Protein 1QD1 (pdb70)

B-factor: mean 22.11, std 7.98, range [7.25, 57.33]

Nearest PDB structures (foldseek):
  1qd1-assembly1_B  TM=1.003E+00  e=2.511E-80  Sus scrofa
  1qd1-assembly1_A  TM=9.994E-01  e=3.169E-74  Sus scrofa
  2pfd-assembly1_A  TM=8.062E-01  e=1.879E-64  Rattus norvegicus
  3c1n-assembly2_B  TM=6.488E-01  e=1.158E-01  Methanocaldococcus jannaschii
  2wny-assembly2_B  TM=3.280E-01  e=1.085E-01  Methanothermobacter thermautotrophicus

InterPro domains:
  IPR004227 Formiminotransferase catalytic domain [TIGR02024] (1-309)
  IPR007044 Cyclodeaminase/cyclohydrolase [PF04961] (340-519)
  IPR012886 Formiminotransferase, N-terminal subdomain [PF07837] (4-179)
  IPR012886 Formiminotransferase, N-terminal subdomain [SM01222] (3-180)
  IPR013802 Formiminotransferase, C-terminal subdomain [PF02971] (181-324)
  IPR013802 Formiminotransferase, C-terminal subdomain [SM01221] (181-325)
  IPR022384 Formiminotransferase catalytic domain superfamily [SSF55116] (3-179)
  IPR022384 Formiminotransferase catalytic domain superfamily [SSF55116] (181-326)
  IPR036178 Formimidoyltransferase-cyclodeaminase-like superfamily [G3DSA:1.20.120.680] (340-541)
  IPR036178 Formimidoyltransferase-cyclodeaminase-like superfamily [SSF101262] (335-538)
  IPR037064 Formiminotransferase, N-terminal subdomain superfamily [G3DSA:3.30.990.10] (2-181)
  IPR037070 Formiminotransferase, C-terminal subdomain superfamily [G3DSA:3.30.70.670] (182-326)
  IPR051623 Formiminotransferase-cyclodeaminase [PTHR12234] (1-328)

Structure (mmCIF, N/CA/C/O backbone):
data_1QD1
#
_entry.id   1QD1
#
_cell.length_a   64.31
_cell.length_b   103.84
_cell.length_c   122.77
_cell.angle_alpha   90.00
_cell.angle_beta   90.00
_cell.angle_gamma   90.00
#
_symmetry.space_group_name_H-M   'P 21 21 21'
#
loop_
_entity.id
_entity.type
_entity.pdbx_description
1 polymer FORMIMINOTRANSFERASE-CYCLODEAMINASE
2 non-polymer 'N-{[4-({[(6R)-2-amino-5-formyl-4-oxo-1,4,5,6,7,8-hexahydropteridin-6-yl]methyl}amino)phenyl]carbonyl}-L-glutamic acid'
3 non-polymer GLYCEROL
4 water water
#
loop_
_atom_site.group_PDB
_atom_site.id
_atom_site.type_symbol
_atom_site.label_atom_id
_atom_site.label_alt_id
_atom_site.label_comp_id
_atom_site.label_asym_id
_atom_site.label_entity_id
_atom_site.label_seq_id
_atom_site.pdbx_PDB_ins_code
_atom_site.Cartn_x
_atom_site.Cartn_y
_atom_site.Cartn_z
_atom_site.occupancy
_atom_site.B_iso_or_equiv
_atom_site.auth_seq_id
_atom_site.auth_comp_id
_atom_site.auth_asym_id
_atom_site.auth_atom_id
_atom_site.pdbx_PDB_model_num
ATOM 1 N N . SER A 1 1 ? -5.043 46.105 15.129 1.00 27.43 2 SER A N 1
ATOM 2 C CA . SER A 1 1 ? -5.315 44.647 14.977 1.00 26.90 2 SER A CA 1
ATOM 3 C C . SER A 1 1 ? -5.988 44.081 16.225 1.00 25.87 2 SER A C 1
ATOM 4 O O . SER A 1 1 ? -5.827 44.613 17.321 1.00 26.47 2 SER A O 1
ATOM 7 N N . GLN A 1 2 ? -6.744 43.001 16.051 1.00 23.95 3 GLN A N 1
ATOM 8 C CA . GLN A 1 2 ? -7.441 42.372 17.169 1.00 21.92 3 GLN A CA 1
ATOM 9 C C . GLN A 1 2 ? -6.472 41.755 18.161 1.00 20.08 3 GLN A C 1
ATOM 10 O O . GLN A 1 2 ? -5.435 41.218 17.777 1.00 19.64 3 GLN A O 1
ATOM 16 N N A LEU A 1 3 ? -6.819 41.820 19.442 0.50 19.33 4 LEU A N 1
ATOM 17 N N B LEU A 1 3 ? -6.818 41.828 19.442 0.50 19.33 4 LEU A N 1
ATOM 18 C CA A LEU A 1 3 ? -5.966 41.256 20.477 0.50 18.49 4 LEU A CA 1
ATOM 19 C CA B LEU A 1 3 ? -5.982 41.257 20.489 0.50 18.52 4 LEU A CA 1
ATOM 20 C C A LEU A 1 3 ? -6.772 40.459 21.499 0.50 17.84 4 LEU A C 1
ATOM 21 C C B LEU A 1 3 ? -6.792 40.448 21.491 0.50 17.85 4 LEU A C 1
ATOM 22 O O A LEU A 1 3 ? -7.770 40.943 22.037 0.50 17.83 4 LEU A O 1
ATOM 23 O O B LEU A 1 3 ? -7.811 40.912 22.007 0.50 17.82 4 LEU A O 1
ATOM 32 N N . VAL A 1 4 ? -6.325 39.233 21.754 1.00 17.28 5 VAL A N 1
ATOM 33 C CA . VAL A 1 4 ? -6.969 38.340 22.710 1.00 16.17 5 VAL A CA 1
ATOM 34 C C . VAL A 1 4 ? -5.876 37.887 23.664 1.00 15.90 5 VAL A C 1
ATOM 35 O O . VAL A 1 4 ? -4.734 37.678 23.248 1.00 15.95 5 VAL A O 1
ATOM 39 N N . GLU A 1 5 ? -6.217 37.745 24.941 1.00 15.44 6 GLU A N 1
ATOM 40 C CA . GLU A 1 5 ? -5.247 37.289 25.928 1.00 15.03 6 GLU A CA 1
ATOM 41 C C . GLU A 1 5 ? -5.533 35.820 26.215 1.00 15.03 6 GLU A C 1
ATOM 42 O O . GLU A 1 5 ? -6.690 35.414 26.321 1.00 15.06 6 GLU A O 1
ATOM 48 N N . CYS A 1 6 ? -4.477 35.020 26.312 1.00 14.46 7 CYS A N 1
ATOM 49 C CA . CYS A 1 6 ? -4.619 33.603 26.613 1.00 14.49 7 CYS A CA 1
ATOM 50 C C . CYS A 1 6 ? -3.732 33.348 27.824 1.00 13.86 7 CYS A C 1
ATOM 51 O O . CYS A 1 6 ? -2.544 33.682 27.813 1.00 13.83 7 CYS A O 1
ATOM 54 N N . VAL A 1 7 ? -4.306 32.771 28.873 1.00 13.41 8 VAL A N 1
ATOM 55 C CA . VAL A 1 7 ? -3.548 32.541 30.099 1.00 14.11 8 VAL A CA 1
ATOM 56 C C . VAL A 1 7 ? -3.606 31.086 30.553 1.00 13.86 8 VAL A C 1
ATOM 57 O O . VAL A 1 7 ? -4.131 30.776 31.624 1.00 14.53 8 VAL A O 1
ATOM 61 N N . PRO A 1 8 ? -3.037 30.172 29.753 1.00 14.39 9 PRO A N 1
ATOM 62 C CA . PRO A 1 8 ? -3.045 28.747 30.098 1.00 14.36 9 PRO A CA 1
ATOM 63 C C . PRO A 1 8 ? -2.182 28.367 31.302 1.00 14.90 9 PRO A C 1
ATOM 64 O O . PRO A 1 8 ? -1.080 28.895 31.487 1.00 15.17 9 PRO A O 1
ATOM 68 N N . ASN A 1 9 ? -2.702 27.448 32.114 1.00 15.02 10 ASN A N 1
ATOM 69 C CA . ASN A 1 9 ? -2.002 26.953 33.300 1.00 15.33 10 ASN A CA 1
ATOM 70 C C . ASN A 1 9 ? -1.567 25.526 33.008 1.00 15.29 10 ASN A C 1
ATOM 71 O O . ASN A 1 9 ? -2.390 24.706 32.595 1.00 14.77 10 ASN A O 1
ATOM 76 N N . PHE A 1 10 ? -0.289 25.228 33.227 1.00 14.59 11 PHE A N 1
ATOM 77 C CA . PHE A 1 10 ? 0.232 23.883 32.997 1.00 15.50 11 PHE A CA 1
ATOM 78 C C . PHE A 1 10 ? 0.717 23.273 34.307 1.00 16.39 11 PHE A C 1
ATOM 79 O O . PHE A 1 10 ? 1.289 23.966 35.154 1.00 16.00 11 PHE A O 1
ATOM 87 N N . SER A 1 11 ? 0.497 21.971 34.457 1.00 16.15 12 SER A N 1
ATOM 88 C CA . SER A 1 11 ? 0.897 21.257 35.664 1.00 17.25 12 SER A CA 1
ATOM 89 C C . SER A 1 11 ? 2.374 20.869 35.718 1.00 18.13 12 SER A C 1
ATOM 90 O O . SER A 1 11 ? 2.727 19.687 35.708 1.00 18.60 12 SER A O 1
ATOM 93 N N . GLU A 1 12 ? 3.228 21.885 35.762 1.00 18.79 13 GLU A N 1
ATOM 94 C CA . GLU A 1 12 ? 4.672 21.710 35.878 1.00 19.62 13 GLU A CA 1
ATOM 95 C C . GLU A 1 12 ? 5.244 23.032 36.360 1.00 20.01 13 GLU A C 1
ATOM 96 O O . GLU A 1 12 ? 5.126 24.048 35.680 1.00 19.83 13 GLU A O 1
ATOM 102 N N . GLY A 1 13 ? 5.859 23.014 37.536 1.00 20.29 14 GLY A N 1
ATOM 103 C CA . GLY A 1 13 ? 6.437 24.230 38.071 1.00 20.93 14 GLY A CA 1
ATOM 104 C C . GLY A 1 13 ? 7.818 24.026 38.660 1.00 22.39 14 GLY A C 1
ATOM 105 O O . GLY A 1 13 ? 8.351 24.928 39.310 1.00 22.40 14 GLY A O 1
ATOM 106 N N . LYS A 1 14 ? 8.403 22.853 38.423 1.00 23.32 15 LYS A N 1
ATOM 107 C CA . LYS A 1 14 ? 9.730 22.532 38.951 1.00 24.55 15 LYS A CA 1
ATOM 108 C C . LYS A 1 14 ? 10.799 22.352 37.876 1.00 24.81 15 LYS A C 1
ATOM 109 O O . LYS A 1 14 ? 11.905 22.883 37.997 1.00 24.85 15 LYS A O 1
ATOM 115 N N . ASN A 1 15 ? 10.471 21.599 36.830 1.00 24.65 16 ASN A N 1
ATOM 116 C CA . ASN A 1 15 ? 11.415 21.331 35.748 1.00 24.85 16 ASN A CA 1
ATOM 117 C C . ASN A 1 15 ? 11.534 22.510 34.787 1.00 24.60 16 ASN A C 1
ATOM 118 O O . ASN A 1 15 ? 10.690 22.696 33.908 1.00 24.47 16 ASN A O 1
ATOM 123 N N . GLN A 1 16 ? 12.597 23.293 34.941 1.00 24.17 17 GLN A N 1
ATOM 124 C CA . GLN A 1 16 ? 12.807 24.466 34.101 1.00 24.21 17 GLN A CA 1
ATOM 125 C C . GLN A 1 16 ? 12.925 24.143 32.612 1.00 23.54 17 GLN A C 1
ATOM 126 O O . GLN A 1 16 ? 12.535 24.950 31.768 1.00 23.58 17 GLN A O 1
ATOM 132 N N . GLU A 1 17 ? 13.463 22.973 32.278 1.00 22.91 18 GLU A N 1
ATOM 133 C CA . GLU A 1 17 ? 13.596 22.606 30.872 1.00 22.29 18 GLU A CA 1
ATOM 134 C C . GLU A 1 17 ? 12.217 22.424 30.246 1.00 21.52 18 GLU A C 1
ATOM 135 O O . GLU A 1 17 ? 11.995 22.796 29.094 1.00 21.75 18 GLU A O 1
ATOM 141 N N . VAL A 1 18 ? 11.296 21.851 31.011 1.00 20.72 19 VAL A N 1
ATOM 142 C CA . VAL A 1 18 ? 9.939 21.634 30.523 1.00 20.24 19 VAL A CA 1
ATOM 143 C C . VAL A 1 18 ? 9.214 22.971 30.439 1.00 19.98 19 VAL A C 1
ATOM 144 O O . VAL A 1 18 ? 8.535 23.261 29.455 1.00 19.11 19 VAL A O 1
ATOM 148 N N . ILE A 1 19 ? 9.368 23.786 31.476 1.00 19.54 20 ILE A N 1
ATOM 149 C CA . ILE A 1 19 ? 8.734 25.097 31.511 1.00 19.95 20 ILE A CA 1
ATOM 150 C C . ILE A 1 19 ? 9.186 25.929 30.314 1.00 19.79 20 ILE A C 1
ATOM 151 O O . ILE A 1 19 ? 8.368 26.547 29.627 1.00 19.93 20 ILE A O 1
ATOM 156 N N . ASP A 1 20 ? 10.492 25.931 30.059 1.00 19.87 21 ASP A N 1
ATOM 157 C CA . ASP A 1 20 ? 11.062 26.690 28.953 1.00 20.06 21 ASP A CA 1
ATOM 158 C C . ASP A 1 20 ? 10.634 26.166 27.590 1.00 19.31 21 ASP A C 1
ATOM 159 O O . ASP A 1 20 ? 10.477 26.940 26.646 1.00 19.39 21 ASP A O 1
ATOM 164 N N . ALA A 1 21 ? 10.456 24.853 27.485 1.00 18.79 22 ALA A N 1
ATOM 165 C CA . ALA A 1 21 ? 10.041 24.251 26.224 1.00 18.57 22 ALA A CA 1
ATOM 166 C C . ALA A 1 21 ? 8.645 24.741 25.860 1.00 18.38 22 ALA A C 1
ATOM 167 O O . ALA A 1 21 ? 8.361 25.028 24.696 1.00 18.88 22 ALA A O 1
ATOM 169 N N . ILE A 1 22 ? 7.776 24.838 26.860 1.00 18.35 23 ILE A N 1
ATOM 170 C CA . ILE A 1 22 ? 6.414 25.301 26.625 1.00 17.77 23 ILE A CA 1
ATOM 171 C C . ILE A 1 22 ? 6.431 26.789 26.290 1.00 17.59 23 ILE A C 1
ATOM 172 O O . ILE A 1 22 ? 5.673 27.247 25.438 1.00 17.59 23 ILE A O 1
ATOM 177 N N . SER A 1 23 ? 7.308 27.544 26.948 1.00 17.65 24 SER A N 1
ATOM 178 C CA . SER A 1 23 ? 7.423 28.968 26.668 1.00 18.31 24 SER A CA 1
ATOM 179 C C . SER A 1 23 ? 7.826 29.147 25.209 1.00 18.90 24 SER A C 1
ATOM 180 O O . SER A 1 23 ? 7.284 29.995 24.507 1.00 18.48 24 SER A O 1
ATOM 183 N N A ARG A 1 24 ? 8.785 28.347 24.752 0.50 18.55 25 ARG A N 1
ATOM 184 N N B ARG A 1 24 ? 8.778 28.334 24.761 0.50 19.09 25 ARG A N 1
ATOM 185 C CA A ARG A 1 24 ? 9.233 28.447 23.369 0.50 18.76 25 ARG A CA 1
ATOM 186 C CA B ARG A 1 24 ? 9.260 28.408 23.388 0.50 19.74 25 ARG A CA 1
ATOM 187 C C A ARG A 1 24 ? 8.102 28.113 22.404 0.50 18.96 25 ARG A C 1
ATOM 188 C C B ARG A 1 24 ? 8.150 28.071 22.392 0.50 19.58 25 ARG A C 1
ATOM 189 O O A ARG A 1 24 ? 7.928 28.783 21.386 0.50 19.11 25 ARG A O 1
ATOM 190 O O B ARG A 1 24 ? 8.036 28.703 21.343 0.50 19.76 25 ARG A O 1
ATOM 205 N N . ALA A 1 25 ? 7.328 27.083 22.731 1.00 18.95 26 ALA A N 1
ATOM 206 C CA . ALA A 1 25 ? 6.218 26.674 21.875 1.00 18.86 26 ALA A CA 1
ATOM 207 C C . ALA A 1 25 ? 5.281 27.856 21.629 1.00 18.89 26 ALA A C 1
ATOM 208 O O . ALA A 1 25 ? 4.799 28.058 20.515 1.00 19.49 26 ALA A O 1
ATOM 210 N N . VAL A 1 26 ? 5.029 28.638 22.674 1.00 18.69 27 VAL A N 1
ATOM 211 C CA . VAL A 1 26 ? 4.155 29.800 22.556 1.00 18.47 27 VAL A CA 1
ATOM 212 C C . VAL A 1 26 ? 4.840 30.948 21.816 1.00 18.75 27 VAL A C 1
ATOM 213 O O . VAL A 1 26 ? 4.316 31.465 20.831 1.00 18.48 27 VAL A O 1
ATOM 217 N N . ALA A 1 27 ? 6.019 31.330 22.296 1.00 18.97 28 ALA A N 1
ATOM 218 C CA . ALA A 1 27 ? 6.771 32.437 21.712 1.00 20.18 28 ALA A CA 1
ATOM 219 C C . ALA A 1 27 ? 7.113 32.261 20.240 1.00 20.60 28 ALA A C 1
ATOM 220 O O . ALA A 1 27 ? 7.211 33.246 19.505 1.00 20.85 28 ALA A O 1
ATOM 222 N N . GLN A 1 28 ? 7.294 31.018 19.806 1.00 21.75 29 GLN A N 1
ATOM 223 C CA . GLN A 1 28 ? 7.636 30.754 18.413 1.00 22.35 29 GLN A CA 1
ATOM 224 C C . GLN A 1 28 ? 6.423 30.640 17.496 1.00 21.83 29 GLN A C 1
ATOM 225 O O . GLN A 1 28 ? 6.571 30.447 16.290 1.00 21.54 29 GLN A O 1
ATOM 231 N N . THR A 1 29 ? 5.227 30.755 18.064 1.00 20.56 30 THR A N 1
ATOM 232 C CA . THR A 1 29 ? 4.011 30.683 17.263 1.00 19.91 30 THR A CA 1
ATOM 233 C C . THR A 1 29 ? 3.765 32.049 16.634 1.00 20.09 30 THR A C 1
ATOM 234 O O . THR A 1 29 ? 3.691 33.062 17.334 1.00 19.90 30 THR A O 1
ATOM 238 N N . PRO A 1 30 ? 3.654 32.099 15.298 1.00 20.21 31 PRO A N 1
ATOM 239 C CA . PRO A 1 30 ? 3.415 33.369 14.610 1.00 20.34 31 PRO A CA 1
ATOM 240 C C . PRO A 1 30 ? 2.243 34.137 15.215 1.00 20.28 31 PRO A C 1
ATOM 241 O O . PRO A 1 30 ? 1.168 33.574 15.433 1.00 20.18 31 PRO A O 1
ATOM 245 N N . GLY A 1 31 ? 2.465 35.416 15.502 1.00 19.33 32 GLY A N 1
ATOM 246 C CA . GLY A 1 31 ? 1.409 36.247 16.052 1.00 19.29 32 GLY A CA 1
ATOM 247 C C . GLY A 1 31 ? 1.256 36.239 17.561 1.00 19.33 32 GLY A C 1
ATOM 248 O O . GLY A 1 31 ? 0.499 37.042 18.108 1.00 20.24 32 GLY A O 1
ATOM 249 N N . CYS A 1 32 ? 1.958 35.339 18.240 1.00 18.30 33 CYS A N 1
ATOM 250 C CA . CYS A 1 32 ? 1.868 35.269 19.693 1.00 18.10 33 CYS A CA 1
ATOM 251 C C . CYS A 1 32 ? 3.032 35.960 20.379 1.00 18.32 33 CYS A C 1
ATOM 252 O O . CYS A 1 32 ? 4.184 35.804 19.981 1.00 19.02 33 CYS A O 1
ATOM 255 N N A VAL A 1 33 ? 2.730 36.738 21.411 0.50 18.34 34 VAL A N 1
ATOM 256 N N B VAL A 1 33 ? 2.707 36.728 21.413 0.50 18.19 34 VAL A N 1
ATOM 257 C CA A VAL A 1 33 ? 3.770 37.417 22.167 0.50 18.49 34 VAL A CA 1
ATOM 258 C CA B VAL A 1 33 ? 3.699 37.449 22.194 0.50 18.21 34 VAL A CA 1
ATOM 259 C C A VAL A 1 33 ? 3.594 37.040 23.630 0.50 18.24 34 VAL A C 1
ATOM 260 C C B VAL A 1 33 ? 3.563 37.008 23.646 0.50 18.04 34 VAL A C 1
ATOM 261 O O A VAL A 1 33 ? 2.570 37.341 24.245 0.50 18.15 34 VAL A O 1
ATOM 262 O O B VAL A 1 33 ? 2.528 37.239 24.274 0.50 17.85 34 VAL A O 1
ATOM 269 N N . LEU A 1 34 ? 4.597 36.355 24.167 1.00 18.08 35 LEU A N 1
ATOM 270 C CA . LEU A 1 34 ? 4.586 35.892 25.548 1.00 18.50 35 LEU A CA 1
ATOM 271 C C . LEU A 1 34 ? 4.963 37.058 26.452 1.00 19.12 35 LEU A C 1
ATOM 272 O O . LEU A 1 34 ? 6.057 37.610 26.342 1.00 19.59 35 LEU A O 1
ATOM 277 N N . LEU A 1 35 ? 4.051 37.425 27.345 1.00 18.85 36 LEU A N 1
ATOM 278 C CA . LEU A 1 35 ? 4.270 38.552 28.245 1.00 19.16 36 LEU A CA 1
ATOM 279 C C . LEU A 1 35 ? 4.726 38.177 29.647 1.00 19.59 36 LEU A C 1
ATOM 280 O O . LEU A 1 35 ? 5.366 38.981 30.329 1.00 20.51 36 LEU A O 1
ATOM 285 N N . ASP A 1 36 ? 4.398 36.966 30.084 1.00 19.03 37 ASP A N 1
ATOM 286 C CA . ASP A 1 36 ? 4.767 36.546 31.429 1.00 18.99 37 ASP A CA 1
ATOM 287 C C . ASP A 1 36 ? 4.715 35.035 31.619 1.00 18.86 37 ASP A C 1
ATOM 288 O O . ASP A 1 36 ? 3.901 34.344 31.006 1.00 18.43 37 ASP A O 1
ATOM 293 N N . VAL A 1 37 ? 5.609 34.537 32.467 1.00 18.42 38 VAL A N 1
ATOM 294 C CA . VAL A 1 37 ? 5.680 33.120 32.811 1.00 19.14 38 VAL A CA 1
ATOM 295 C C . VAL A 1 37 ? 5.909 33.111 34.317 1.00 20.02 38 VAL A C 1
ATOM 296 O O . VAL A 1 37 ? 6.911 33.643 34.801 1.00 19.94 38 VAL A O 1
ATOM 300 N N A ASP A 1 38 ? 4.974 32.519 35.052 0.50 19.92 39 ASP A N 1
ATOM 301 N N B ASP A 1 38 ? 4.978 32.520 35.060 0.50 20.18 39 ASP A N 1
ATOM 302 C CA A ASP A 1 38 ? 5.077 32.448 36.502 0.50 20.22 39 ASP A CA 1
ATOM 303 C CA B ASP A 1 38 ? 5.081 32.465 36.515 0.50 20.66 39 ASP A CA 1
ATOM 304 C C A ASP A 1 38 ? 5.006 30.990 36.943 0.50 20.21 39 ASP A C 1
ATOM 305 C C B ASP A 1 38 ? 4.998 31.007 36.972 0.50 20.50 39 ASP A C 1
ATOM 306 O O A ASP A 1 38 ? 3.963 30.344 36.817 0.50 19.41 39 ASP A O 1
ATOM 307 O O B ASP A 1 38 ? 3.942 30.378 36.879 0.50 19.69 39 ASP A O 1
ATOM 316 N N . SER A 1 39 ? 6.117 30.479 37.464 1.00 20.29 40 SER A N 1
ATOM 317 C CA . SER A 1 39 ? 6.188 29.090 37.916 1.00 20.52 40 SER A CA 1
ATOM 318 C C . SER A 1 39 ? 6.396 28.941 39.420 1.00 21.11 40 SER A C 1
ATOM 319 O O . SER A 1 39 ? 7.157 29.695 40.030 1.00 22.15 40 SER A O 1
ATOM 322 N N . GLY A 1 40 ? 5.727 27.955 40.008 1.00 21.04 41 GLY A N 1
ATOM 323 C CA . GLY A 1 40 ? 5.861 27.711 41.436 1.00 22.13 41 GLY A CA 1
ATOM 324 C C . GLY A 1 40 ? 6.154 26.248 41.724 1.00 22.46 41 GLY A C 1
ATOM 325 O O . GLY A 1 40 ? 5.436 25.378 41.245 1.00 21.93 41 GLY A O 1
ATOM 326 N N . PRO A 1 41 ? 7.207 25.938 42.500 1.00 22.55 42 PRO A N 1
ATOM 327 C CA . PRO A 1 41 ? 7.539 24.543 42.811 1.00 23.17 42 PRO A CA 1
ATOM 328 C C . PRO A 1 41 ? 6.581 23.825 43.767 1.00 22.97 42 PRO A C 1
ATOM 329 O O . PRO A 1 41 ? 6.369 22.617 43.636 1.00 23.82 42 PRO A O 1
ATOM 333 N N . SER A 1 42 ? 6.006 24.549 44.726 1.00 22.43 43 SER A N 1
ATOM 334 C CA . SER A 1 42 ? 5.071 23.935 45.669 1.00 22.30 43 SER A CA 1
ATOM 335 C C . SER A 1 42 ? 3.721 23.725 45.003 1.00 21.47 43 SER A C 1
ATOM 336 O O . SER A 1 42 ? 3.100 22.672 45.138 1.00 21.70 43 SER A O 1
ATOM 339 N N . THR A 1 43 ? 3.256 24.745 44.295 1.00 20.88 44 THR A N 1
ATOM 340 C CA . THR A 1 43 ? 1.989 24.628 43.593 1.00 20.51 44 THR A CA 1
ATOM 341 C C . THR A 1 43 ? 2.237 23.677 42.427 1.00 19.65 44 THR A C 1
ATOM 342 O O . THR A 1 43 ? 1.315 23.022 41.940 1.00 20.60 44 THR A O 1
ATOM 346 N N . ASN A 1 44 ? 3.499 23.615 42.001 1.00 19.78 45 ASN A N 1
ATOM 347 C CA . ASN A 1 44 ? 3.942 22.778 40.882 1.00 19.12 45 ASN A CA 1
ATOM 348 C C . ASN A 1 44 ? 3.052 23.063 39.678 1.00 19.02 45 ASN A C 1
ATOM 349 O O . ASN A 1 44 ? 2.473 22.158 39.071 1.00 18.78 45 ASN A O 1
ATOM 354 N N . ARG A 1 45 ? 2.974 24.344 39.341 1.00 17.44 46 ARG A N 1
ATOM 355 C CA . ARG A 1 45 ? 2.141 24.830 38.248 1.00 16.69 46 ARG A CA 1
ATOM 356 C C . ARG A 1 45 ? 2.774 26.082 37.648 1.00 16.86 46 ARG A C 1
ATOM 357 O O . ARG A 1 45 ? 3.459 26.838 38.341 1.00 16.75 46 ARG A O 1
ATOM 365 N N . THR A 1 46 ? 2.556 26.300 36.356 1.00 16.54 47 THR A N 1
ATOM 366 C CA . THR A 1 46 ? 3.090 27.478 35.690 1.00 16.80 47 THR A CA 1
ATOM 367 C C . THR A 1 46 ? 1.978 28.155 34.904 1.00 17.16 47 THR A C 1
ATOM 368 O O . THR A 1 46 ? 1.183 27.490 34.238 1.00 17.09 47 THR A O 1
ATOM 372 N N . VAL A 1 47 ? 1.920 29.479 35.006 1.00 16.69 48 VAL A N 1
ATOM 373 C CA . VAL A 1 47 ? 0.923 30.265 34.289 1.00 17.56 48 VAL A CA 1
ATOM 374 C C . VAL A 1 47 ? 1.631 31.048 33.198 1.00 17.47 48 VAL A C 1
ATOM 375 O O . VAL A 1 47 ? 2.609 31.753 33.466 1.00 17.86 48 VAL A O 1
ATOM 379 N N . TYR A 1 48 ? 1.150 30.909 31.967 1.00 16.68 49 TYR A N 1
ATOM 380 C CA . TYR A 1 48 ? 1.724 31.628 30.843 1.00 16.45 49 TYR A CA 1
ATOM 381 C C . TYR A 1 48 ? 0.711 32.669 30.414 1.00 16.41 49 TYR A C 1
ATOM 382 O O . TYR A 1 48 ? -0.481 32.372 30.323 1.00 17.35 49 TYR A O 1
ATOM 391 N N . THR A 1 49 ? 1.173 33.888 30.167 1.00 15.65 50 THR A N 1
ATOM 392 C CA . THR A 1 49 ? 0.269 34.939 29.722 1.00 15.57 50 THR A CA 1
ATOM 393 C C . THR A 1 49 ? 0.764 35.458 28.383 1.00 15.65 50 THR A C 1
ATOM 394 O O . THR A 1 49 ? 1.888 35.950 28.278 1.00 15.77 50 THR A O 1
ATOM 398 N N . PHE A 1 50 ? -0.058 35.320 27.348 1.00 15.31 51 PHE A N 1
ATOM 399 C CA . PHE A 1 50 ? 0.330 35.815 26.037 1.00 15.55 51 PHE A CA 1
ATOM 400 C C . PHE A 1 50 ? -0.842 36.438 25.295 1.00 15.68 51 PHE A C 1
ATOM 401 O O . PHE A 1 50 ? -2.001 36.227 25.660 1.00 15.28 51 PHE A O 1
ATOM 409 N N . VAL A 1 51 ? -0.536 37.246 24.284 1.00 16.04 52 VAL A N 1
ATOM 410 C CA . VAL A 1 51 ? -1.572 37.905 23.497 1.00 16.50 52 VAL A CA 1
ATOM 411 C C . VAL A 1 51 ? -1.301 37.752 22.005 1.00 16.86 52 VAL A C 1
ATOM 412 O O . VAL A 1 51 ? -0.198 37.393 21.594 1.00 17.26 52 VAL A O 1
ATOM 416 N N . GLY A 1 52 ? -2.320 38.026 21.201 1.00 17.04 53 GLY A N 1
ATOM 417 C CA . GLY A 1 52 ? -2.186 37.918 19.760 1.00 16.37 53 GLY A CA 1
ATOM 418 C C . GLY A 1 52 ? -3.569 37.937 19.143 1.00 16.76 53 GLY A C 1
ATOM 419 O O . GLY A 1 52 ? -4.558 38.072 19.862 1.00 15.50 53 GLY A O 1
ATOM 420 N N . ARG A 1 53 ? -3.650 37.819 17.820 1.00 16.46 54 ARG A N 1
ATOM 421 C CA . ARG A 1 53 ? -4.948 37.808 17.154 1.00 17.22 54 ARG A CA 1
ATOM 422 C C . ARG A 1 53 ? -5.697 36.548 17.588 1.00 16.50 54 ARG A C 1
ATOM 423 O O . ARG A 1 53 ? -5.083 35.554 17.981 1.00 15.94 54 ARG A O 1
ATOM 431 N N . PRO A 1 54 ? -7.036 36.572 17.518 1.00 16.59 55 PRO A N 1
ATOM 432 C CA . PRO A 1 54 ? -7.869 35.429 17.904 1.00 16.96 55 PRO A CA 1
ATOM 433 C C . PRO A 1 54 ? -7.346 34.058 17.455 1.00 17.37 55 PRO A C 1
ATOM 434 O O . PRO A 1 54 ? -7.051 33.197 18.283 1.00 17.10 55 PRO A O 1
ATOM 438 N N . GLU A 1 55 ? -7.221 33.852 16.148 1.00 17.44 56 GLU A N 1
ATOM 439 C CA . GLU A 1 55 ? -6.746 32.566 15.653 1.00 18.53 56 GLU A CA 1
ATOM 440 C C . GLU A 1 55 ? -5.302 32.286 16.044 1.00 17.48 56 GLU A C 1
ATOM 441 O O . GLU A 1 55 ? -4.927 31.137 16.251 1.00 17.82 56 GLU A O 1
ATOM 447 N N . ASP A 1 56 ? -4.488 33.333 16.144 1.00 17.21 57 ASP A N 1
ATOM 448 C CA . ASP A 1 56 ? -3.089 33.140 16.509 1.00 17.35 57 ASP A CA 1
ATOM 449 C C . ASP A 1 56 ? -2.928 32.561 17.915 1.00 16.61 57 ASP A C 1
ATOM 450 O O . ASP A 1 56 ? -2.119 31.653 18.123 1.00 16.02 57 ASP A O 1
ATOM 455 N N . VAL A 1 57 ? -3.688 33.073 18.882 1.00 16.25 58 VAL A N 1
ATOM 456 C CA . VAL A 1 57 ? -3.567 32.562 20.245 1.00 15.96 58 VAL A CA 1
ATOM 457 C C . VAL A 1 57 ? -4.089 31.135 20.357 1.00 15.48 58 VAL A C 1
ATOM 458 O O . VAL A 1 57 ? -3.638 30.374 21.209 1.00 15.16 58 VAL A O 1
ATOM 462 N N . VAL A 1 58 ? -5.041 30.763 19.504 1.00 15.47 59 VAL A N 1
ATOM 463 C CA . VAL A 1 58 ? -5.541 29.393 19.523 1.00 15.42 59 VAL A CA 1
ATOM 464 C C . VAL A 1 58 ? -4.400 28.478 19.060 1.00 15.28 59 VAL A C 1
ATOM 465 O O . VAL A 1 58 ? -4.154 27.426 19.647 1.00 14.54 59 VAL A O 1
ATOM 469 N N . GLU A 1 59 ? -3.701 28.885 18.004 1.00 15.75 60 GLU A N 1
ATOM 470 C CA . GLU A 1 59 ? -2.587 28.088 17.495 1.00 16.62 60 GLU A CA 1
ATOM 471 C C . GLU A 1 59 ? -1.467 28.022 18.530 1.00 16.05 60 GLU A C 1
ATOM 472 O O . GLU A 1 59 ? -0.841 26.978 18.707 1.00 15.94 60 GLU A O 1
ATOM 478 N N . GLY A 1 60 ? -1.226 29.135 19.220 1.00 15.77 61 GLY A N 1
ATOM 479 C CA . GLY A 1 60 ? -0.185 29.168 20.233 1.00 14.88 61 GLY A CA 1
ATOM 480 C C . GLY A 1 60 ? -0.499 28.240 21.389 1.00 14.56 61 GLY A C 1
ATOM 481 O O . GLY A 1 60 ? 0.372 27.517 21.879 1.00 14.30 61 GLY A O 1
ATOM 482 N N . ALA A 1 61 ? -1.752 28.258 21.832 1.00 13.87 62 ALA A N 1
ATOM 483 C CA . ALA A 1 61 ? -2.171 27.396 22.928 1.00 14.11 62 ALA A CA 1
ATOM 484 C C . ALA A 1 61 ? -2.057 25.927 22.514 1.00 13.72 62 ALA A C 1
ATOM 485 O O . ALA A 1 61 ? -1.684 25.082 23.320 1.00 13.92 62 ALA A O 1
ATOM 487 N N . LEU A 1 62 ? -2.382 25.623 21.260 1.00 14.52 63 LEU A N 1
ATOM 488 C CA . LEU A 1 62 ? -2.291 24.245 20.781 1.00 14.66 63 LEU A CA 1
ATOM 489 C C . LEU A 1 62 ? -0.831 23.797 20.689 1.00 15.02 63 LEU A C 1
ATOM 490 O O . LEU A 1 62 ? -0.511 22.656 21.015 1.00 15.52 63 LEU A O 1
ATOM 495 N N . ASN A 1 63 ? 0.054 24.689 20.253 1.00 15.66 64 ASN A N 1
ATOM 496 C CA . ASN A 1 63 ? 1.467 24.328 20.163 1.00 15.96 64 ASN A CA 1
ATOM 497 C C . ASN A 1 63 ? 2.006 24.080 21.563 1.00 15.68 64 ASN A C 1
ATOM 498 O O . ASN A 1 63 ? 2.805 23.167 21.779 1.00 15.73 64 ASN A O 1
ATOM 503 N N . ALA A 1 64 ? 1.559 24.893 22.515 1.00 15.72 65 ALA A N 1
ATOM 504 C CA . ALA A 1 64 ? 1.991 24.738 23.899 1.00 14.89 65 ALA A CA 1
ATOM 505 C C . ALA A 1 64 ? 1.493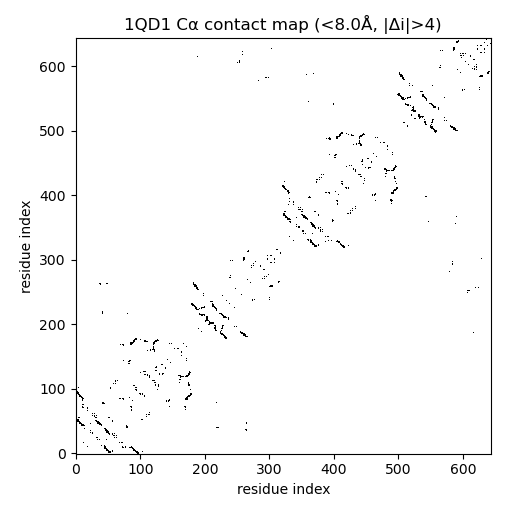 23.400 24.437 1.00 14.80 65 ALA A C 1
ATOM 506 O O . ALA A 1 64 ? 2.211 22.696 25.144 1.00 14.95 65 ALA A O 1
ATOM 508 N N . ALA A 1 65 ? 0.257 23.051 24.093 1.00 14.67 66 ALA A N 1
ATOM 509 C CA . ALA A 1 65 ? -0.331 21.797 24.547 1.00 14.64 66 ALA A CA 1
ATOM 510 C C . ALA A 1 65 ? 0.390 20.579 23.970 1.00 15.23 66 ALA A C 1
ATOM 511 O O . ALA A 1 65 ? 0.584 19.582 24.666 1.00 14.84 66 ALA A O 1
ATOM 513 N N . ARG A 1 66 ? 0.780 20.651 22.701 1.00 16.00 67 ARG A N 1
ATOM 514 C CA . ARG A 1 66 ? 1.468 19.524 22.076 1.00 17.53 67 ARG A CA 1
ATOM 515 C C . ARG A 1 66 ? 2.825 19.291 22.727 1.00 17.67 67 ARG A C 1
ATOM 516 O O . ARG A 1 66 ? 3.260 18.148 22.890 1.00 17.50 67 ARG A O 1
ATOM 524 N N . ALA A 1 67 ? 3.500 20.374 23.095 1.00 17.45 68 ALA A N 1
ATOM 525 C CA . ALA A 1 67 ? 4.799 20.250 23.746 1.00 17.66 68 ALA A CA 1
ATOM 526 C C . ALA A 1 67 ? 4.593 19.628 25.122 1.00 17.89 68 ALA A C 1
ATOM 527 O O . ALA A 1 67 ? 5.319 18.719 25.520 1.00 17.91 68 ALA A O 1
ATOM 529 N N . ALA A 1 68 ? 3.591 20.119 25.846 1.00 16.99 69 ALA A N 1
ATOM 530 C CA . ALA A 1 68 ? 3.294 19.611 27.176 1.00 16.88 69 ALA A CA 1
ATOM 531 C C . ALA A 1 68 ? 2.897 18.137 27.163 1.00 16.75 69 ALA A C 1
ATOM 532 O O . ALA A 1 68 ? 3.244 17.387 28.072 1.00 16.64 69 ALA A O 1
ATOM 534 N N . TYR A 1 69 ? 2.167 17.719 26.133 1.00 16.50 70 TYR A N 1
ATOM 535 C CA . TYR A 1 69 ? 1.725 16.331 26.046 1.00 16.16 70 TYR A CA 1
ATOM 536 C C . TYR A 1 69 ? 2.908 15.364 26.075 1.00 17.04 70 TYR A C 1
ATOM 537 O O . TYR A 1 69 ? 2.827 14.276 26.649 1.00 17.19 70 TYR A O 1
ATOM 546 N N . GLN A 1 70 ? 4.009 15.771 25.457 1.00 17.83 71 GLN A N 1
ATOM 547 C CA . GLN A 1 70 ? 5.203 14.934 25.384 1.00 19.62 71 GLN A CA 1
ATOM 548 C C . GLN A 1 70 ? 6.128 15.073 26.588 1.00 19.99 71 GLN A C 1
ATOM 549 O O . GLN A 1 70 ? 6.939 14.184 26.858 1.00 21.04 71 GLN A O 1
ATOM 555 N N . LEU A 1 71 ? 5.995 16.174 27.319 1.00 20.32 72 LEU A N 1
ATOM 556 C CA . LEU A 1 71 ? 6.873 16.446 28.455 1.00 20.19 72 LEU A CA 1
ATOM 557 C C . LEU A 1 71 ? 6.305 16.281 29.861 1.00 20.62 72 LEU A C 1
ATOM 558 O O . LEU A 1 71 ? 7.063 16.160 30.829 1.00 22.26 72 LEU A O 1
ATOM 563 N N . ILE A 1 72 ? 4.984 16.286 29.989 1.00 19.92 73 ILE A N 1
ATOM 564 C CA . ILE A 1 72 ? 4.359 16.153 31.298 1.00 19.87 73 ILE A CA 1
ATOM 565 C C . ILE A 1 72 ? 3.632 14.826 31.459 1.00 20.46 73 ILE A C 1
ATOM 566 O O . ILE A 1 72 ? 2.886 14.400 30.575 1.00 20.60 73 ILE A O 1
ATOM 571 N N . ASP A 1 73 ? 3.872 14.171 32.591 1.00 20.51 74 ASP A N 1
ATOM 572 C CA . ASP A 1 73 ? 3.234 12.898 32.900 1.00 20.68 74 ASP A CA 1
ATOM 573 C C . ASP A 1 73 ? 2.427 13.097 34.178 1.00 20.65 74 ASP A C 1
ATOM 574 O O . ASP A 1 73 ? 2.972 13.048 35.280 1.00 20.21 74 ASP A O 1
ATOM 579 N N . MET A 1 74 ? 1.128 13.334 34.025 1.00 19.85 75 MET A N 1
ATOM 580 C CA . MET A 1 74 ? 0.257 13.566 35.170 1.00 19.43 75 MET A CA 1
ATOM 581 C C . MET A 1 74 ? 0.182 12.429 36.184 1.00 19.96 75 MET A C 1
ATOM 582 O O . MET A 1 74 ? -0.188 12.658 37.332 1.00 19.37 75 MET A O 1
ATOM 587 N N . SER A 1 75 ? 0.522 11.209 35.777 1.00 19.85 76 SER A N 1
ATOM 588 C CA . SER A 1 75 ? 0.460 10.089 36.712 1.00 20.81 76 SER A CA 1
ATOM 589 C C . SER A 1 75 ? 1.479 10.255 37.835 1.00 21.55 76 SER A C 1
ATOM 590 O O . SER A 1 75 ? 1.428 9.535 38.831 1.00 22.84 76 SER A O 1
ATOM 593 N N . ARG A 1 76 ? 2.399 11.203 37.678 1.00 22.30 77 ARG A N 1
ATOM 594 C CA . ARG A 1 76 ? 3.419 11.440 38.697 1.00 22.75 77 ARG A CA 1
ATOM 595 C C . ARG A 1 76 ? 3.340 12.853 39.260 1.00 22.33 77 ARG A C 1
ATOM 596 O O . ARG A 1 76 ? 4.203 13.268 40.038 1.00 22.11 77 ARG A O 1
ATOM 604 N N . HIS A 1 77 ? 2.304 13.589 38.876 1.00 20.89 78 HIS A N 1
ATOM 605 C CA . HIS A 1 77 ? 2.161 14.965 39.335 1.00 19.95 78 HIS A CA 1
ATOM 606 C C . HIS A 1 77 ? 1.371 15.177 40.617 1.00 20.06 78 HIS A C 1
ATOM 607 O O . HIS A 1 77 ? 0.303 14.596 40.823 1.00 20.43 78 HIS A O 1
ATOM 614 N N . HIS A 1 78 ? 1.921 16.037 41.466 1.00 20.64 79 HIS A N 1
ATOM 615 C CA . HIS A 1 78 ? 1.316 16.414 42.735 1.00 20.97 79 HIS A CA 1
ATOM 616 C C . HIS A 1 78 ? 1.681 17.875 42.965 1.00 20.04 79 HIS A C 1
AT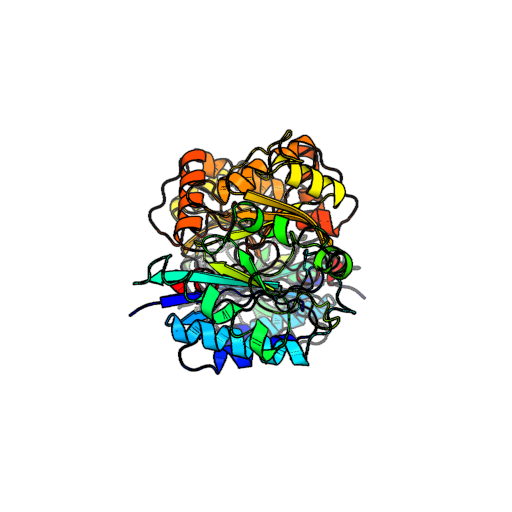OM 617 O O . HIS A 1 78 ? 2.783 18.302 42.625 1.00 19.70 79 HIS A O 1
ATOM 624 N N . GLY A 1 79 ? 0.755 18.640 43.532 1.00 20.37 80 GLY A N 1
ATOM 625 C CA . GLY A 1 79 ? 1.021 20.043 43.789 1.00 20.13 80 GLY A CA 1
ATOM 626 C C . GLY A 1 79 ? -0.033 20.676 44.676 1.00 19.60 80 GLY A C 1
ATOM 627 O O . GLY A 1 79 ? -1.105 20.113 44.873 1.00 20.27 80 GLY A O 1
ATOM 628 N N . GLU A 1 80 ? 0.268 21.858 45.206 1.00 19.98 81 GLU A N 1
ATOM 629 C CA . GLU A 1 80 ? -0.662 22.560 46.082 1.00 20.20 81 GLU A CA 1
ATOM 630 C C . GLU A 1 80 ? -1.897 23.080 45.358 1.00 19.82 81 GLU A C 1
ATOM 631 O O . GLU A 1 80 ? -2.981 23.130 45.934 1.00 20.45 81 GLU A O 1
ATOM 637 N N . HIS A 1 81 ? -1.739 23.465 44.096 1.00 20.04 82 HIS A N 1
ATOM 638 C CA . HIS A 1 81 ? -2.866 23.975 43.325 1.00 19.30 82 HIS A CA 1
ATOM 639 C C . HIS A 1 81 ? -3.689 22.815 42.772 1.00 19.54 82 HIS A C 1
ATOM 640 O O . HIS A 1 81 ? -3.136 21.831 42.280 1.00 19.48 82 HIS A O 1
ATOM 647 N N . PRO A 1 82 ? -5.024 22.903 42.876 1.00 19.81 83 PRO A N 1
ATOM 648 C CA . PRO A 1 82 ? -5.893 21.836 42.365 1.00 19.85 83 PRO A CA 1
ATOM 649 C C . PRO A 1 82 ? -5.652 21.682 40.868 1.00 19.73 83 PRO A C 1
ATOM 650 O O . PRO A 1 82 ? -5.395 22.665 40.176 1.00 19.53 83 PRO A O 1
ATOM 654 N N . ARG A 1 83 ? -5.726 20.457 40.361 1.00 19.24 84 ARG A N 1
ATOM 655 C CA . ARG A 1 83 ? -5.498 20.258 38.937 1.00 18.79 84 ARG A CA 1
ATOM 656 C C . ARG A 1 83 ? -6.011 18.914 38.459 1.00 18.93 84 ARG A C 1
ATOM 657 O O . ARG A 1 83 ? -6.174 17.987 39.249 1.00 18.57 84 ARG A O 1
ATOM 665 N N . MET A 1 84 ? -6.288 18.814 37.163 1.00 18.72 85 MET A N 1
ATOM 666 C CA . MET A 1 84 ? -6.729 17.541 36.616 1.00 18.77 85 MET A CA 1
ATOM 667 C C . MET A 1 84 ? -6.145 17.290 35.227 1.00 18.44 85 MET A C 1
ATOM 668 O O . MET A 1 84 ? -6.378 16.236 34.638 1.00 18.50 85 MET A O 1
ATOM 673 N N . GLY A 1 85 ? -5.367 18.245 34.717 1.00 17.51 86 GLY A N 1
ATOM 674 C CA . GLY A 1 85 ? -4.763 18.076 33.401 1.00 16.95 86 GLY A CA 1
ATOM 675 C C . GLY A 1 85 ? -3.376 18.675 33.229 1.00 16.69 86 GLY A C 1
ATOM 676 O O . GLY A 1 85 ? -3.006 19.601 33.952 1.00 16.04 86 GLY A O 1
ATOM 677 N N . ALA A 1 86 ? -2.605 18.142 32.276 1.00 16.66 87 ALA A N 1
ATOM 678 C CA . ALA A 1 86 ? -1.256 18.636 31.986 1.00 16.53 87 ALA A CA 1
ATOM 679 C C . ALA A 1 86 ? -1.403 20.112 31.634 1.00 17.01 87 ALA A C 1
ATOM 680 O O . ALA A 1 86 ? -0.629 20.952 32.091 1.00 16.74 87 ALA A O 1
ATOM 682 N N . LEU A 1 87 ? -2.380 20.409 30.779 1.00 16.79 88 LEU A N 1
ATOM 683 C CA . LEU A 1 87 ? -2.733 21.788 30.455 1.00 16.97 88 LEU A CA 1
ATOM 684 C C . LEU A 1 87 ? -4.056 21.750 31.213 1.00 16.90 88 LEU A C 1
ATOM 685 O O . LEU A 1 87 ? -5.028 21.145 30.752 1.00 16.84 88 LEU A O 1
ATOM 690 N N . ASP A 1 88 ? -4.074 22.360 32.393 1.00 15.74 89 ASP A N 1
ATOM 691 C CA . ASP A 1 88 ? -5.244 22.332 33.260 1.00 15.53 89 ASP A CA 1
ATOM 692 C C . ASP A 1 88 ? -6.408 23.208 32.827 1.00 15.32 89 ASP A C 1
ATOM 693 O O . ASP A 1 88 ? -7.546 22.745 32.740 1.00 15.56 89 ASP A O 1
ATOM 698 N N A VAL A 1 89 ? -6.126 24.476 32.559 0.50 14.94 90 VAL A N 1
ATOM 699 N N B VAL A 1 89 ? -6.123 24.478 32.563 0.50 15.11 90 VAL A N 1
ATOM 700 C CA A VAL A 1 89 ? -7.164 25.403 32.126 0.50 14.83 90 VAL A CA 1
ATOM 701 C CA B VAL A 1 89 ? -7.155 25.416 32.136 0.50 15.18 90 VAL A CA 1
ATOM 702 C C A VAL A 1 89 ? -6.591 26.342 31.079 0.50 14.43 90 VAL A C 1
ATOM 703 C C B VAL A 1 89 ? -6.587 26.345 31.077 0.50 14.63 90 VAL A C 1
ATOM 704 O O A VAL A 1 89 ? -5.451 26.791 31.193 0.50 14.01 90 VAL A O 1
ATOM 705 O O B VAL A 1 89 ? -5.445 26.791 31.183 0.50 14.22 90 VAL A O 1
ATOM 712 N N . CYS A 1 90 ? -7.387 26.632 30.056 1.00 14.14 91 CYS A N 1
ATOM 713 C CA . CYS A 1 90 ? -6.962 27.518 28.981 1.00 14.43 91 CYS A CA 1
ATOM 714 C C . CYS A 1 90 ? -8.062 28.533 28.697 1.00 14.25 91 CYS A C 1
ATOM 715 O O . CYS A 1 90 ? -9.016 28.250 27.965 1.00 13.61 91 CYS A O 1
ATOM 718 N N . PRO A 1 91 ? -7.945 29.730 29.289 1.00 14.18 92 PRO A N 1
ATOM 719 C CA . PRO A 1 91 ? -8.915 30.811 29.122 1.00 13.88 92 PRO A CA 1
ATOM 720 C C . PRO A 1 91 ? -8.535 31.804 28.031 1.00 14.11 92 PRO A C 1
ATOM 721 O O . PRO A 1 91 ? -7.355 32.077 27.799 1.00 13.98 92 PRO A O 1
ATOM 725 N N . PHE A 1 92 ? -9.550 32.337 27.362 1.00 13.54 93 PHE A N 1
ATOM 726 C CA . PHE A 1 92 ? -9.353 33.330 26.319 1.00 14.11 93 PHE A CA 1
ATOM 727 C C . PHE A 1 92 ? -10.115 34.566 26.771 1.00 14.96 93 PHE A C 1
ATOM 728 O O . PHE A 1 92 ? -11.298 34.489 27.111 1.00 15.56 93 PHE A O 1
ATOM 736 N N . ILE A 1 93 ? -9.416 35.696 26.796 1.00 15.31 94 ILE A N 1
ATOM 737 C CA . ILE A 1 93 ? -9.983 36.954 27.262 1.00 15.20 94 ILE A CA 1
ATOM 738 C C . ILE A 1 93 ? -9.885 38.061 26.211 1.00 16.11 94 ILE A C 1
ATOM 739 O O . ILE A 1 93 ? -8.848 38.241 25.576 1.00 15.05 94 ILE A O 1
ATOM 744 N N . PRO A 1 94 ? -10.968 38.825 26.017 1.00 17.04 95 PRO A N 1
ATOM 745 C CA . PRO A 1 94 ? -10.916 39.901 25.022 1.00 18.26 95 PRO A CA 1
ATOM 746 C C . PRO A 1 94 ? -10.052 41.072 25.498 1.00 18.88 95 PRO A C 1
ATOM 747 O O . PRO A 1 94 ? -10.153 41.492 26.651 1.00 19.34 95 PRO A O 1
ATOM 751 N N . VAL A 1 95 ? -9.197 41.590 24.619 1.00 19.24 96 VAL A N 1
ATOM 752 C CA . VAL A 1 95 ? -8.343 42.718 24.984 1.00 20.23 96 VAL A CA 1
ATOM 753 C C . VAL A 1 95 ? -8.605 43.945 24.115 1.00 21.08 96 VAL A C 1
ATOM 754 O O . VAL A 1 95 ? -8.843 45.034 24.633 1.00 21.61 96 VAL A O 1
ATOM 758 N N . ARG A 1 96 ? -8.562 43.767 22.799 1.00 21.87 97 ARG A N 1
ATOM 759 C CA . ARG A 1 96 ? -8.783 44.881 21.882 1.00 22.59 97 ARG A CA 1
ATOM 760 C C . ARG A 1 96 ? -9.479 44.452 20.594 1.00 22.53 97 ARG A C 1
ATOM 761 O O . ARG A 1 96 ? -9.072 43.489 19.949 1.00 22.19 97 ARG A O 1
ATOM 769 N N . GLY A 1 97 ? -10.533 45.179 20.231 1.00 22.19 98 GLY A N 1
ATOM 770 C CA . GLY A 1 97 ? -11.263 44.890 19.008 1.00 21.91 98 GLY A CA 1
ATOM 771 C C . GLY A 1 97 ? -11.848 43.499 18.866 1.00 21.41 98 GLY A C 1
ATOM 772 O O . GLY A 1 97 ? -11.995 42.999 17.752 1.00 22.14 98 GLY A O 1
ATOM 773 N N A VAL A 1 98 ? -12.185 42.872 19.987 0.50 21.00 99 VAL A N 1
ATOM 774 N N B VAL A 1 98 ? -12.179 42.872 19.990 0.50 20.98 99 VAL A N 1
ATOM 775 C CA A VAL A 1 98 ? -12.766 41.535 19.959 0.50 20.50 99 VAL A CA 1
ATOM 776 C CA B VAL A 1 98 ? -12.753 41.530 19.979 0.50 20.47 99 VAL A CA 1
ATOM 777 C C A VAL A 1 98 ? -13.885 41.422 20.990 0.50 20.16 99 VAL A C 1
ATOM 778 C C B VAL A 1 98 ? -13.887 41.423 20.996 0.50 20.14 99 VAL A C 1
ATOM 779 O O A VAL A 1 98 ? -13.762 41.911 22.112 0.50 20.24 99 VAL A O 1
ATOM 780 O O B VAL A 1 98 ? -13.773 41.915 22.117 0.50 20.22 99 VAL A O 1
ATOM 787 N N . THR A 1 99 ? -14.981 40.782 20.597 1.00 20.08 100 THR A N 1
ATOM 788 C CA . THR A 1 99 ? -16.129 40.609 21.480 1.00 20.57 100 THR A CA 1
ATOM 789 C C . THR A 1 99 ? -15.972 39.347 22.318 1.00 20.09 100 THR A C 1
ATOM 790 O O . THR A 1 99 ? -15.168 38.474 21.995 1.00 20.07 100 THR A O 1
ATOM 794 N N . MET A 1 100 ? -16.739 39.253 23.398 1.00 20.07 101 MET A N 1
ATOM 795 C CA . MET A 1 100 ? -16.674 38.071 24.245 1.00 19.84 101 MET A CA 1
ATOM 796 C C . MET A 1 100 ? -17.156 36.886 23.414 1.00 19.82 101 MET A C 1
ATOM 797 O O . MET A 1 100 ? -16.637 35.779 23.543 1.00 19.00 101 MET A O 1
ATOM 802 N N . ASP A 1 101 ? -18.144 37.123 22.551 1.00 19.81 102 ASP A N 1
ATOM 803 C CA . ASP A 1 101 ? -18.663 36.058 21.696 1.00 21.00 102 ASP A CA 1
ATOM 804 C C . ASP A 1 101 ? -17.553 35.459 20.832 1.00 20.36 102 ASP A C 1
ATOM 805 O O . ASP A 1 101 ? -17.484 34.241 20.670 1.00 19.88 102 ASP A O 1
ATOM 810 N N . GLU A 1 102 ? -16.683 36.297 20.272 1.00 20.39 103 GLU A N 1
ATOM 811 C CA . GLU A 1 102 ? -15.607 35.751 19.455 1.00 20.53 103 GLU A CA 1
ATOM 812 C C . GLU A 1 102 ? -14.648 34.941 20.323 1.00 19.65 103 GLU A C 1
ATOM 813 O O . GLU A 1 102 ? -14.141 33.906 19.889 1.00 19.43 103 GLU A O 1
ATOM 819 N N . CYS A 1 103 ? -14.403 35.401 21.548 1.00 19.27 104 CYS A N 1
ATOM 820 C CA . CYS A 1 103 ? -13.511 34.668 22.444 1.00 18.87 104 CYS A CA 1
ATOM 821 C C . CYS A 1 103 ? -14.115 33.316 22.785 1.00 18.08 104 CYS A C 1
ATOM 822 O O . CYS A 1 103 ? -13.393 32.331 22.931 1.00 17.36 104 CYS A O 1
ATOM 825 N N . VAL A 1 104 ? -15.440 33.268 22.920 1.00 17.15 105 VAL A N 1
ATOM 826 C CA . VAL A 1 104 ? -16.119 32.008 23.199 1.00 17.19 105 VAL A CA 1
ATOM 827 C C . VAL A 1 104 ? -15.888 31.087 22.004 1.00 17.62 105 VAL A C 1
ATOM 828 O O . VAL A 1 104 ? -15.653 29.890 22.170 1.00 17.17 105 VAL A O 1
ATOM 832 N N . ARG A 1 105 ? -15.935 31.648 20.797 1.00 17.60 106 ARG A N 1
ATOM 833 C CA . ARG A 1 105 ? -15.701 30.845 19.603 1.00 18.40 106 ARG A CA 1
ATOM 834 C C . ARG A 1 105 ? -14.260 30.336 19.599 1.00 17.52 106 ARG A C 1
ATOM 835 O O . ARG A 1 105 ? -13.991 29.223 19.148 1.00 17.01 106 ARG A O 1
ATOM 843 N N . CYS A 1 106 ? -13.335 31.144 20.111 1.00 17.17 107 CYS A N 1
ATOM 844 C CA . CYS A 1 106 ? -11.932 30.735 20.173 1.00 16.85 107 CYS A CA 1
ATOM 845 C C . CYS A 1 106 ? -11.783 29.595 21.172 1.00 16.11 107 CYS A C 1
ATOM 846 O O . CYS A 1 106 ? -11.039 28.638 20.938 1.00 15.10 107 CYS A O 1
ATOM 849 N N . ALA A 1 107 ? -12.490 29.702 22.295 1.00 14.96 108 ALA A N 1
ATOM 850 C CA . ALA A 1 107 ? -12.431 28.665 23.318 1.00 14.75 108 ALA A CA 1
ATOM 851 C C . ALA A 1 107 ? -12.971 27.355 22.751 1.00 15.03 108 ALA A C 1
ATOM 852 O O . ALA A 1 107 ? -12.400 26.285 22.972 1.00 14.69 108 ALA A O 1
ATOM 854 N N . GLN A 1 108 ? -14.071 27.449 22.010 1.00 14.79 109 GLN A N 1
ATOM 855 C CA . GLN A 1 108 ? -14.689 26.272 21.406 1.00 15.60 109 GLN A CA 1
ATOM 856 C C . GLN A 1 108 ? -13.796 25.652 20.337 1.00 15.13 109 GLN A C 1
ATOM 857 O O . GLN A 1 108 ? -13.687 24.427 20.250 1.00 15.07 109 GLN A O 1
ATOM 863 N N . ALA A 1 109 ? -13.167 26.496 19.523 1.00 14.98 110 ALA A N 1
ATOM 864 C CA . ALA A 1 109 ? -12.270 26.021 18.473 1.00 14.91 110 ALA A CA 1
ATOM 865 C C . ALA A 1 109 ? -11.057 25.342 19.104 1.00 15.06 110 ALA A C 1
ATOM 866 O O . ALA A 1 109 ? -10.681 24.230 18.726 1.00 15.39 110 ALA A O 1
ATOM 868 N N . PHE A 1 110 ? -10.437 26.018 20.065 1.00 14.05 111 PHE A N 1
ATOM 869 C CA . PHE A 1 110 ? -9.282 25.450 20.742 1.00 13.57 111 PHE A CA 1
ATOM 870 C C . PHE A 1 110 ? -9.650 24.144 21.446 1.00 12.98 111 PHE A C 1
ATOM 871 O O . PHE A 1 110 ? -8.941 23.140 21.338 1.00 13.15 111 PHE A O 1
ATOM 879 N N . GLY A 1 111 ? -10.755 24.170 22.182 1.00 13.07 112 GLY A N 1
ATOM 880 C CA . GLY A 1 111 ? -11.183 22.994 22.919 1.00 13.21 112 GLY A CA 1
ATOM 881 C C . GLY A 1 111 ? -11.380 21.768 22.054 1.00 13.61 112 GLY A C 1
ATOM 882 O O . GLY A 1 111 ? -10.918 20.676 22.395 1.00 14.53 112 GLY A O 1
ATOM 883 N N . GLN A 1 112 ? -12.058 21.939 20.925 1.00 14.30 113 GLN A N 1
ATOM 884 C CA . GLN A 1 112 ? -12.301 20.809 20.042 1.00 13.82 113 GLN A CA 1
ATOM 885 C C . GLN A 1 112 ? -11.031 20.317 19.355 1.00 13.37 113 GLN A C 1
ATOM 886 O O . GLN A 1 112 ? -10.790 19.113 19.283 1.00 13.70 113 GLN A O 1
ATOM 892 N N . ARG A 1 113 ? -10.212 21.236 18.854 1.00 13.18 114 ARG A N 1
ATOM 893 C CA . ARG A 1 113 ? -8.986 20.828 18.184 1.00 13.96 114 ARG A CA 1
ATOM 894 C C . ARG A 1 113 ? -8.045 20.126 19.159 1.00 13.83 114 ARG A C 1
ATOM 895 O O . ARG A 1 113 ? -7.408 19.134 18.810 1.00 13.95 114 ARG A O 1
ATOM 903 N N . LEU A 1 114 ? -7.968 20.632 20.385 1.00 13.93 115 LEU A N 1
ATOM 904 C CA . LEU A 1 114 ? -7.117 20.014 21.396 1.00 13.98 115 LEU A CA 1
ATOM 905 C C . LEU A 1 114 ? -7.591 18.590 21.673 1.00 13.94 115 LEU A C 1
ATOM 906 O O . LEU A 1 114 ? -6.814 17.635 21.629 1.00 13.90 115 LEU A O 1
ATOM 911 N N . ALA A 1 115 ? -8.878 18.462 21.966 1.00 13.94 116 ALA A N 1
ATOM 912 C CA . ALA A 1 115 ? -9.470 17.171 22.283 1.00 14.14 116 ALA A CA 1
ATOM 913 C C . ALA A 1 115 ? -9.272 16.142 21.183 1.00 14.35 116 ALA A C 1
ATOM 914 O O . ALA A 1 115 ? -8.846 15.017 21.446 1.00 14.89 116 ALA A O 1
ATOM 916 N N . GLU A 1 116 ? -9.562 16.531 19.945 1.00 15.04 117 GLU A N 1
ATOM 917 C CA . GLU A 1 116 ? -9.448 15.607 18.824 1.00 15.33 117 GLU A CA 1
ATOM 918 C C . GLU A 1 116 ? -8.026 15.340 18.351 1.00 16.16 117 GLU A C 1
ATOM 919 O O . GLU A 1 116 ? -7.733 14.256 17.855 1.00 15.87 117 GLU A O 1
ATOM 925 N N . GLU A 1 117 ? -7.141 16.321 18.500 1.00 16.74 118 GLU A N 1
ATOM 926 C CA . GLU A 1 117 ? -5.756 16.137 18.083 1.00 18.31 118 GLU A CA 1
ATOM 927 C C . GLU A 1 117 ? -4.949 15.303 19.069 1.00 18.39 118 GLU A C 1
ATOM 928 O O . GLU A 1 117 ? -4.142 14.465 18.661 1.00 18.56 118 GLU A O 1
ATOM 934 N N . LEU A 1 118 ? -5.158 15.533 20.361 1.00 17.92 119 LEU A N 1
ATOM 935 C CA . LEU A 1 118 ? -4.432 14.793 21.390 1.00 18.58 119 LEU A CA 1
ATOM 936 C C . LEU A 1 118 ? -5.192 13.588 21.939 1.00 17.87 119 LEU A C 1
ATOM 937 O O . LEU A 1 118 ? -4.631 12.787 22.689 1.00 17.85 119 LEU A O 1
ATOM 942 N N . GLY A 1 119 ? -6.464 13.458 21.567 1.00 17.25 120 GLY A N 1
ATOM 943 C CA . GLY A 1 119 ? -7.263 12.340 22.040 1.00 17.38 120 GLY A CA 1
ATOM 944 C C . GLY A 1 119 ? -7.519 12.414 23.533 1.00 17.14 120 GLY A C 1
ATOM 945 O O . GLY A 1 119 ? -7.373 11.426 24.249 1.00 17.42 120 GLY A O 1
ATOM 946 N N . VAL A 1 120 ? -7.920 13.588 24.006 1.00 16.15 121 VAL A N 1
ATOM 947 C CA . VAL A 1 120 ? -8.177 13.787 25.429 1.00 16.16 121 VAL A CA 1
ATOM 948 C C . VAL A 1 120 ? -9.522 14.458 25.683 1.00 15.45 121 VAL A C 1
ATOM 949 O O . VAL A 1 120 ? -10.062 15.139 24.807 1.00 14.81 121 VAL A O 1
ATOM 953 N N . PRO A 1 121 ? -10.087 14.266 26.887 1.00 15.50 122 PRO A N 1
ATOM 954 C CA . PRO A 1 121 ? -11.377 14.880 27.213 1.00 15.26 122 PRO A CA 1
ATOM 955 C C . PRO A 1 121 ? -11.230 16.368 27.515 1.00 14.67 122 PRO A C 1
ATOM 956 O O . PRO A 1 121 ? -10.343 16.769 28.265 1.00 14.67 122 PRO A O 1
ATOM 960 N N . VAL A 1 122 ? -12.096 17.181 26.922 1.00 14.25 123 VAL A N 1
ATOM 961 C CA . VAL A 1 122 ? -12.054 18.620 27.141 1.00 14.37 123 VAL A CA 1
ATOM 962 C C . VAL A 1 122 ? -13.420 19.140 27.566 1.00 15.35 123 VAL A C 1
ATOM 963 O O . VAL A 1 122 ? -14.441 18.767 26.989 1.00 15.56 123 VAL A O 1
ATOM 967 N N . TYR A 1 123 ? -13.425 19.991 28.588 1.00 15.50 124 TYR A N 1
ATOM 968 C CA . TYR A 1 123 ? -14.654 20.598 29.097 1.00 15.66 124 TYR A CA 1
ATOM 969 C C . TYR A 1 123 ? -14.601 22.103 28.850 1.00 15.51 124 TYR A C 1
ATOM 970 O O . TYR A 1 123 ? -13.524 22.694 28.861 1.00 15.06 124 TYR A O 1
ATOM 979 N N . LEU A 1 124 ? -15.764 22.714 28.625 1.00 15.63 125 LEU A N 1
ATOM 980 C CA . LEU A 1 124 ? -15.861 24.157 28.400 1.00 15.96 125 LEU A CA 1
ATOM 981 C C . LEU A 1 124 ? -16.415 24.841 29.652 1.00 16.67 125 LEU A C 1
ATOM 982 O O . LEU A 1 124 ? -17.377 24.357 30.247 1.00 17.54 125 LEU A O 1
ATOM 987 N N . TYR A 1 125 ? -15.814 25.962 30.045 1.00 16.84 126 TYR A N 1
ATOM 988 C CA . TYR A 1 125 ? -16.272 26.686 31.229 1.00 17.49 126 TYR A CA 1
ATOM 989 C C . TYR A 1 125 ? -16.445 28.179 30.963 1.00 18.13 126 TYR A C 1
ATOM 990 O O . TYR A 1 125 ? -16.230 28.652 29.848 1.00 17.95 126 TYR A O 1
ATOM 999 N N . GLY A 1 126 ? -16.838 28.914 31.998 1.00 19.03 127 GLY A N 1
ATOM 1000 C CA . GLY A 1 126 ? -17.026 30.348 31.859 1.00 19.61 127 GLY A CA 1
ATOM 1001 C C . GLY A 1 126 ? -18.089 30.717 30.841 1.00 20.57 127 GLY A C 1
ATOM 1002 O O . GLY A 1 126 ? -19.126 30.059 30.745 1.00 21.19 127 GLY A O 1
ATOM 1003 N N . GLU A 1 127 ? -17.832 31.770 30.073 1.00 20.87 128 GLU A N 1
ATOM 1004 C CA . GLU A 1 127 ? -18.782 32.226 29.062 1.00 21.40 128 GLU A CA 1
ATOM 1005 C C . GLU A 1 127 ? -18.985 31.217 27.939 1.00 21.26 128 GLU A C 1
ATOM 1006 O O . GLU A 1 127 ? -19.905 31.355 27.133 1.00 21.04 128 GLU A O 1
ATOM 1012 N N . ALA A 1 128 ? -18.128 30.202 27.887 1.00 21.10 129 ALA A N 1
ATOM 1013 C CA . ALA A 1 128 ? -18.221 29.184 26.846 1.00 21.19 129 ALA A CA 1
ATOM 1014 C C . ALA A 1 128 ? -18.921 27.912 27.313 1.00 21.90 129 ALA A C 1
ATOM 1015 O O . ALA A 1 128 ? -19.130 26.995 26.521 1.00 20.94 129 ALA A O 1
ATOM 1017 N N . ALA A 1 129 ? -19.276 27.858 28.594 1.00 23.05 130 ALA A N 1
ATOM 1018 C CA . ALA A 1 129 ? -19.939 26.687 29.159 1.00 25.78 130 ALA A CA 1
ATOM 1019 C C . ALA A 1 129 ? -21.169 26.313 28.342 1.00 27.51 130 ALA A C 1
ATOM 1020 O O . ALA A 1 129 ? -21.930 27.182 27.914 1.00 27.31 130 ALA A O 1
ATOM 1022 N N A ARG A 1 130 ? -21.349 25.013 28.132 0.50 28.68 131 ARG A N 1
ATOM 1023 N N B ARG A 1 130 ? -21.361 25.017 28.128 0.50 28.81 131 ARG A N 1
ATOM 1024 C CA A ARG A 1 130 ? -22.471 24.487 27.363 0.50 30.44 131 ARG A CA 1
ATOM 1025 C CA B ARG A 1 130 ? -22.499 24.538 27.356 0.50 30.68 131 ARG A CA 1
ATOM 1026 C C A ARG A 1 130 ? -23.688 24.299 28.265 0.50 31.26 131 ARG A C 1
ATOM 1027 C C B ARG A 1 130 ? -23.705 24.345 28.270 0.50 31.42 131 ARG A C 1
ATOM 1028 O O A ARG A 1 130 ? -24.819 24.185 27.789 0.50 31.68 131 ARG A O 1
ATOM 1029 O O B ARG A 1 130 ? -24.844 24.268 27.807 0.50 31.80 131 ARG A O 1
ATOM 1044 N N . THR A 1 131 ? -23.441 24.273 29.572 1.00 31.93 132 THR A N 1
ATOM 1045 C CA . THR A 1 131 ? -24.494 24.113 30.572 1.00 33.05 132 THR A CA 1
ATOM 1046 C C . THR A 1 131 ? -24.096 24.924 31.805 1.00 33.27 132 THR A C 1
ATOM 1047 O O . THR A 1 131 ? -22.910 25.097 32.081 1.00 33.54 132 THR A O 1
ATOM 1051 N N . ALA A 1 132 ? -25.085 25.423 32.541 1.00 33.43 133 ALA A N 1
ATOM 1052 C CA . ALA A 1 132 ? -24.828 26.235 33.729 1.00 33.06 133 ALA A CA 1
ATOM 1053 C C . ALA A 1 132 ? -23.913 25.567 34.754 1.00 32.66 133 ALA A C 1
ATOM 1054 O O . ALA A 1 132 ? -23.095 26.231 35.390 1.00 33.14 133 ALA A O 1
ATOM 1056 N N . GLY A 1 133 ? -24.053 24.257 34.914 1.00 32.23 134 GLY A N 1
ATOM 1057 C CA . GLY A 1 133 ? -23.237 23.543 35.879 1.00 31.25 134 GLY A CA 1
ATOM 1058 C C . GLY A 1 133 ? -21.753 23.519 35.565 1.00 30.64 134 GLY A C 1
ATOM 1059 O O . GLY A 1 133 ? -20.938 23.219 36.439 1.00 30.63 134 GLY A O 1
ATOM 1060 N N . ARG A 1 134 ? -21.393 23.840 34.326 1.00 29.79 135 ARG A N 1
ATOM 1061 C CA . ARG A 1 134 ? -19.990 23.830 33.925 1.00 28.73 135 ARG A CA 1
ATOM 1062 C C . ARG A 1 134 ? -19.364 25.217 33.803 1.00 28.76 135 ARG A C 1
ATOM 1063 O O . ARG A 1 134 ? -18.229 25.356 33.347 1.00 28.05 135 ARG A O 1
ATOM 1071 N N . GLN A 1 135 ? -20.096 26.246 34.216 1.00 29.18 136 GLN A N 1
ATOM 1072 C CA . GLN A 1 135 ? -19.567 27.601 34.153 1.00 29.27 136 GLN A CA 1
ATOM 1073 C C . GLN A 1 135 ? -18.402 27.730 35.126 1.00 28.95 136 GLN A C 1
ATOM 1074 O O . GLN A 1 135 ? -17.403 28.388 34.834 1.00 28.25 136 GLN A O 1
ATOM 1080 N N . SER A 1 136 ? -18.537 27.082 36.280 1.00 28.71 137 SER A N 1
ATOM 1081 C CA . SER A 1 136 ? -17.521 27.121 37.326 1.00 28.88 137 SER A CA 1
ATOM 1082 C C . SER A 1 136 ? -16.399 26.107 37.140 1.00 28.65 137 SER A C 1
ATOM 1083 O O . SER A 1 136 ? -16.648 24.912 36.989 1.00 29.02 137 SER A O 1
ATOM 1086 N N . LEU A 1 137 ? -15.162 26.594 37.162 1.00 28.75 138 LEU A N 1
ATOM 1087 C CA . LEU A 1 137 ? -13.996 25.731 37.021 1.00 28.91 138 LEU A CA 1
ATOM 1088 C C . LEU A 1 137 ? -13.880 24.799 38.231 1.00 29.20 138 LEU A C 1
ATOM 1089 O O . LEU A 1 137 ? -13.586 23.613 38.082 1.00 28.88 138 LEU A O 1
ATOM 1094 N N . PRO A 1 138 ? -14.105 25.327 39.448 1.00 29.64 139 PRO A N 1
ATOM 1095 C CA . PRO A 1 138 ? -14.013 24.486 40.647 1.00 29.61 139 PRO A CA 1
ATOM 1096 C C . PRO A 1 138 ? -14.952 23.283 40.603 1.00 29.39 139 PRO A C 1
ATOM 1097 O O . PRO A 1 138 ? -14.616 22.205 41.095 1.00 29.95 139 PRO A O 1
ATOM 1101 N N . ALA A 1 139 ? -16.128 23.468 40.012 1.00 28.95 140 ALA A N 1
ATOM 1102 C CA . ALA A 1 139 ? -17.106 22.392 39.906 1.00 28.67 140 ALA A CA 1
ATOM 1103 C C . ALA A 1 139 ? -16.622 21.301 38.951 1.00 28.53 140 ALA A C 1
ATOM 1104 O O . ALA A 1 139 ? -16.764 20.107 39.226 1.00 28.30 140 ALA A O 1
ATOM 1106 N N . LEU A 1 140 ? -16.053 21.717 37.826 1.00 27.80 141 LEU A N 1
ATOM 1107 C CA . LEU A 1 140 ? -15.548 20.776 36.833 1.00 27.01 141 LEU A CA 1
ATOM 1108 C C . LEU A 1 140 ? -14.310 20.044 37.345 1.00 26.45 141 LEU A C 1
ATOM 1109 O O . LEU A 1 140 ? -14.105 18.868 37.048 1.00 26.75 141 LEU A O 1
ATOM 1114 N N . ARG A 1 141 ? -13.498 20.752 38.122 1.00 26.01 142 ARG A N 1
ATOM 1115 C CA . ARG A 1 141 ? -12.248 20.216 38.651 1.00 26.01 142 ARG A CA 1
ATOM 1116 C C . ARG A 1 141 ? -12.388 19.444 39.969 1.00 26.05 142 ARG A C 1
ATOM 1117 O O . ARG A 1 141 ? -11.408 18.902 40.479 1.00 26.09 142 ARG A O 1
ATOM 1125 N N . ALA A 1 142 ? -13.604 19.382 40.505 1.00 25.86 143 ALA A N 1
ATOM 1126 C CA . ALA A 1 142 ? -13.858 18.683 41.770 1.00 25.64 143 ALA A CA 1
ATOM 1127 C C . ALA A 1 142 ? -13.388 17.229 41.750 1.00 25.10 143 ALA A C 1
ATOM 1128 O O . ALA A 1 142 ? -13.812 16.441 40.907 1.00 25.12 143 ALA A O 1
ATOM 1130 N N . GLY A 1 143 ? -12.523 16.875 42.696 1.00 24.83 144 GLY A N 1
ATOM 1131 C CA . GLY A 1 143 ? -12.008 15.517 42.757 1.00 23.61 144 GLY A CA 1
ATOM 1132 C C . GLY A 1 143 ? -10.644 15.438 42.101 1.00 23.07 144 GLY A C 1
ATOM 1133 O O . GLY A 1 143 ? -9.877 14.498 42.326 1.00 22.66 144 GLY A O 1
ATOM 1134 N N . GLU A 1 144 ? -10.358 16.436 41.271 1.00 22.36 145 GLU A N 1
ATOM 1135 C CA . GLU A 1 144 ? -9.090 16.552 40.565 1.00 22.08 145 GLU A CA 1
ATOM 1136 C C . GLU A 1 144 ? -8.726 15.364 39.678 1.00 21.51 145 GLU A C 1
ATOM 1137 O O . GLU A 1 144 ? -9.582 14.555 39.323 1.00 21.98 145 GLU A O 1
ATOM 1143 N N . TYR A 1 145 ? -7.450 15.286 39.312 1.00 21.67 146 TYR A N 1
ATOM 1144 C CA . TYR A 1 145 ? -6.932 14.219 38.455 1.00 21.55 146 TYR A CA 1
ATOM 1145 C C . TYR A 1 145 ? -7.303 1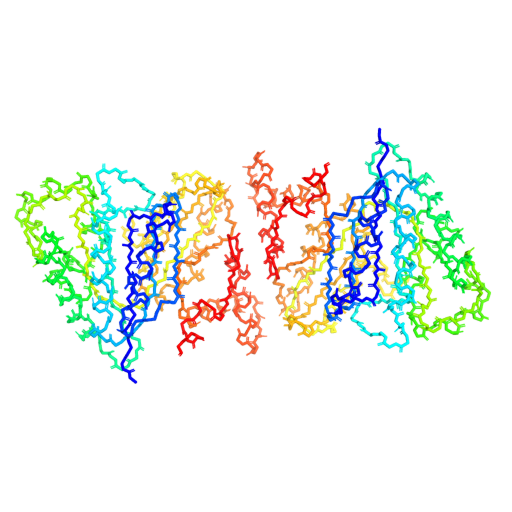2.836 38.974 1.00 22.33 146 TYR A C 1
ATOM 1146 O O . TYR A 1 145 ? -7.683 11.948 38.207 1.00 22.10 146 TYR A O 1
ATOM 1155 N N . GLU A 1 146 ? -7.194 12.661 40.285 1.00 22.82 147 GLU A N 1
ATOM 1156 C CA . GLU A 1 146 ? -7.494 11.383 40.912 1.00 23.64 147 GLU A CA 1
ATOM 1157 C C . GLU A 1 146 ? -8.926 10.888 40.711 1.00 24.11 147 GLU A C 1
ATOM 1158 O O . GLU A 1 146 ? -9.169 9.680 40.685 1.00 24.36 147 GLU A O 1
ATOM 1164 N N . ALA A 1 147 ? -9.871 11.811 40.559 1.00 24.34 148 ALA A N 1
ATOM 1165 C CA . ALA A 1 147 ? -11.271 11.442 40.371 1.00 24.59 148 ALA A CA 1
ATOM 1166 C C . ALA A 1 147 ? -11.665 11.191 38.912 1.00 24.50 148 ALA A C 1
ATOM 1167 O O . ALA A 1 147 ? -12.750 10.680 38.640 1.00 24.47 148 ALA A O 1
ATOM 1169 N N . LEU A 1 148 ? -10.789 11.541 37.976 1.00 24.81 149 LEU A N 1
ATOM 1170 C CA . LEU A 1 148 ? -11.095 11.364 36.559 1.00 25.39 149 LEU A CA 1
ATOM 1171 C C . LEU A 1 148 ? -11.522 9.965 36.134 1.00 25.68 149 LEU A C 1
ATOM 1172 O O . LEU A 1 148 ? -12.541 9.804 35.462 1.00 26.33 149 LEU A O 1
ATOM 1177 N N . PRO A 1 149 ? -10.750 8.934 36.512 1.00 26.21 150 PRO A N 1
ATOM 1178 C CA . PRO A 1 149 ? -11.121 7.570 36.122 1.00 26.69 150 PRO A CA 1
ATOM 1179 C C . PRO A 1 149 ? -12.591 7.251 36.373 1.00 27.41 150 PRO A C 1
ATOM 1180 O O . PRO A 1 149 ? -13.275 6.724 35.497 1.00 27.41 150 PRO A O 1
ATOM 1184 N N . GLU A 1 150 ? -13.075 7.585 37.565 1.00 27.97 151 GLU A N 1
ATOM 1185 C CA . GLU A 1 150 ? -14.463 7.322 37.919 1.00 29.30 151 GLU A CA 1
ATOM 1186 C C . GLU A 1 150 ? -15.451 8.291 37.284 1.00 28.81 151 GLU A C 1
ATOM 1187 O O . GLU A 1 150 ? -16.538 7.892 36.868 1.00 28.70 151 GLU A O 1
ATOM 1193 N N . LYS A 1 151 ? -15.077 9.563 37.209 1.00 28.28 152 LYS A N 1
ATOM 1194 C CA . LYS A 1 151 ? -15.954 10.567 36.626 1.00 27.95 152 LYS A CA 1
ATOM 1195 C C . LYS A 1 151 ? -16.230 10.281 35.155 1.00 27.68 152 LYS A C 1
ATOM 1196 O O . LYS A 1 151 ? -17.373 10.353 34.708 1.00 27.79 152 LYS A O 1
ATOM 1202 N N . LEU A 1 152 ? -15.184 9.936 34.410 1.00 27.48 153 LEU A N 1
ATOM 1203 C CA . LEU A 1 152 ? -15.318 9.654 32.984 1.00 27.68 153 LEU A CA 1
ATOM 1204 C C . LEU A 1 152 ? -16.214 8.463 32.660 1.00 28.76 153 LEU A C 1
ATOM 1205 O O . LEU A 1 152 ? -16.596 8.266 31.505 1.00 28.33 153 LEU A O 1
ATOM 1210 N N . LYS A 1 153 ? -16.551 7.669 33.672 1.00 29.94 154 LYS A N 1
ATOM 1211 C CA . LYS A 1 153 ? -17.417 6.515 33.459 1.00 31.72 154 LYS A CA 1
ATOM 1212 C C . LYS A 1 153 ? -18.881 6.926 33.569 1.00 32.38 154 LYS A C 1
ATOM 1213 O O . LYS A 1 153 ? -19.778 6.164 33.208 1.00 32.64 154 LYS A O 1
ATOM 1219 N N . GLN A 1 154 ? -19.112 8.140 34.058 1.00 32.93 155 GLN A N 1
ATOM 1220 C CA . GLN A 1 154 ? -20.461 8.666 34.239 1.00 33.65 155 GLN A CA 1
ATOM 1221 C C . GLN A 1 154 ? -20.917 9.536 33.072 1.00 33.42 155 GLN A C 1
ATOM 1222 O O . GLN A 1 154 ? -20.188 10.420 32.625 1.00 32.96 155 GLN A O 1
ATOM 1228 N N . ALA A 1 155 ? -22.132 9.287 32.592 1.00 33.28 156 ALA A N 1
ATOM 1229 C CA . ALA A 1 155 ? -22.689 10.052 31.482 1.00 32.92 156 ALA A CA 1
ATOM 1230 C C . ALA A 1 155 ? -22.717 11.538 31.821 1.00 32.69 156 ALA A C 1
ATOM 1231 O O . ALA A 1 155 ? -22.544 12.389 30.947 1.00 32.92 156 ALA A O 1
ATOM 1233 N N . GLU A 1 156 ? -22.932 11.843 33.096 1.00 31.86 157 GLU A N 1
ATOM 1234 C CA . GLU A 1 156 ? -22.989 13.223 33.560 1.00 31.34 157 GLU A CA 1
ATOM 1235 C C . GLU A 1 156 ? -21.692 13.978 33.283 1.00 29.89 157 GLU A C 1
ATOM 1236 O O . GLU A 1 156 ? -21.705 15.188 33.049 1.00 29.70 157 GLU A O 1
ATOM 1242 N N . TRP A 1 157 ? -20.575 13.261 33.309 1.00 28.07 158 TRP A N 1
ATOM 1243 C CA . TRP A 1 157 ? -19.277 13.882 33.083 1.00 26.44 158 TRP A CA 1
ATOM 1244 C C . TRP A 1 157 ? -18.706 13.710 31.684 1.00 25.14 158 TRP A C 1
ATOM 1245 O O . TRP A 1 157 ? -17.498 13.839 31.488 1.00 24.32 158 TRP A O 1
ATOM 1256 N N . ALA A 1 158 ? -19.565 13.419 30.713 1.00 23.65 159 ALA A N 1
ATOM 1257 C CA . ALA A 1 158 ? -19.107 13.264 29.338 1.00 22.65 159 ALA A CA 1
ATOM 1258 C C . ALA A 1 158 ? -18.469 14.592 28.930 1.00 21.54 159 ALA A C 1
ATOM 1259 O O . ALA A 1 158 ? -19.051 15.656 29.137 1.00 21.57 159 ALA A O 1
ATOM 1261 N N . PRO A 1 159 ? -17.257 14.549 28.356 1.00 20.57 160 PRO A N 1
ATOM 1262 C CA . PRO A 1 159 ? -16.601 15.794 27.949 1.00 19.83 160 PRO A CA 1
ATOM 1263 C C . PRO A 1 159 ? -17.338 16.511 26.829 1.00 19.35 160 PRO A C 1
ATOM 1264 O O . PRO A 1 159 ? -18.106 15.901 26.087 1.00 18.99 160 PRO A O 1
ATOM 1268 N N . ASP A 1 160 ? -17.108 17.813 26.714 1.00 18.88 161 ASP A N 1
ATOM 1269 C CA . ASP A 1 160 ? -17.751 18.588 25.668 1.00 18.30 161 ASP A CA 1
ATOM 1270 C C . ASP A 1 160 ? -17.134 18.233 24.322 1.00 18.40 161 ASP A C 1
ATOM 1271 O O . ASP A 1 160 ? -17.816 18.239 23.296 1.00 18.50 161 ASP A O 1
ATOM 1276 N N . PHE A 1 161 ? -15.842 17.913 24.336 1.00 17.83 162 PHE A N 1
ATOM 1277 C CA . PHE A 1 161 ? -15.128 17.505 23.126 1.00 17.74 162 PHE A CA 1
ATOM 1278 C C . PHE A 1 161 ? -14.174 16.362 23.456 1.00 17.37 162 PHE A C 1
ATOM 1279 O O . PHE A 1 161 ? -13.688 16.255 24.584 1.00 16.57 162 PHE A O 1
ATOM 1287 N N . GLY A 1 162 ? -13.913 15.504 22.471 1.00 17.34 163 GLY A N 1
ATOM 1288 C CA . GLY A 1 162 ? -12.983 14.406 22.672 1.00 17.51 163 GLY A CA 1
ATOM 1289 C C . GLY A 1 162 ? -13.525 13.110 23.244 1.00 17.63 163 GLY A C 1
ATOM 1290 O O . GLY A 1 162 ? -14.693 13.027 23.635 1.00 17.84 163 GLY A O 1
ATOM 1291 N N . PRO A 1 163 ? -12.681 12.066 23.303 1.00 17.87 164 PRO A N 1
ATOM 1292 C CA . PRO A 1 163 ? -13.063 10.754 23.831 1.00 18.33 164 PRO A CA 1
ATOM 1293 C C . PRO A 1 163 ? -13.214 10.769 25.352 1.00 19.47 164 PRO A C 1
ATOM 1294 O O . PRO A 1 163 ? -12.599 11.588 26.036 1.00 18.24 164 PRO A O 1
ATOM 1298 N N . SER A 1 164 ? -14.039 9.865 25.869 1.00 20.49 165 SER A N 1
ATOM 1299 C CA . SER A 1 164 ? -14.279 9.772 27.307 1.00 22.74 165 SER A CA 1
ATOM 1300 C C . SER A 1 164 ? -13.311 8.806 27.979 1.00 23.48 165 SER A C 1
ATOM 1301 O O . SER A 1 164 ? -13.642 8.185 28.989 1.00 25.37 165 SER A O 1
ATOM 1304 N N . ALA A 1 165 ? -12.114 8.685 27.421 1.00 23.60 166 ALA A N 1
ATOM 1305 C CA . ALA A 1 165 ? -11.113 7.778 27.965 1.00 23.09 166 ALA A CA 1
ATOM 1306 C C . ALA A 1 165 ? -10.182 8.469 28.942 1.00 22.53 166 ALA A C 1
ATOM 1307 O O . ALA A 1 165 ? -9.935 9.673 28.842 1.00 22.20 166 ALA A O 1
ATOM 1309 N N . PHE A 1 166 ? -9.672 7.698 29.895 1.00 21.12 167 PHE A N 1
ATOM 1310 C CA . PHE A 1 166 ? -8.736 8.228 30.869 1.00 20.38 167 PHE A CA 1
ATOM 1311 C C . PHE A 1 166 ? -7.339 8.084 30.285 1.00 20.07 167 PHE A C 1
ATOM 1312 O O . PHE A 1 166 ? -6.891 6.973 30.000 1.00 20.23 167 PHE A O 1
ATOM 1320 N N . VAL A 1 167 ? -6.668 9.214 30.082 1.00 19.09 168 VAL A N 1
ATOM 1321 C CA . VAL A 1 167 ? -5.314 9.233 29.539 1.00 19.12 168 VAL A CA 1
ATOM 1322 C C . VAL A 1 167 ? -4.402 9.606 30.708 1.00 18.75 168 VAL A C 1
ATOM 1323 O O . VAL A 1 167 ? -4.279 10.776 31.060 1.00 18.11 168 VAL A O 1
ATOM 1327 N N . PRO A 1 168 ? -3.751 8.603 31.321 1.00 18.45 169 PRO A N 1
ATOM 1328 C CA . PRO A 1 168 ? -2.851 8.781 32.465 1.00 18.34 169 PRO A CA 1
ATOM 1329 C C . PRO A 1 168 ? -1.861 9.937 32.410 1.00 17.87 169 PRO A C 1
ATOM 1330 O O . PRO A 1 168 ? -1.716 10.681 33.383 1.00 17.83 169 PRO A O 1
ATOM 1334 N N . SER A 1 169 ? -1.182 10.103 31.282 1.00 17.22 170 SER A N 1
ATOM 1335 C CA . SER A 1 169 ? -0.187 11.163 31.182 1.00 16.96 170 SER A CA 1
ATOM 1336 C C . SER A 1 169 ? -0.774 12.562 31.092 1.00 16.39 170 SER A C 1
ATOM 1337 O O . SER A 1 169 ? -0.106 13.534 31.446 1.00 16.28 170 SER A O 1
ATOM 1340 N N . TRP A 1 170 ? -2.021 12.662 30.642 1.00 15.29 171 TRP A N 1
ATOM 1341 C CA . TRP A 1 170 ? -2.644 13.967 30.447 1.00 15.38 171 TRP A CA 1
ATOM 1342 C C . TRP A 1 170 ? -3.778 14.387 31.374 1.00 15.21 171 TRP A C 1
ATOM 1343 O O . TRP A 1 170 ? -3.803 15.525 31.856 1.00 15.80 171 TRP A O 1
ATOM 1354 N N . GLY A 1 171 ? -4.730 13.495 31.608 1.00 15.27 172 GLY A N 1
ATOM 1355 C CA . GLY A 1 171 ? -5.859 13.854 32.445 1.00 15.78 172 GLY A CA 1
ATOM 1356 C C . GLY A 1 171 ? -6.928 14.497 31.575 1.00 15.81 172 GLY A C 1
ATOM 1357 O O . GLY A 1 171 ? -7.294 13.952 30.532 1.00 16.10 172 GLY A O 1
ATOM 1358 N N . ALA A 1 172 ? -7.428 15.656 31.995 1.00 15.39 173 ALA A N 1
ATOM 1359 C CA . ALA A 1 172 ? -8.458 16.365 31.240 1.00 15.13 173 ALA A CA 1
ATOM 1360 C C . ALA A 1 172 ? -8.192 17.867 31.269 1.00 15.00 173 ALA A C 1
ATOM 1361 O O . ALA A 1 172 ? -7.611 18.385 32.221 1.00 15.33 173 ALA A O 1
ATOM 1363 N N . THR A 1 173 ? -8.635 18.559 30.224 1.00 14.47 174 THR A N 1
ATOM 1364 C CA . THR A 1 173 ? -8.422 19.997 30.108 1.00 14.24 174 THR A CA 1
ATOM 1365 C C . THR A 1 173 ? -9.724 20.788 30.100 1.00 14.30 174 THR A C 1
ATOM 1366 O O . THR A 1 173 ? -10.741 20.326 29.593 1.00 14.29 174 THR A O 1
ATOM 1370 N N . VAL A 1 174 ? -9.681 21.987 30.670 1.00 14.35 175 VAL A N 1
ATOM 1371 C CA . VAL A 1 174 ? -10.843 22.864 30.684 1.00 14.74 175 VAL A CA 1
ATOM 1372 C C . VAL A 1 174 ? -10.476 24.092 29.857 1.00 14.72 175 VAL A C 1
ATOM 1373 O O . VAL A 1 174 ? -9.414 24.679 30.049 1.00 14.93 175 VAL A O 1
ATOM 1377 N N . ALA A 1 175 ? -11.346 24.456 28.920 1.00 14.36 176 ALA A N 1
ATOM 1378 C CA . ALA A 1 175 ? -11.121 25.621 28.069 1.00 14.27 176 ALA A CA 1
ATOM 1379 C C . ALA A 1 175 ? -12.331 26.536 28.182 1.00 14.21 176 ALA A C 1
ATOM 1380 O O . ALA A 1 175 ? -13.452 26.071 28.384 1.00 14.28 176 ALA A O 1
ATOM 1382 N N . GLY A 1 176 ? -12.112 27.838 28.054 1.00 13.70 177 GLY A N 1
ATOM 1383 C CA . GLY A 1 176 ? -13.235 28.750 28.140 1.00 13.84 177 GLY A CA 1
ATOM 1384 C C . GLY A 1 176 ? -12.858 30.185 27.861 1.00 14.07 177 GLY A C 1
ATOM 1385 O O . GLY A 1 176 ? -11.725 30.479 27.475 1.00 13.74 177 GLY A O 1
ATOM 1386 N N . ALA A 1 177 ? -13.833 31.072 28.035 1.00 14.21 178 ALA A N 1
ATOM 1387 C CA . ALA A 1 177 ? -13.642 32.499 27.823 1.00 14.86 178 ALA A CA 1
ATOM 1388 C C . ALA A 1 177 ? -14.156 33.206 29.069 1.00 15.42 178 ALA A C 1
ATOM 1389 O O . ALA A 1 177 ? -15.102 32.743 29.708 1.00 15.72 178 ALA A O 1
ATOM 1391 N N . ARG A 1 178 ? -13.529 34.323 29.414 1.00 15.26 179 ARG A N 1
ATOM 1392 C CA . ARG A 1 178 ? -13.921 35.075 30.594 1.00 15.54 179 ARG A CA 1
ATOM 1393 C C . ARG A 1 178 ? -13.325 36.471 30.559 1.00 16.32 179 ARG A C 1
ATOM 1394 O O . ARG A 1 178 ? -12.495 36.780 29.710 1.00 16.03 179 ARG A O 1
ATOM 1402 N N . LYS A 1 179 ? -13.762 37.314 31.487 1.00 16.90 180 LYS A N 1
ATOM 1403 C CA . LYS A 1 179 ? -13.220 38.661 31.587 1.00 18.14 180 LYS A CA 1
ATOM 1404 C C . LYS A 1 179 ? -11.919 38.539 32.380 1.00 17.44 180 LYS A C 1
ATOM 1405 O O . LYS A 1 179 ? -11.612 37.472 32.912 1.00 16.66 180 LYS A O 1
ATOM 1411 N N . PHE A 1 180 ? -11.142 39.613 32.441 1.00 17.23 181 PHE A N 1
ATOM 1412 C CA . PHE A 1 180 ? -9.891 39.585 33.186 1.00 17.36 181 PHE A CA 1
ATOM 1413 C C . PHE A 1 180 ? -10.102 39.056 34.603 1.00 16.65 181 PHE A C 1
ATOM 1414 O O . PHE A 1 180 ? -11.066 39.414 35.279 1.00 16.72 181 PHE A O 1
ATOM 1422 N N . LEU A 1 181 ? -9.188 38.199 35.038 1.00 16.06 182 LEU A N 1
ATOM 1423 C CA . LEU A 1 181 ? -9.234 37.617 36.373 1.00 15.50 182 LEU A CA 1
ATOM 1424 C C . LEU A 1 181 ? -7.909 37.949 37.052 1.00 15.60 182 LEU A C 1
ATOM 1425 O O . LEU A 1 181 ? -6.870 37.978 36.398 1.00 16.41 182 LEU A O 1
ATOM 1430 N N . LEU A 1 182 ? -7.939 38.223 38.353 1.00 15.44 183 LEU A N 1
ATOM 1431 C CA . LEU A 1 182 ? -6.701 38.532 39.063 1.00 15.52 183 LEU A CA 1
ATOM 1432 C C . LEU A 1 182 ? -6.333 37.383 39.998 1.00 14.96 183 LEU A C 1
ATOM 1433 O O . LEU A 1 182 ? -7.133 36.986 40.848 1.00 15.00 183 LEU A O 1
ATOM 1438 N N . ALA A 1 183 ? -5.132 36.837 39.818 1.00 14.69 184 ALA A N 1
ATOM 1439 C CA . ALA A 1 183 ? -4.637 35.742 40.655 1.00 14.63 184 ALA A CA 1
ATOM 1440 C C . ALA A 1 183 ? -3.843 36.447 41.745 1.00 14.52 184 ALA A C 1
ATOM 1441 O O . ALA A 1 183 ? -2.734 36.924 41.510 1.00 15.05 184 ALA A O 1
ATOM 1443 N N . PHE A 1 184 ? -4.416 36.480 42.943 1.00 14.05 185 PHE A N 1
ATOM 1444 C CA . PHE A 1 184 ? -3.846 37.219 44.066 1.00 13.89 185 PHE A CA 1
ATOM 1445 C C . PHE A 1 184 ? -3.706 36.368 45.322 1.00 13.76 185 PHE A C 1
ATOM 1446 O O . PHE A 1 184 ? -4.693 35.854 45.838 1.00 14.58 185 PHE A O 1
ATOM 1454 N N . ASN A 1 185 ? -2.478 36.229 45.816 1.00 13.59 186 ASN A N 1
ATOM 1455 C CA . ASN A 1 185 ? -2.231 35.428 47.015 1.00 13.74 186 ASN A CA 1
ATOM 1456 C C . ASN A 1 185 ? -1.787 36.300 48.176 1.00 13.86 186 ASN A C 1
ATOM 1457 O O . ASN A 1 185 ? -0.965 37.201 48.007 1.00 13.80 186 ASN A O 1
ATOM 1462 N N . ILE A 1 186 ? -2.327 36.031 49.359 1.00 13.62 187 ILE A N 1
ATOM 1463 C CA . ILE A 1 186 ? -1.959 36.800 50.543 1.00 13.95 187 ILE A CA 1
ATOM 1464 C C . ILE A 1 186 ? -1.109 35.906 51.438 1.00 14.47 187 ILE A C 1
ATOM 1465 O O . ILE A 1 186 ? -1.503 34.780 51.747 1.00 15.11 187 ILE A O 1
ATOM 1470 N N . ASN A 1 187 ? 0.058 36.405 51.844 1.00 14.14 188 ASN A N 1
ATOM 1471 C CA . ASN A 1 187 ? 0.972 35.640 52.690 1.00 15.10 188 ASN A CA 1
ATOM 1472 C C . ASN A 1 187 ? 0.603 35.683 54.166 1.00 15.66 188 ASN A C 1
ATOM 1473 O O . ASN A 1 187 ? 0.301 36.743 54.707 1.00 15.60 188 ASN A O 1
ATOM 1478 N N . LEU A 1 188 ? 0.645 34.523 54.812 1.00 17.31 189 LEU A N 1
ATOM 1479 C CA . LEU A 1 188 ? 0.339 34.419 56.235 1.00 18.37 189 LEU A CA 1
ATOM 1480 C C . LEU A 1 188 ? 1.381 33.568 56.935 1.00 18.64 189 LEU A C 1
ATOM 1481 O O . LEU A 1 188 ? 1.833 32.565 56.393 1.00 18.59 189 LEU A O 1
ATOM 1486 N N . LEU A 1 189 ? 1.775 33.974 58.136 1.00 18.89 190 LEU A N 1
ATOM 1487 C CA . LEU A 1 189 ? 2.708 33.166 58.906 1.00 19.88 190 LEU A CA 1
ATOM 1488 C C . LEU A 1 189 ? 1.762 32.305 59.740 1.00 20.52 190 LEU A C 1
ATOM 1489 O O . LEU A 1 189 ? 1.399 32.651 60.867 1.00 21.19 190 LEU A O 1
ATOM 1494 N N . SER A 1 190 ? 1.334 31.197 59.143 1.00 20.66 191 SER A N 1
ATOM 1495 C CA . SER A 1 190 ? 0.399 30.279 59.779 1.00 20.96 191 SER A CA 1
ATOM 1496 C C . SER A 1 190 ? 0.551 28.895 59.169 1.00 20.57 191 SER A C 1
ATOM 1497 O O . SER A 1 190 ? 1.432 28.660 58.342 1.00 20.47 191 SER A O 1
ATOM 1500 N N . THR A 1 191 ? -0.318 27.978 59.577 1.00 21.39 192 THR A N 1
ATOM 1501 C CA . THR A 1 191 ? -0.284 26.629 59.034 1.00 21.70 192 THR A CA 1
ATOM 1502 C C . THR A 1 191 ? -1.148 26.613 57.785 1.00 22.17 192 THR A C 1
ATOM 1503 O O . THR A 1 191 ? -1.914 27.548 57.539 1.00 21.69 192 THR A O 1
ATOM 1507 N N . ARG A 1 192 ? -1.025 25.551 56.998 1.00 22.32 193 ARG A N 1
ATOM 1508 C CA . ARG A 1 192 ? -1.821 25.418 55.786 1.00 23.34 193 ARG A CA 1
ATOM 1509 C C . ARG A 1 192 ? -3.302 25.372 56.155 1.00 23.48 193 ARG A C 1
ATOM 1510 O O . ARG A 1 192 ? -4.134 25.997 55.490 1.00 22.82 193 ARG A O 1
ATOM 1518 N N . GLU A 1 193 ? -3.635 24.644 57.220 1.00 23.89 194 GLU A N 1
ATOM 1519 C CA . GLU A 1 193 ? -5.033 24.539 57.635 1.00 24.46 194 GLU A CA 1
ATOM 1520 C C . GLU A 1 193 ? -5.654 25.871 58.024 1.00 23.15 194 GLU A C 1
ATOM 1521 O O . GLU A 1 193 ? -6.816 26.136 57.715 1.00 22.90 194 GLU A O 1
ATOM 1527 N N . GLN A 1 194 ? -4.892 26.699 58.727 1.00 22.26 195 GLN A N 1
ATOM 1528 C CA . GLN A 1 194 ? -5.398 27.992 59.143 1.00 21.40 195 GLN A CA 1
ATOM 1529 C C . GLN A 1 194 ? -5.674 28.861 57.925 1.00 20.28 195 GLN A C 1
ATOM 1530 O O . GLN A 1 194 ? -6.690 29.553 57.864 1.00 19.68 195 GLN A O 1
ATOM 1536 N N . ALA A 1 195 ? -4.774 28.814 56.949 1.00 19.38 196 ALA A N 1
ATOM 1537 C CA . ALA A 1 195 ? -4.952 29.606 55.739 1.00 19.17 196 ALA A CA 1
ATOM 1538 C C . ALA A 1 195 ? -6.179 29.119 54.972 1.00 19.57 196 ALA A C 1
ATOM 1539 O O . ALA A 1 195 ? -6.936 29.918 54.423 1.00 19.09 196 ALA A O 1
ATOM 1541 N N . HIS A 1 196 ? -6.387 27.806 54.945 1.00 19.88 197 HIS A N 1
ATOM 1542 C CA . HIS A 1 196 ? -7.531 27.269 54.226 1.00 20.94 197 HIS A CA 1
ATOM 1543 C C . HIS A 1 196 ? -8.844 27.610 54.923 1.00 20.54 197 HIS A C 1
ATOM 1544 O O . HIS A 1 196 ? -9.856 27.847 54.262 1.00 20.25 197 HIS A O 1
ATOM 1551 N N . ARG A 1 197 ? -8.831 27.637 56.254 1.00 21.10 198 ARG A N 1
ATOM 1552 C CA . ARG A 1 197 ? -10.036 27.976 57.004 1.00 21.56 198 ARG A CA 1
ATOM 1553 C C . ARG A 1 197 ? -10.465 29.396 56.654 1.00 21.58 198 ARG A C 1
ATOM 1554 O O . ARG A 1 197 ? -11.652 29.677 56.487 1.00 22.47 198 ARG A O 1
ATOM 1562 N N . ILE A 1 198 ? -9.489 30.292 56.541 1.00 20.97 199 ILE A N 1
ATOM 1563 C CA . ILE A 1 198 ? -9.768 31.679 56.190 1.00 20.09 199 ILE A CA 1
ATOM 1564 C C . ILE A 1 198 ? -10.309 31.737 54.761 1.00 19.76 199 ILE A C 1
ATOM 1565 O O . ILE A 1 198 ? -11.264 32.459 54.470 1.00 19.10 199 ILE A O 1
ATOM 1570 N N . ALA A 1 199 ? -9.702 30.959 53.873 1.00 19.40 200 ALA A N 1
ATOM 1571 C CA . ALA A 1 199 ? -10.134 30.915 52.480 1.00 20.22 200 ALA A CA 1
ATOM 1572 C C . ALA A 1 199 ? -11.605 30.503 52.385 1.00 20.79 200 ALA A C 1
ATOM 1573 O O . ALA A 1 199 ? -12.370 31.064 51.598 1.00 20.99 200 ALA A O 1
ATOM 1575 N N . LEU A 1 200 ? -11.991 29.521 53.191 1.00 21.26 201 LEU A N 1
ATOM 1576 C CA . LEU A 1 200 ? -13.364 29.028 53.201 1.00 22.44 201 LEU A CA 1
ATOM 1577 C C . LEU A 1 200 ? -14.358 30.086 53.669 1.00 22.37 201 LEU A C 1
ATOM 1578 O O . LEU A 1 200 ? -15.479 30.155 53.168 1.00 22.72 201 LEU A O 1
ATOM 1583 N N . ASP A 1 201 ? -13.949 30.912 54.625 1.00 22.31 202 ASP A N 1
ATOM 1584 C CA . ASP A 1 201 ? -14.832 31.953 55.135 1.00 23.04 202 ASP A CA 1
ATOM 1585 C C . ASP A 1 201 ? -14.921 33.160 54.205 1.00 22.89 202 ASP A C 1
ATOM 1586 O O . ASP A 1 201 ? -15.897 33.912 54.250 1.00 22.67 202 ASP A O 1
ATOM 1591 N N . LEU A 1 202 ? -13.913 33.341 53.356 1.00 22.39 203 LEU A N 1
ATOM 1592 C CA . LEU A 1 202 ? -13.900 34.483 52.442 1.00 22.38 203 LEU A CA 1
ATOM 1593 C C . LEU A 1 202 ? -14.474 34.236 51.047 1.00 22.15 203 LEU A C 1
ATOM 1594 O O . LEU A 1 202 ? -15.140 35.109 50.491 1.00 21.44 203 LEU A O 1
ATOM 1599 N N . ARG A 1 203 ? -14.213 33.064 50.477 1.00 22.19 204 ARG A N 1
ATOM 1600 C CA . ARG A 1 203 ? -14.711 32.744 49.137 1.00 23.20 204 ARG A CA 1
ATOM 1601 C C . ARG A 1 203 ? -16.231 32.874 49.097 1.00 23.63 204 ARG A C 1
ATOM 1602 O O . ARG A 1 203 ? -16.902 32.581 50.083 1.00 22.71 204 ARG A O 1
ATOM 1610 N N . GLU A 1 204 ? -16.771 33.304 47.960 1.00 24.07 205 GLU A N 1
ATOM 1611 C CA . GLU A 1 204 ? -18.215 33.456 47.835 1.00 26.29 205 GLU A CA 1
ATOM 1612 C C . GLU A 1 204 ? -18.903 32.119 48.106 1.00 27.76 205 GLU A C 1
ATOM 1613 O O . GLU A 1 204 ? -19.857 32.050 48.881 1.00 28.76 205 GLU A O 1
ATOM 1619 N N . GLN A 1 205 ? -18.406 31.062 47.467 1.00 29.57 206 GLN A N 1
ATOM 1620 C CA . GLN A 1 205 ? -18.967 29.721 47.629 1.00 31.60 206 GLN A CA 1
ATOM 1621 C C . GLN A 1 205 ? -19.018 29.297 49.093 1.00 32.62 206 GLN A C 1
ATOM 1622 O O . GLN A 1 205 ? -19.780 28.401 49.459 1.00 33.14 206 GLN A O 1
ATOM 1628 N N . GLY A 1 206 ? -18.203 29.943 49.922 1.00 33.31 207 GLY A N 1
ATOM 1629 C CA . GLY A 1 206 ? -18.173 29.622 51.337 1.00 34.00 207 GLY A CA 1
ATOM 1630 C C . GLY A 1 206 ? -18.003 28.140 51.600 1.00 34.41 207 GLY A C 1
ATOM 1631 O O . GLY A 1 206 ? -18.584 27.599 52.541 1.00 35.74 207 GLY A O 1
ATOM 1632 N N . GLY A 1 213 ? -19.717 32.646 51.777 1.00 30.16 214 GLY A N 1
ATOM 1633 C CA . GLY A 1 213 ? -18.571 33.435 52.190 1.00 29.39 214 GLY A CA 1
ATOM 1634 C C . GLY A 1 213 ? -18.852 34.924 52.180 1.00 29.18 214 GLY A C 1
ATOM 1635 O O . GLY A 1 213 ? -19.937 35.352 51.784 1.00 30.07 214 GLY A O 1
ATOM 1636 N N . ARG A 1 214 ? -17.870 35.716 52.601 1.00 28.09 215 ARG A N 1
ATOM 1637 C CA . ARG A 1 214 ? -18.021 37.167 52.658 1.00 27.01 215 ARG A CA 1
ATOM 1638 C C . ARG A 1 214 ? -17.731 37.930 51.373 1.00 26.07 215 ARG A C 1
ATOM 1639 O O . ARG A 1 214 ? -18.283 39.010 51.163 1.00 26.96 215 ARG A O 1
ATOM 1647 N N . LEU A 1 215 ? -16.874 37.384 50.516 1.00 23.96 216 LEU A N 1
ATOM 1648 C CA . LEU A 1 215 ? -16.503 38.085 49.294 1.00 22.24 216 LEU A CA 1
ATOM 1649 C C . LEU A 1 215 ? -17.151 37.619 48.001 1.00 21.29 216 LEU A C 1
ATOM 1650 O O . LEU A 1 215 ? -16.908 36.504 47.534 1.00 21.05 216 LEU A O 1
ATOM 1655 N N . LYS A 1 216 ? -17.961 38.495 47.414 1.00 20.41 217 LYS A N 1
ATOM 1656 C CA . LYS A 1 216 ? -18.629 38.193 46.153 1.00 19.85 217 LYS A CA 1
ATOM 1657 C C . LYS A 1 216 ? -17.586 38.105 45.039 1.00 19.04 217 LYS A C 1
ATOM 1658 O O . LYS A 1 216 ? -16.600 38.844 45.040 1.00 18.47 217 LYS A O 1
ATOM 1664 N N . LYS A 1 217 ? -17.811 37.199 44.093 1.00 18.39 218 LYS A N 1
ATOM 1665 C CA . LYS A 1 217 ? -16.924 37.029 42.948 1.00 18.09 218 LYS A CA 1
ATOM 1666 C C . LYS A 1 217 ? -15.470 36.728 43.284 1.00 17.29 218 LYS A C 1
ATOM 1667 O O . LYS A 1 217 ? -14.559 37.145 42.565 1.00 16.76 218 LYS A O 1
ATOM 1673 N N . VAL A 1 218 ? -15.257 36.006 44.379 1.00 16.85 219 VAL A N 1
ATOM 1674 C CA . VAL A 1 218 ? -13.912 35.626 44.783 1.00 16.64 219 VAL A CA 1
ATOM 1675 C C . VAL A 1 218 ? -13.855 34.146 45.139 1.00 16.89 219 VAL A C 1
ATOM 1676 O O . VAL A 1 218 ? -14.702 33.638 45.882 1.00 17.43 219 VAL A O 1
ATOM 1680 N N . GLN A 1 219 ? -12.864 33.455 44.584 1.00 16.68 220 GLN A N 1
ATOM 1681 C CA . GLN A 1 219 ? -12.652 32.040 44.864 1.00 17.14 220 GLN A CA 1
ATOM 1682 C C . GLN A 1 219 ? -11.396 32.014 45.721 1.00 17.47 220 GLN A C 1
ATOM 1683 O O . GLN A 1 219 ? -10.522 32.868 45.560 1.00 16.95 220 GLN A O 1
ATOM 1689 N N . ALA A 1 220 ? -11.302 31.056 46.636 1.00 17.43 221 ALA A N 1
ATOM 1690 C CA . ALA A 1 220 ? -10.133 30.981 47.497 1.00 17.42 221 ALA A CA 1
ATOM 1691 C C . ALA A 1 220 ? -9.877 29.614 48.109 1.00 18.00 221 ALA A C 1
ATOM 1692 O O . ALA A 1 220 ? -10.800 28.833 48.342 1.00 18.52 221 ALA A O 1
ATOM 1694 N N . ILE A 1 221 ? -8.600 29.337 48.348 1.00 17.38 222 ILE A N 1
ATOM 1695 C CA . ILE A 1 221 ? -8.153 28.107 48.985 1.00 17.78 222 ILE A CA 1
ATOM 1696 C C . ILE A 1 221 ? -6.891 28.478 49.743 1.00 17.26 222 ILE A C 1
ATOM 1697 O O . ILE A 1 221 ? -6.325 29.545 49.524 1.00 16.48 222 ILE A O 1
ATOM 1702 N N . GLY A 1 222 ? -6.455 27.604 50.638 1.00 16.85 223 GLY A N 1
ATOM 1703 C CA . GLY A 1 222 ? -5.245 27.879 51.380 1.00 17.31 223 GLY A CA 1
ATOM 1704 C C . GLY A 1 222 ? -4.211 26.816 51.084 1.00 17.55 223 GLY A C 1
ATOM 1705 O O . GLY A 1 222 ? -4.552 25.653 50.882 1.00 17.59 223 GLY A O 1
ATOM 1706 N N . TRP A 1 223 ? -2.947 27.214 51.020 1.00 17.73 224 TRP A N 1
ATOM 1707 C CA . TRP A 1 223 ? -1.882 26.252 50.780 1.00 18.29 224 TRP A CA 1
ATOM 1708 C C . TRP A 1 223 ? -0.600 26.700 51.450 1.00 18.95 224 TRP A C 1
ATOM 1709 O O . TRP A 1 223 ? -0.574 27.727 52.130 1.00 18.16 224 TRP A O 1
ATOM 1720 N N . TYR A 1 224 ? 0.463 25.927 51.259 1.00 19.98 225 TYR A N 1
ATOM 1721 C CA . TYR A 1 224 ? 1.743 26.251 51.869 1.00 21.27 225 TYR A CA 1
ATOM 1722 C C . TYR A 1 224 ? 2.867 26.275 50.839 1.00 21.89 225 TYR A C 1
ATOM 1723 O O . TYR A 1 224 ? 2.950 25.404 49.969 1.00 22.05 225 TYR A O 1
ATOM 1732 N N . LEU A 1 225 ? 3.726 27.284 50.932 1.00 22.41 226 LEU A N 1
ATOM 1733 C CA . LEU A 1 225 ? 4.858 27.389 50.022 1.00 22.93 226 LEU A CA 1
ATOM 1734 C C . LEU A 1 225 ? 6.087 26.925 50.790 1.00 24.19 226 LEU A C 1
ATOM 1735 O O . LEU A 1 225 ? 6.654 27.67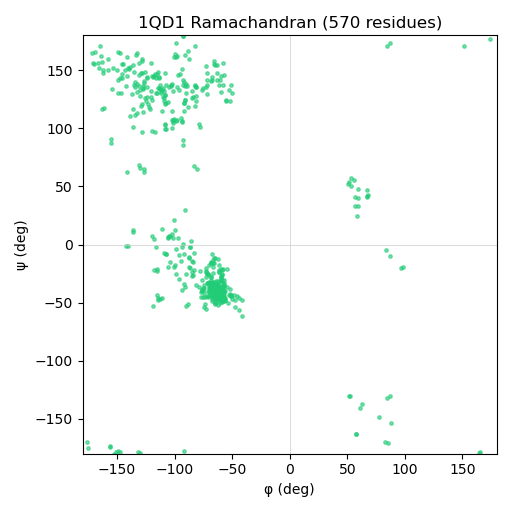2 51.585 1.00 23.87 226 LEU A O 1
ATOM 1740 N N . ASP A 1 226 ? 6.489 25.681 50.561 1.00 25.64 227 ASP A N 1
ATOM 1741 C CA . ASP A 1 226 ? 7.645 25.132 51.256 1.00 27.59 227 ASP A CA 1
ATOM 1742 C C . ASP A 1 226 ? 8.924 25.903 50.964 1.00 27.92 227 ASP A C 1
ATOM 1743 O O . ASP A 1 226 ? 9.768 26.058 51.846 1.00 28.42 227 ASP A O 1
ATOM 1748 N N . GLU A 1 227 ? 9.064 26.396 49.735 1.00 28.71 228 GLU A N 1
ATOM 1749 C CA . GLU A 1 227 ? 10.262 27.137 49.347 1.00 29.61 228 GLU A CA 1
ATOM 1750 C C . GLU A 1 227 ? 10.359 28.512 50.008 1.00 29.94 228 GLU A C 1
ATOM 1751 O O . GLU A 1 227 ? 11.434 29.113 50.045 1.00 30.43 228 GLU A O 1
ATOM 1757 N N . LYS A 1 228 ? 9.241 29.016 50.523 1.00 29.79 229 LYS A N 1
ATOM 1758 C CA . LYS A 1 228 ? 9.240 30.323 51.175 1.00 29.30 229 LYS A CA 1
ATOM 1759 C C . LYS A 1 228 ? 8.896 30.198 52.656 1.00 28.78 229 LYS A C 1
ATOM 1760 O O . LYS A 1 228 ? 8.882 31.190 53.384 1.00 28.81 229 LYS A O 1
ATOM 1766 N N . ASN A 1 229 ? 8.618 28.973 53.091 1.00 27.92 230 ASN A N 1
ATOM 1767 C CA . ASN A 1 229 ? 8.269 28.694 54.481 1.00 27.14 230 ASN A CA 1
ATOM 1768 C C . ASN A 1 229 ? 7.168 29.611 55.015 1.00 25.81 230 ASN A C 1
ATOM 1769 O O . ASN A 1 229 ? 7.311 30.240 56.066 1.00 26.06 230 ASN A O 1
ATOM 1774 N N . LEU A 1 230 ? 6.064 29.678 54.281 1.00 23.61 231 LEU A N 1
ATOM 1775 C CA . LEU A 1 230 ? 4.930 30.497 54.682 1.00 21.71 231 LEU A CA 1
ATOM 1776 C C . LEU A 1 230 ? 3.676 29.971 54.001 1.00 20.28 231 LEU A C 1
ATOM 1777 O O . LEU A 1 230 ? 3.759 29.254 53.002 1.00 19.67 231 LEU A O 1
ATOM 1782 N N . ALA A 1 231 ? 2.520 30.314 54.556 1.00 18.38 232 ALA A N 1
ATOM 1783 C CA . ALA A 1 231 ? 1.251 29.879 53.990 1.00 17.24 232 ALA A CA 1
ATOM 1784 C C . ALA A 1 231 ? 0.657 31.008 53.167 1.00 16.74 232 ALA A C 1
ATOM 1785 O O . ALA A 1 231 ? 1.086 32.155 53.270 1.00 16.45 232 ALA A O 1
ATOM 1787 N N . GLN A 1 232 ? -0.318 30.679 52.329 1.00 15.65 233 GLN A N 1
ATOM 1788 C CA . GLN A 1 232 ? -0.975 31.704 51.534 1.00 15.18 233 GLN A CA 1
ATOM 1789 C C . GLN A 1 232 ? -2.453 31.437 51.414 1.00 14.91 233 GLN A C 1
ATOM 1790 O O . GLN A 1 232 ? -2.887 30.286 51.358 1.00 15.30 233 GLN A O 1
ATOM 1796 N N . VAL A 1 233 ? -3.225 32.513 51.397 1.00 14.82 234 VAL A N 1
ATOM 1797 C CA . VAL A 1 233 ? -4.647 32.413 51.156 1.00 14.79 234 VAL A CA 1
ATOM 1798 C C . VAL A 1 233 ? -4.601 32.753 49.667 1.00 14.87 234 VAL A C 1
ATOM 1799 O O . VAL A 1 233 ? -4.329 33.899 49.300 1.00 14.13 234 VAL A O 1
ATOM 1803 N N . SER A 1 234 ? -4.805 31.751 48.814 1.00 14.86 235 SER A N 1
ATOM 1804 C CA . SER A 1 234 ? -4.750 31.963 47.368 1.00 15.11 235 SER A CA 1
ATOM 1805 C C . SER A 1 234 ? -6.130 32.309 46.844 1.00 15.36 235 SER A C 1
ATOM 1806 O O . SER A 1 234 ? -7.078 31.555 47.049 1.00 15.92 235 SER A O 1
ATOM 1809 N N . THR A 1 235 ? -6.245 33.441 46.158 1.00 15.09 236 THR A N 1
ATOM 1810 C CA . THR A 1 235 ? -7.546 33.859 45.652 1.00 14.93 236 THR A CA 1
ATOM 1811 C C . THR A 1 235 ? -7.568 34.196 44.177 1.00 15.17 236 THR A C 1
ATOM 1812 O O . THR A 1 235 ? -6.541 34.513 43.571 1.00 15.24 236 THR A O 1
ATOM 1816 N N . ASN A 1 236 ? -8.766 34.119 43.609 1.00 14.91 237 ASN A N 1
ATOM 1817 C CA . ASN A 1 236 ? -8.988 34.505 42.227 1.00 15.64 237 ASN A CA 1
ATOM 1818 C C . ASN A 1 236 ? -10.072 35.570 42.299 1.00 15.26 237 ASN A C 1
ATOM 1819 O O . ASN A 1 236 ? -11.156 35.312 42.824 1.00 15.69 237 ASN A O 1
ATOM 1824 N N . LEU A 1 237 ? -9.780 36.769 41.808 1.00 14.62 238 LEU A N 1
ATOM 1825 C CA . LEU A 1 237 ? -10.789 37.821 41.781 1.00 14.67 238 LEU A CA 1
ATOM 1826 C C . LEU A 1 237 ? -11.430 37.712 40.401 1.00 14.96 238 LEU A C 1
ATOM 1827 O O . LEU A 1 237 ? -10.827 38.087 39.397 1.00 15.04 238 LEU A O 1
ATOM 1832 N N . LEU A 1 238 ? -12.649 37.184 40.359 1.00 15.31 239 LEU A N 1
ATOM 1833 C CA . LEU A 1 238 ? -13.354 36.991 39.095 1.00 16.41 239 LEU A CA 1
ATOM 1834 C C . LEU A 1 238 ? -13.852 38.282 38.453 1.00 16.66 239 LEU A C 1
ATOM 1835 O O . LEU A 1 238 ? -14.040 38.342 37.235 1.00 16.42 239 LEU A O 1
ATOM 1840 N N . ASP A 1 239 ? -14.071 39.311 39.266 1.00 16.49 240 ASP A N 1
ATOM 1841 C CA . ASP A 1 239 ? -14.546 40.598 38.762 1.00 17.63 240 ASP A CA 1
ATOM 1842 C C . ASP A 1 239 ? -14.099 41.655 39.764 1.00 17.24 240 ASP A C 1
ATOM 1843 O O . ASP A 1 239 ? -14.811 41.945 40.724 1.00 16.68 240 ASP A O 1
ATOM 1848 N N . PHE A 1 240 ? -12.917 42.226 39.543 1.00 17.24 241 PHE A N 1
ATOM 1849 C CA . PHE A 1 240 ? -12.383 43.215 40.473 1.00 17.99 241 PHE A CA 1
ATOM 1850 C C . PHE A 1 240 ? -13.255 44.461 40.615 1.00 18.88 241 PHE A C 1
ATOM 1851 O O . PHE A 1 240 ? -13.112 45.215 41.577 1.00 18.83 241 PHE A O 1
ATOM 1859 N N . GLU A 1 241 ? -14.158 44.676 39.664 1.00 19.92 242 GLU A N 1
ATOM 1860 C CA . GLU A 1 241 ? -15.066 45.818 39.736 1.00 21.34 242 GLU A CA 1
ATOM 1861 C C . GLU A 1 241 ? -16.094 45.574 40.841 1.00 20.80 242 GLU A C 1
ATOM 1862 O O . GLU A 1 241 ? -16.664 46.519 41.392 1.00 22.02 242 GLU A O 1
ATOM 1868 N N . VAL A 1 242 ? -16.334 44.302 41.156 1.00 19.47 243 VAL A N 1
ATOM 1869 C CA . VAL A 1 242 ? -17.274 43.930 42.209 1.00 18.65 243 VAL A CA 1
ATOM 1870 C C . VAL A 1 242 ? -16.527 43.842 43.538 1.00 18.50 243 VAL A C 1
ATOM 1871 O O . VAL A 1 242 ? -16.925 44.456 44.530 1.00 18.44 243 VAL A O 1
ATOM 1875 N N . THR A 1 243 ? -15.447 43.065 43.555 1.00 17.86 244 THR A N 1
ATOM 1876 C CA . THR A 1 243 ? -14.617 42.926 44.750 1.00 16.67 244 THR A CA 1
ATOM 1877 C C . THR A 1 243 ? -13.171 43.095 44.299 1.00 16.18 244 THR A C 1
ATOM 1878 O O . THR A 1 243 ? -12.644 42.261 43.558 1.00 16.13 244 THR A O 1
ATOM 1882 N N . GLY A 1 244 ? -12.540 44.178 44.748 1.00 15.75 245 GLY A N 1
ATOM 1883 C CA . GLY A 1 244 ? -11.172 44.463 44.346 1.00 14.58 245 GLY A CA 1
ATOM 1884 C C . GLY A 1 244 ? -10.063 43.952 45.247 1.00 14.30 245 GLY A C 1
ATOM 1885 O O . GLY A 1 244 ? -10.308 43.343 46.288 1.00 14.10 245 GLY A O 1
ATOM 1886 N N . LEU A 1 245 ? -8.827 44.224 44.836 1.00 13.59 246 LEU A N 1
ATOM 1887 C CA . LEU A 1 245 ? -7.642 43.789 45.570 1.00 13.47 246 LEU A CA 1
ATOM 1888 C C . LEU A 1 245 ? -7.614 44.291 47.006 1.00 14.01 246 LEU A C 1
ATOM 1889 O O . LEU A 1 245 ? -7.279 43.547 47.928 1.00 13.80 246 LEU A O 1
ATOM 1894 N N . HIS A 1 246 ? -7.957 45.560 47.195 1.00 14.71 247 HIS A N 1
ATOM 1895 C CA . HIS A 1 246 ? -7.957 46.132 48.533 1.00 15.17 247 HIS A CA 1
ATOM 1896 C C . HIS A 1 246 ? -8.901 45.378 49.459 1.00 15.47 247 HIS A C 1
ATOM 1897 O O . HIS A 1 246 ? -8.537 45.021 50.577 1.00 16.21 247 HIS A O 1
ATOM 1904 N N . THR A 1 247 ? -10.115 45.121 48.986 1.00 15.30 248 THR A N 1
ATOM 1905 C CA . THR A 1 247 ? -11.099 44.422 49.797 1.00 15.43 248 THR A CA 1
ATOM 1906 C C . THR A 1 247 ? -10.647 43.013 50.180 1.00 15.57 248 THR A C 1
ATOM 1907 O O . THR A 1 247 ? -10.752 42.618 51.339 1.00 14.84 248 THR A O 1
ATOM 1911 N N . VAL A 1 248 ? -10.134 42.260 49.214 1.00 15.00 249 VAL A N 1
ATOM 1912 C CA . VAL A 1 248 ? -9.673 40.904 49.491 1.00 15.02 249 VAL A CA 1
ATOM 1913 C C . VAL A 1 248 ? -8.521 40.925 50.493 1.00 15.02 249 VAL A C 1
ATOM 1914 O O . VAL A 1 248 ? -8.484 40.121 51.424 1.00 15.59 249 VAL A O 1
ATOM 1918 N N . PHE A 1 249 ? -7.589 41.860 50.317 1.00 15.02 250 PHE A N 1
ATOM 1919 C CA . PHE A 1 249 ? -6.449 41.954 51.220 1.00 15.31 250 PHE A CA 1
ATOM 1920 C C . PHE A 1 249 ? -6.875 42.322 52.639 1.00 15.38 250 PHE A C 1
ATOM 1921 O O . PHE A 1 249 ? -6.494 41.659 53.607 1.00 15.83 250 PHE A O 1
ATOM 1929 N N . GLU A 1 250 ? -7.667 43.381 52.758 1.00 15.62 251 GLU A N 1
ATOM 1930 C CA . GLU A 1 250 ? -8.130 43.842 54.063 1.00 16.32 251 GLU A CA 1
ATOM 1931 C C . GLU A 1 250 ? -8.966 42.792 54.794 1.00 16.39 251 GLU A C 1
ATOM 1932 O O . GLU A 1 250 ? -8.827 42.614 56.007 1.00 16.67 251 GLU A O 1
ATOM 1938 N N . GLU A 1 251 ? -9.829 42.095 54.061 1.00 16.48 252 GLU A N 1
ATOM 1939 C CA . GLU A 1 251 ? -10.655 41.059 54.671 1.00 16.88 252 GLU A CA 1
ATOM 1940 C C . GLU A 1 251 ? -9.793 39.905 55.172 1.00 17.11 252 GLU A C 1
ATOM 1941 O O . GLU A 1 251 ? -10.038 39.366 56.250 1.00 17.22 252 GLU A O 1
ATOM 1947 N N . THR A 1 252 ? -8.779 39.533 54.396 1.00 16.68 253 THR A N 1
ATOM 1948 C CA . THR A 1 252 ? -7.897 38.446 54.797 1.00 17.56 253 THR A CA 1
ATOM 1949 C C . THR A 1 252 ? -7.128 38.865 56.039 1.00 18.72 253 THR A C 1
ATOM 1950 O O . THR A 1 252 ? -6.923 38.067 56.952 1.00 18.27 253 THR A O 1
ATOM 1954 N N A CYS A 1 253 ? -6.707 40.126 56.069 0.50 19.07 254 CYS A N 1
ATOM 1955 N N B CYS A 1 253 ? -6.703 40.123 56.074 0.50 19.25 254 CYS A N 1
ATOM 1956 C CA A CYS A 1 253 ? -5.973 40.655 57.213 0.50 20.26 254 CYS A CA 1
ATOM 1957 C CA B CYS A 1 253 ? -5.957 40.621 57.220 0.50 20.56 254 CYS A CA 1
ATOM 1958 C C A CYS A 1 253 ? -6.835 40.573 58.464 0.50 20.51 254 CYS A C 1
ATOM 1959 C C B CYS A 1 253 ? -6.831 40.581 58.471 0.50 20.71 254 CYS A C 1
ATOM 1960 O O A CYS A 1 253 ? -6.368 40.170 59.531 0.50 20.66 254 CYS A O 1
ATOM 1961 O O B CYS A 1 253 ? -6.366 40.211 59.551 0.50 20.84 254 CYS A O 1
ATOM 1966 N N . ARG A 1 254 ? -8.098 40.957 58.322 1.00 21.00 255 ARG A N 1
ATOM 1967 C CA . ARG A 1 254 ? -9.036 40.948 59.443 1.00 21.82 255 ARG A CA 1
ATOM 1968 C C . ARG A 1 254 ? -9.241 39.539 59.992 1.00 22.88 255 ARG A C 1
ATOM 1969 O O . ARG A 1 254 ? -9.221 39.325 61.206 1.00 23.02 255 ARG A O 1
ATOM 1977 N N . GLU A 1 255 ? -9.447 38.579 59.099 1.00 23.29 256 GLU A N 1
ATOM 1978 C CA . GLU A 1 255 ? -9.648 37.198 59.521 1.00 24.41 256 GLU A CA 1
ATOM 1979 C C . GLU A 1 255 ? -8.398 36.666 60.217 1.00 24.67 256 GLU A C 1
ATOM 1980 O O . GLU A 1 255 ? -8.490 35.954 61.218 1.00 24.39 256 GLU A O 1
ATOM 1986 N N . ALA A 1 256 ? -7.227 37.018 59.690 1.00 25.37 257 ALA A N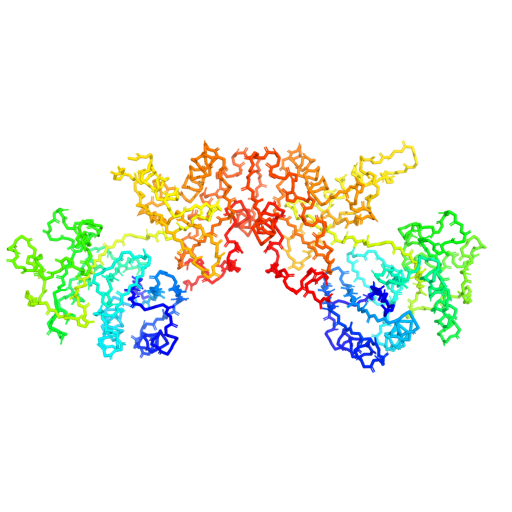 1
ATOM 1987 C CA . ALA A 1 256 ? -5.970 36.568 60.280 1.00 26.21 257 ALA A CA 1
ATOM 1988 C C . ALA A 1 256 ? -5.779 37.152 61.679 1.00 27.44 257 ALA A C 1
ATOM 1989 O O . ALA A 1 256 ? -5.317 36.461 62.588 1.00 26.67 257 ALA A O 1
ATOM 1991 N N . GLN A 1 257 ? -6.134 38.424 61.851 1.00 29.06 258 GLN A N 1
ATOM 1992 C CA . GLN A 1 257 ? -6.000 39.077 63.151 1.00 31.30 258 GLN A CA 1
ATOM 1993 C C . GLN A 1 257 ? -6.884 38.413 64.201 1.00 31.75 258 GLN A C 1
ATOM 1994 O O . GLN A 1 257 ? -6.524 38.353 65.376 1.00 32.11 258 GLN A O 1
ATOM 2000 N N . GLU A 1 258 ? -8.043 37.922 63.774 1.00 32.19 259 GLU A N 1
ATOM 2001 C CA . GLU A 1 258 ? -8.968 37.254 64.682 1.00 32.92 259 GLU A CA 1
ATOM 2002 C C . GLU A 1 258 ? -8.318 36.016 65.291 1.00 32.27 259 GLU A C 1
ATOM 2003 O O . GLU A 1 258 ? -8.710 35.563 66.366 1.00 32.94 259 GLU A O 1
ATOM 2009 N N . LEU A 1 259 ? -7.317 35.478 64.601 1.00 31.03 260 LEU A N 1
ATOM 2010 C CA . LEU A 1 259 ? -6.616 34.287 65.067 1.00 29.88 260 LEU A CA 1
ATOM 2011 C C . LEU A 1 259 ? -5.185 34.597 65.489 1.00 28.44 260 LEU A C 1
ATOM 2012 O O . LEU A 1 259 ? -4.378 33.688 65.681 1.00 28.00 260 LEU A O 1
ATOM 2017 N N . SER A 1 260 ? -4.875 35.880 65.633 1.00 27.11 261 SER A N 1
ATOM 2018 C CA . SER A 1 260 ? -3.537 36.306 66.022 1.00 26.33 261 SER A CA 1
ATOM 2019 C C . SER A 1 260 ? -2.487 35.774 65.052 1.00 25.39 261 SER A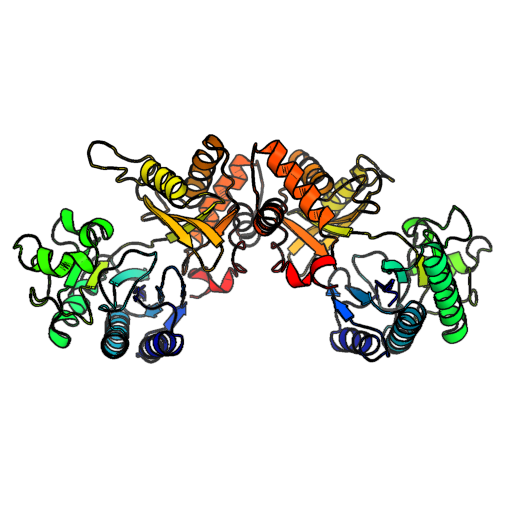 C 1
ATOM 2020 O O . SER A 1 260 ? -1.405 35.341 65.456 1.00 25.11 261 SER A O 1
ATOM 2023 N N . LEU A 1 261 ? -2.827 35.807 63.766 1.00 24.06 262 LEU A N 1
ATOM 2024 C CA . LEU A 1 261 ? -1.926 35.364 62.709 1.00 23.19 262 LEU A CA 1
ATOM 2025 C C . LEU A 1 261 ? -1.555 36.613 61.918 1.00 22.43 262 LEU A C 1
ATOM 2026 O O . LEU A 1 261 ? -2.419 37.420 61.581 1.00 22.83 262 LEU A O 1
ATOM 2031 N N . PRO A 1 262 ? -0.263 36.794 61.616 1.00 21.76 263 PRO A N 1
ATOM 2032 C CA . PRO A 1 262 ? 0.113 37.990 60.863 1.00 21.18 263 PRO A CA 1
ATOM 2033 C C . PRO A 1 262 ? 0.166 37.802 59.352 1.00 20.75 263 PRO A C 1
ATOM 2034 O O . PRO A 1 262 ? 0.593 36.754 58.857 1.00 20.96 263 PRO A O 1
ATOM 2038 N N . VAL A 1 263 ? -0.288 38.822 58.632 1.00 19.93 264 VAL A N 1
ATOM 2039 C CA . VAL A 1 263 ? -0.234 38.823 57.179 1.00 18.91 264 VAL A CA 1
ATOM 2040 C C . VAL A 1 263 ? 1.094 39.507 56.881 1.00 17.94 264 VAL A C 1
ATOM 2041 O O . VAL A 1 263 ? 1.469 40.465 57.562 1.00 17.51 264 VAL A O 1
ATOM 2045 N N . VAL A 1 264 ? 1.815 38.999 55.890 1.00 16.06 265 VAL A N 1
ATOM 2046 C CA . VAL A 1 264 ? 3.095 39.582 55.515 1.00 15.28 265 VAL A CA 1
ATOM 2047 C C . VAL A 1 264 ? 3.167 39.796 54.013 1.00 14.02 265 VAL A C 1
ATOM 2048 O O . VAL A 1 264 ? 3.917 39.129 53.296 1.00 14.37 265 VAL A O 1
ATOM 2052 N N . GLY A 1 265 ? 2.362 40.737 53.540 1.00 13.86 266 GLY A N 1
ATOM 2053 C CA . GLY A 1 265 ? 2.364 41.052 52.126 1.00 12.90 266 GLY A CA 1
ATOM 2054 C C . GLY A 1 265 ? 1.527 40.130 51.272 1.00 13.39 266 GLY A C 1
ATOM 2055 O O . GLY A 1 265 ? 0.775 39.293 51.767 1.00 13.17 266 GLY A O 1
ATOM 2056 N N . SER A 1 266 ? 1.682 40.282 49.965 1.00 13.19 267 SER A N 1
ATOM 2057 C CA . SER A 1 266 ? 0.918 39.495 49.020 1.00 13.64 267 SER A CA 1
ATOM 2058 C C . SER A 1 266 ? 1.688 39.295 47.733 1.00 13.82 267 SER A C 1
ATOM 2059 O O . SER A 1 266 ? 2.821 39.758 47.583 1.00 13.34 267 SER A O 1
ATOM 2062 N N . GLN A 1 267 ? 1.051 38.609 46.796 1.00 14.11 268 GLN A N 1
ATOM 2063 C CA . GLN A 1 267 ? 1.673 38.317 45.523 1.00 15.14 268 GLN A CA 1
ATOM 2064 C C . GLN A 1 267 ? 0.654 38.235 44.408 1.00 15.78 268 GLN A C 1
ATOM 2065 O O . GLN A 1 267 ? -0.363 37.552 44.534 1.00 15.82 268 GLN A O 1
ATOM 2071 N N . LEU A 1 268 ? 0.923 38.947 43.321 1.00 15.92 269 LEU A N 1
ATOM 2072 C CA . LEU A 1 268 ? 0.052 38.879 42.164 1.00 15.95 269 LEU A CA 1
ATOM 2073 C C . LEU A 1 268 ? 0.724 37.896 41.220 1.00 15.97 269 LEU A C 1
ATOM 2074 O O . LEU A 1 268 ? 1.944 37.926 41.041 1.00 16.10 269 LEU A O 1
ATOM 2079 N N . VAL A 1 269 ? -0.070 37.003 40.645 1.00 15.85 270 VAL A N 1
ATOM 2080 C CA . VAL A 1 269 ? 0.446 36.020 39.705 1.00 16.23 270 VAL A CA 1
ATOM 2081 C C . VAL A 1 269 ? -0.036 36.445 38.329 1.00 16.46 270 VAL A C 1
ATOM 2082 O O . VAL A 1 269 ? -1.233 36.576 38.098 1.00 16.59 270 VAL A O 1
ATOM 2086 N N . GLY A 1 270 ? 0.896 36.677 37.415 1.00 17.10 271 GLY A N 1
ATOM 2087 C CA . GLY A 1 270 ? 0.499 37.102 36.087 1.00 17.56 271 GLY A CA 1
ATOM 2088 C C . GLY A 1 270 ? 0.365 38.611 35.996 1.00 17.72 271 GLY A C 1
ATOM 2089 O O . GLY A 1 270 ? 0.996 39.347 36.761 1.00 18.33 271 GLY A O 1
ATOM 2090 N N . LEU A 1 271 ? -0.475 39.073 35.077 1.00 17.64 272 LEU A N 1
ATOM 2091 C CA . LEU A 1 271 ? -0.668 40.500 34.856 1.00 17.70 272 LEU A CA 1
ATOM 2092 C C . LEU A 1 271 ? -1.902 41.070 35.543 1.00 17.22 272 LEU A C 1
ATOM 2093 O O . LEU A 1 271 ? -2.718 40.333 36.098 1.00 17.05 272 LEU A O 1
ATOM 2098 N N . VAL A 1 272 ? -2.039 42.392 35.488 1.00 17.07 273 VAL A N 1
ATOM 2099 C CA . VAL A 1 272 ? -3.165 43.065 36.120 1.00 17.83 273 VAL A CA 1
ATOM 2100 C C . VAL A 1 272 ? -3.552 44.338 35.373 1.00 17.83 273 VAL A C 1
ATOM 2101 O O . VAL A 1 272 ? -2.689 45.053 34.859 1.00 18.13 273 VAL A O 1
ATOM 2105 N N . PRO A 1 273 ? -4.863 44.619 35.276 1.00 18.13 274 PRO A N 1
ATOM 2106 C CA . PRO A 1 273 ? -5.335 45.828 34.592 1.00 18.00 274 PRO A CA 1
ATOM 2107 C C . PRO A 1 273 ? -5.004 47.029 35.472 1.00 17.81 274 PRO A C 1
ATOM 2108 O O . PRO A 1 273 ? -5.104 46.952 36.698 1.00 17.53 274 PRO A O 1
ATOM 2112 N N . LEU A 1 274 ? -4.608 48.137 34.858 1.00 18.16 275 LEU A N 1
ATOM 2113 C CA . LEU A 1 274 ? -4.269 49.334 35.620 1.00 17.66 275 LEU A CA 1
ATOM 2114 C C . LEU A 1 274 ? -5.369 49.753 36.596 1.00 17.43 275 LEU A C 1
ATOM 2115 O O . LEU A 1 274 ? -5.086 50.094 37.742 1.00 16.51 275 LEU A O 1
ATOM 2120 N N . LYS A 1 275 ? -6.625 49.720 36.155 1.00 17.41 276 LYS A N 1
ATOM 2121 C CA . LYS A 1 275 ? -7.718 50.140 37.024 1.00 17.46 276 LYS A CA 1
ATOM 2122 C C . LYS A 1 275 ? -7.846 49.340 38.315 1.00 16.83 276 LYS A C 1
ATOM 2123 O O . LYS A 1 275 ? -8.330 49.859 39.320 1.00 16.69 276 LYS A O 1
ATOM 2129 N N . ALA A 1 276 ? -7.425 48.080 38.299 1.00 16.16 277 ALA A N 1
ATOM 2130 C CA . ALA A 1 276 ? -7.516 47.271 39.509 1.00 15.58 277 ALA A CA 1
ATOM 2131 C C . ALA A 1 276 ? -6.593 47.860 40.571 1.00 15.34 277 ALA A C 1
ATOM 2132 O O . ALA A 1 276 ? -6.920 47.869 41.763 1.00 14.66 277 ALA A O 1
ATOM 2134 N N . LEU A 1 277 ? -5.435 48.352 40.136 1.00 14.86 278 LEU A N 1
ATOM 2135 C CA . LEU A 1 277 ? -4.487 48.951 41.068 1.00 14.66 278 LEU A CA 1
ATOM 2136 C C . LEU A 1 277 ? -4.952 50.346 41.469 1.00 14.72 278 LEU A C 1
ATOM 2137 O O . LEU A 1 277 ? -4.836 50.737 42.630 1.00 14.68 278 LEU A O 1
ATOM 2142 N N . LEU A 1 278 ? -5.485 51.103 40.515 1.00 15.06 279 LEU A N 1
ATOM 2143 C CA . LEU A 1 278 ? -5.956 52.445 40.833 1.00 16.22 279 LEU A CA 1
ATOM 2144 C C . LEU A 1 278 ? -7.178 52.414 41.759 1.00 16.00 279 LEU A C 1
ATOM 2145 O O . LEU A 1 278 ? -7.341 53.299 42.597 1.00 16.35 279 LEU A O 1
ATOM 2150 N N . ASP A 1 279 ? -8.031 51.401 41.621 1.00 16.05 280 ASP A N 1
ATOM 2151 C CA . ASP A 1 279 ? -9.194 51.283 42.506 1.00 16.06 280 ASP A CA 1
ATOM 2152 C C . ASP A 1 279 ? -8.686 51.063 43.934 1.00 15.81 280 ASP A C 1
ATOM 2153 O O . ASP A 1 279 ? -9.199 51.642 44.895 1.00 15.79 280 ASP A O 1
ATOM 2158 N N . ALA A 1 280 ? -7.674 50.211 44.067 1.00 15.56 281 ALA A N 1
ATOM 2159 C CA . ALA A 1 280 ? -7.103 49.919 45.377 1.00 15.43 281 ALA A CA 1
ATOM 2160 C C . ALA A 1 280 ? -6.458 51.175 45.950 1.00 15.45 281 ALA A C 1
ATOM 2161 O O . ALA A 1 280 ? -6.554 51.444 47.147 1.00 15.32 281 ALA A O 1
ATOM 2163 N N . ALA A 1 281 ? -5.793 51.941 45.091 1.00 15.83 282 ALA A N 1
ATOM 2164 C CA . ALA A 1 281 ? -5.149 53.172 45.534 1.00 16.50 282 ALA A CA 1
ATOM 2165 C C . ALA A 1 281 ? -6.194 54.129 46.102 1.00 16.79 282 ALA A C 1
ATOM 2166 O O . ALA A 1 281 ? -5.976 54.751 47.141 1.00 17.19 282 ALA A O 1
ATOM 2168 N N . ALA A 1 282 ? -7.332 54.239 45.420 1.00 16.96 283 ALA A N 1
ATOM 2169 C CA . ALA A 1 282 ? -8.401 55.126 45.874 1.00 17.52 283 ALA A CA 1
ATOM 2170 C C . ALA A 1 282 ? -8.877 54.710 47.263 1.00 17.39 283 ALA A C 1
ATOM 2171 O O . ALA A 1 282 ? -9.176 55.557 48.104 1.00 17.70 283 ALA A O 1
ATOM 2173 N N . PHE A 1 283 ? -8.948 53.404 47.502 1.00 17.02 284 PHE A N 1
ATOM 2174 C CA . PHE A 1 283 ? -9.373 52.896 48.804 1.00 17.08 284 PHE A CA 1
ATOM 2175 C C . PHE A 1 283 ? -8.463 53.404 49.922 1.00 17.47 284 PHE A C 1
ATOM 2176 O O . PHE A 1 283 ? -8.934 53.902 50.948 1.00 17.55 284 PHE A O 1
ATOM 2184 N N . TYR A 1 284 ? -7.154 53.276 49.733 1.00 16.90 285 TYR A N 1
ATOM 2185 C CA . TYR A 1 284 ? -6.231 53.726 50.763 1.00 17.13 285 TYR A CA 1
ATOM 2186 C C . TYR A 1 284 ? -6.194 55.242 50.882 1.00 17.44 285 TYR A C 1
ATOM 2187 O O . TYR A 1 284 ? -5.996 55.780 51.974 1.00 17.58 285 TYR A O 1
ATOM 2196 N N . CYS A 1 285 ? -6.397 55.936 49.769 1.00 17.89 286 CYS A N 1
ATOM 2197 C CA . CYS A 1 285 ? -6.415 57.392 49.813 1.00 19.07 286 CYS A CA 1
ATOM 2198 C C . CYS A 1 285 ? -7.632 57.860 50.613 1.00 19.93 286 CYS A C 1
ATOM 2199 O O . CYS A 1 285 ? -7.553 58.836 51.355 1.00 19.38 286 CYS A O 1
ATOM 2202 N N . GLU A 1 286 ? -8.753 57.158 50.468 1.00 20.70 287 GLU A N 1
ATOM 2203 C CA . GLU A 1 286 ? -9.964 57.515 51.211 1.00 22.04 287 GLU A CA 1
ATOM 2204 C C . GLU A 1 286 ? -9.733 57.251 52.692 1.00 21.75 287 GLU A C 1
ATOM 2205 O O . GLU A 1 286 ? -10.013 58.092 53.548 1.00 21.88 287 GLU A O 1
ATOM 2211 N N . LYS A 1 287 ? -9.219 56.061 52.977 1.00 21.61 288 LYS A N 1
ATOM 2212 C CA . LYS A 1 287 ? -8.952 55.623 54.339 1.00 22.20 288 LYS A CA 1
ATOM 2213 C C . LYS A 1 287 ? -7.962 56.526 55.066 1.00 21.81 288 LYS A C 1
ATOM 2214 O O . LYS A 1 287 ? -8.138 56.836 56.245 1.00 21.88 288 LYS A O 1
ATOM 2220 N N . GLU A 1 288 ? -6.929 56.959 54.353 1.00 21.11 289 GLU A N 1
ATOM 2221 C CA . GLU A 1 288 ? -5.886 57.785 54.9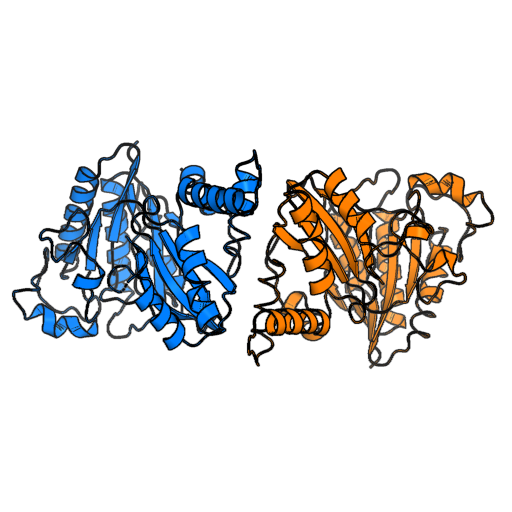45 1.00 20.80 289 GLU A CA 1
ATOM 2222 C C . GLU A 1 288 ? -5.959 59.282 54.655 1.00 21.22 289 GLU A C 1
ATOM 2223 O O . GLU A 1 288 ? -5.057 60.032 55.039 1.00 21.07 289 GLU A O 1
ATOM 2229 N N . ASN A 1 289 ? -7.022 59.714 53.981 1.00 21.25 290 ASN A N 1
ATOM 2230 C CA . ASN A 1 289 ? -7.209 61.128 53.656 1.00 21.65 290 ASN A CA 1
ATOM 2231 C C . ASN A 1 289 ? -6.049 61.671 52.821 1.00 21.19 290 ASN A C 1
ATOM 2232 O O . ASN A 1 289 ? -5.509 62.743 53.107 1.00 20.80 290 ASN A O 1
ATOM 2237 N N . LEU A 1 290 ? -5.676 60.936 51.780 1.00 19.78 291 LEU A N 1
ATOM 2238 C CA . LEU A 1 290 ? -4.569 61.341 50.926 1.00 19.89 291 LEU A CA 1
ATOM 2239 C C . LEU A 1 290 ? -5.015 61.985 49.623 1.00 20.30 291 LEU A C 1
ATOM 2240 O O . LEU A 1 290 ? -6.160 61.836 49.197 1.00 20.78 291 LEU A O 1
ATOM 2245 N N . PHE A 1 291 ? -4.089 62.700 48.998 1.00 20.13 292 PHE A N 1
ATOM 2246 C CA . PHE A 1 291 ? -4.324 63.322 47.702 1.00 20.78 292 PHE A CA 1
ATOM 2247 C C . PHE A 1 291 ? -3.046 63.107 46.901 1.00 19.86 292 PHE A C 1
ATOM 2248 O O . PHE A 1 291 ? -2.003 63.689 47.212 1.00 19.79 292 PHE A O 1
ATOM 2256 N N . LEU A 1 292 ? -3.126 62.258 45.881 1.00 18.52 293 LEU A N 1
ATOM 2257 C CA . LEU A 1 292 ? -1.973 61.954 45.043 1.00 17.88 293 LEU A CA 1
ATOM 2258 C C . LEU A 1 292 ? -2.313 62.151 43.573 1.00 17.45 293 LEU A C 1
ATOM 2259 O O . LEU A 1 292 ? -3.134 61.421 43.024 1.00 18.57 293 LEU A O 1
ATOM 2264 N N . LEU A 1 293 ? -1.672 63.127 42.940 1.00 17.39 294 LEU A N 1
ATOM 2265 C CA . LEU A 1 293 ? -1.911 63.420 41.528 1.00 17.27 294 LEU A CA 1
ATOM 2266 C C . LEU A 1 293 ? -1.303 62.411 40.555 1.00 16.55 294 LEU A C 1
ATOM 2267 O O . LEU A 1 293 ? -1.873 62.133 39.501 1.00 16.31 294 LEU A O 1
ATOM 2272 N N . GLN A 1 294 ? -0.143 61.868 40.910 1.00 15.48 295 GLN A N 1
ATOM 2273 C CA . GLN A 1 294 ? 0.578 60.949 40.028 1.00 14.87 295 GLN A CA 1
ATOM 2274 C C . GLN A 1 294 ? 0.182 59.482 40.080 1.00 14.66 295 GLN A C 1
ATOM 2275 O O . GLN A 1 294 ? 0.092 58.891 41.154 1.00 14.83 295 GLN A O 1
ATOM 2281 N N . ASP A 1 295 ? -0.019 58.886 38.911 1.00 14.97 296 ASP A N 1
ATOM 2282 C CA . ASP A 1 295 ? -0.362 57.472 38.846 1.00 15.72 296 ASP A CA 1
ATOM 2283 C C . ASP A 1 295 ? 0.785 56.652 39.434 1.00 15.61 296 ASP A C 1
ATOM 2284 O O . ASP A 1 295 ? 0.554 55.651 40.107 1.00 15.78 296 ASP A O 1
ATOM 2289 N N . GLU A 1 296 ? 2.021 57.082 39.189 1.00 15.22 297 GLU A N 1
ATOM 2290 C CA . GLU A 1 296 ? 3.180 56.362 39.711 1.00 15.05 297 GLU A CA 1
ATOM 2291 C C . GLU A 1 296 ? 3.107 56.259 41.227 1.00 14.76 297 GLU A C 1
ATOM 2292 O O . GLU A 1 296 ? 3.464 55.234 41.806 1.00 14.56 297 GLU A O 1
ATOM 2298 N N . HIS A 1 297 ? 2.646 57.327 41.870 1.00 13.93 298 HIS A N 1
ATOM 2299 C CA . HIS A 1 297 ? 2.532 57.335 43.324 1.00 14.36 298 HIS A CA 1
ATOM 2300 C C . HIS A 1 297 ? 1.364 56.493 43.808 1.00 14.70 298 HIS A C 1
ATOM 2301 O O . HIS A 1 297 ? 1.458 55.825 44.841 1.00 15.32 298 HIS A O 1
ATOM 2308 N N . ARG A 1 298 ? 0.262 56.521 43.065 1.00 14.67 299 ARG A N 1
ATOM 2309 C CA . ARG A 1 298 ? -0.899 55.725 43.439 1.00 14.75 299 ARG A CA 1
ATOM 2310 C C . ARG A 1 298 ? -0.530 54.246 43.378 1.00 14.79 299 ARG A C 1
ATOM 2311 O O . ARG A 1 298 ? -0.919 53.466 44.246 1.00 14.29 299 ARG A O 1
ATOM 2319 N N . ILE A 1 299 ? 0.231 53.866 42.356 1.00 14.84 300 ILE A N 1
ATOM 2320 C CA . ILE A 1 299 ? 0.664 52.478 42.219 1.00 14.90 300 ILE A CA 1
ATOM 2321 C C . ILE A 1 299 ? 1.668 52.144 43.330 1.00 14.55 300 ILE A C 1
ATOM 2322 O O . ILE A 1 299 ? 1.599 51.078 43.938 1.00 14.66 300 ILE A O 1
ATOM 2327 N N . ARG A 1 300 ? 2.596 53.055 43.602 1.00 14.12 301 ARG A N 1
ATOM 2328 C CA . ARG A 1 300 ? 3.581 52.823 44.660 1.00 13.86 301 ARG A CA 1
ATOM 2329 C C . ARG A 1 300 ? 2.870 52.621 46.005 1.00 13.34 301 ARG A C 1
ATOM 2330 O O . ARG A 1 300 ? 3.263 51.771 46.812 1.00 13.22 301 ARG A O 1
ATOM 2338 N N . LEU A 1 301 ? 1.820 53.402 46.241 1.00 12.45 302 LEU A N 1
ATOM 2339 C CA . LEU A 1 301 ? 1.057 53.290 47.478 1.00 12.77 302 LEU A CA 1
ATOM 2340 C C . LEU A 1 301 ? 0.450 51.895 47.631 1.00 13.07 302 LEU A C 1
ATOM 2341 O O . LEU A 1 301 ? 0.597 51.257 48.675 1.00 13.18 302 LEU A O 1
ATOM 2346 N N A VAL A 1 302 ? -0.239 51.420 46.597 0.50 13.52 303 VAL A N 1
ATOM 2347 N N B VAL A 1 302 ? -0.219 51.432 46.580 0.50 13.15 303 VAL A N 1
ATOM 2348 C CA A VAL A 1 302 ? -0.861 50.099 46.668 0.50 13.71 303 VAL A CA 1
ATOM 2349 C CA B VAL A 1 302 ? -0.857 50.119 46.584 0.50 13.08 303 VAL A CA 1
ATOM 2350 C C A VAL A 1 302 ? 0.158 48.974 46.798 0.50 13.62 303 VAL A C 1
ATOM 2351 C C B VAL A 1 302 ? 0.149 48.993 46.783 0.50 13.24 303 VAL A C 1
ATOM 2352 O O A VAL A 1 302 ? -0.065 48.016 47.539 0.50 13.46 303 VAL A O 1
ATOM 2353 O O B VAL A 1 302 ? -0.090 48.064 47.554 0.50 13.15 303 VAL A O 1
ATOM 2360 N N . VAL A 1 303 ? 1.275 49.080 46.085 1.00 13.31 304 VAL A N 1
ATOM 2361 C CA . VAL A 1 303 ? 2.304 48.055 46.181 1.00 13.46 304 VAL A CA 1
ATOM 2362 C C . VAL A 1 303 ? 2.780 47.954 47.630 1.00 13.41 304 VAL A C 1
ATOM 2363 O O . VAL A 1 303 ? 2.994 46.857 48.153 1.00 13.28 304 VAL A O 1
ATOM 2367 N N . ASN A 1 304 ? 2.929 49.097 48.293 1.00 13.21 305 ASN A N 1
ATOM 2368 C CA . ASN A 1 304 ? 3.370 49.073 49.678 1.00 13.60 305 ASN A CA 1
ATOM 2369 C C . ASN A 1 304 ? 2.280 48.606 50.638 1.00 13.60 305 ASN A C 1
ATOM 2370 O O . ASN A 1 304 ? 2.533 47.791 51.517 1.00 13.43 305 ASN A O 1
ATOM 2375 N N . ARG A 1 305 ? 1.064 49.118 50.477 1.00 12.94 306 ARG A N 1
ATOM 2376 C CA . ARG A 1 305 ? -0.018 48.731 51.370 1.00 13.16 306 ARG A CA 1
ATOM 2377 C C . ARG A 1 305 ? -0.340 47.235 51.282 1.00 14.32 306 ARG A C 1
ATOM 2378 O O . ARG A 1 305 ? -0.555 46.579 52.306 1.00 14.97 306 ARG A O 1
ATOM 2386 N N . LEU A 1 306 ? -0.367 46.697 50.067 1.00 13.46 307 LEU A N 1
ATOM 2387 C CA . LEU A 1 306 ? -0.661 45.277 49.877 1.00 13.74 307 LEU A CA 1
ATOM 2388 C C . LEU A 1 306 ? 0.588 44.416 50.036 1.00 13.64 307 LEU A C 1
ATOM 2389 O O . LEU A 1 306 ? 0.498 43.189 50.156 1.00 13.43 307 LEU A O 1
ATOM 2394 N N . GLY A 1 307 ? 1.754 45.058 50.028 1.00 13.90 308 GLY A N 1
ATOM 2395 C CA . GLY A 1 307 ? 3.000 44.324 50.152 1.00 13.91 308 GLY A CA 1
ATOM 2396 C C . GLY A 1 307 ? 3.246 43.449 48.933 1.00 13.79 308 GLY A C 1
ATOM 2397 O O . GLY A 1 307 ? 3.715 42.314 49.059 1.00 14.35 308 GLY A O 1
ATOM 2398 N N . LEU A 1 308 ? 2.948 43.981 47.750 1.00 13.83 309 LEU A N 1
ATOM 2399 C CA . LEU A 1 308 ? 3.115 43.238 46.504 1.00 14.67 309 LEU A CA 1
ATOM 2400 C C . LEU A 1 308 ? 4.552 42.865 46.143 1.00 15.13 309 LEU A C 1
ATOM 2401 O O . LEU A 1 308 ? 4.769 42.043 45.251 1.00 15.15 309 LEU A O 1
ATOM 2406 N N A ASP A 1 309 ? 5.514 43.474 46.830 0.50 15.02 310 ASP A N 1
ATOM 2407 N N B ASP A 1 309 ? 5.531 43.465 46.820 0.50 15.66 310 ASP A N 1
ATOM 2408 C CA A ASP A 1 309 ? 6.924 43.197 46.586 0.50 15.08 310 ASP A CA 1
ATOM 2409 C CA B ASP A 1 309 ? 6.939 43.158 46.552 0.50 16.11 310 ASP A CA 1
ATOM 2410 C C A ASP A 1 309 ? 7.481 42.192 47.593 0.50 15.34 310 ASP A C 1
ATOM 2411 C C B ASP A 1 309 ? 7.470 42.112 47.529 0.50 15.97 310 ASP A C 1
ATOM 2412 O O A ASP A 1 309 ? 8.687 41.955 47.640 0.50 15.38 310 ASP A O 1
ATOM 2413 O O B ASP A 1 309 ? 8.654 41.777 47.498 0.50 15.63 310 ASP A O 1
ATOM 2422 N N . SER A 1 310 ? 6.599 41.595 48.390 1.00 15.32 311 SER A N 1
ATOM 2423 C CA . SER A 1 310 ? 7.015 40.622 49.402 1.00 15.59 311 SER A CA 1
ATOM 2424 C C . SER A 1 310 ? 7.846 39.430 48.929 1.00 15.89 311 SER A C 1
ATOM 2425 O O . SER A 1 310 ? 8.854 39.094 49.553 1.00 15.44 311 SER A O 1
ATOM 2428 N N . LEU A 1 311 ? 7.439 38.794 47.835 1.00 15.83 312 LEU A N 1
ATOM 2429 C CA . LEU A 1 311 ? 8.155 37.618 47.332 1.00 17.57 312 LEU A CA 1
ATOM 2430 C C . LEU A 1 311 ? 9.087 37.880 46.151 1.00 18.20 312 LEU A C 1
ATOM 2431 O O . LEU A 1 311 ? 9.986 37.081 45.868 1.00 18.78 312 LEU A O 1
ATOM 2436 N N . ALA A 1 312 ? 8.863 38.991 45.463 1.00 18.71 313 ALA A N 1
ATOM 2437 C CA . ALA A 1 312 ? 9.671 39.381 44.313 1.00 19.45 313 ALA A CA 1
ATOM 2438 C C . ALA A 1 312 ? 9.281 40.810 43.966 1.00 19.93 313 ALA A C 1
ATOM 2439 O O . ALA A 1 312 ? 8.178 41.247 44.285 1.00 19.90 313 ALA A O 1
ATOM 2441 N N . PRO A 1 313 ? 10.179 41.562 43.313 1.00 20.47 314 PRO A N 1
ATOM 2442 C CA . PRO A 1 313 ? 9.840 42.944 42.963 1.00 20.68 314 PRO A CA 1
ATOM 2443 C C . PRO A 1 313 ? 8.621 43.041 42.052 1.00 21.01 314 PRO A C 1
ATOM 2444 O O . PRO A 1 313 ? 8.437 42.214 41.159 1.00 21.98 314 PRO A O 1
ATOM 2448 N N . PHE A 1 314 ? 7.785 44.045 42.288 1.00 20.96 315 PHE A N 1
ATOM 2449 C CA . PHE A 1 314 ? 6.616 44.263 41.448 1.00 20.84 315 PHE A CA 1
ATOM 2450 C C . PHE A 1 314 ? 6.980 45.422 40.528 1.00 20.95 315 PHE A C 1
ATOM 2451 O O . PHE A 1 314 ? 7.064 46.570 40.963 1.00 20.90 315 PHE A O 1
ATOM 2459 N N . LYS A 1 315 ? 7.209 45.115 39.257 1.00 20.65 316 LYS A N 1
ATOM 2460 C CA . LYS A 1 315 ? 7.583 46.132 38.281 1.00 20.62 316 LYS A CA 1
ATOM 2461 C C . LYS A 1 315 ? 6.372 46.499 37.433 1.00 19.85 316 LYS A C 1
ATOM 2462 O O . LYS A 1 315 ? 5.969 45.743 36.558 1.00 19.22 316 LYS A O 1
ATOM 2468 N N . PRO A 1 316 ? 5.776 47.675 37.688 1.00 19.80 317 PRO A N 1
ATOM 2469 C CA . PRO A 1 316 ? 4.597 48.151 36.957 1.00 19.93 317 PRO A CA 1
ATOM 2470 C C . PRO A 1 316 ? 4.633 48.017 35.439 1.00 20.33 317 PRO A C 1
ATOM 2471 O O . PRO A 1 316 ? 3.648 47.607 34.829 1.00 19.61 317 PRO A O 1
ATOM 2475 N N . LYS A 1 317 ? 5.761 48.370 34.830 1.00 20.92 318 LYS A N 1
ATOM 2476 C CA . LYS A 1 317 ? 5.888 48.301 33.378 1.00 22.23 318 LYS A CA 1
ATOM 2477 C C . LYS A 1 317 ? 5.890 46.881 32.834 1.00 22.20 318 LYS A C 1
ATOM 2478 O O . LYS A 1 317 ? 5.698 46.670 31.638 1.00 22.46 318 LYS A O 1
ATOM 2484 N N . GLU A 1 318 ? 6.108 45.907 33.708 1.00 21.88 319 GLU A N 1
ATOM 2485 C CA . GLU A 1 318 ? 6.141 44.516 33.279 1.00 22.22 319 GLU A CA 1
ATOM 2486 C C . GLU A 1 318 ? 4.924 43.740 33.763 1.00 21.77 319 GLU A C 1
ATOM 2487 O O . GLU A 1 318 ? 4.717 42.593 33.367 1.00 21.71 319 GLU A O 1
ATOM 2493 N N . ARG A 1 319 ? 4.112 44.369 34.606 1.00 20.84 320 ARG A N 1
ATOM 2494 C CA . ARG A 1 319 ? 2.947 43.692 35.167 1.00 20.39 320 ARG A CA 1
ATOM 2495 C C . ARG A 1 319 ? 1.587 44.281 34.820 1.00 19.77 320 ARG A C 1
ATOM 2496 O O . ARG A 1 319 ? 0.576 43.585 34.896 1.00 19.07 320 ARG A O 1
ATOM 2504 N N . ILE A 1 320 ? 1.555 45.554 34.443 1.00 19.06 321 ILE A N 1
ATOM 2505 C CA . ILE A 1 320 ? 0.296 46.210 34.114 1.00 19.38 321 ILE A CA 1
ATOM 2506 C C . ILE A 1 320 ? -0.023 46.113 32.626 1.00 20.34 321 ILE A C 1
ATOM 2507 O O . ILE A 1 320 ? 0.749 46.564 31.781 1.00 20.48 321 ILE A O 1
ATOM 2512 N N . ILE A 1 321 ? -1.177 45.525 32.325 1.00 21.72 322 ILE A N 1
ATOM 2513 C CA . ILE A 1 321 ? -1.631 45.318 30.953 1.00 22.82 322 ILE A CA 1
ATOM 2514 C C . ILE A 1 321 ? -1.520 46.548 30.060 1.00 23.71 322 ILE A C 1
ATOM 2515 O O . ILE A 1 321 ? -0.914 46.490 28.987 1.00 24.59 322 ILE A O 1
ATOM 2520 N N . GLU A 1 322 ? -2.105 47.654 30.504 1.00 24.11 323 GLU A N 1
ATOM 2521 C CA . GLU A 1 322 ? -2.090 48.895 29.737 1.00 24.83 323 GLU A CA 1
ATOM 2522 C C . GLU A 1 322 ? -0.691 49.448 29.483 1.00 24.82 323 GLU A C 1
ATOM 2523 O O . GLU A 1 322 ? -0.492 50.233 28.555 1.00 25.47 323 GLU A O 1
ATOM 2529 N N . TYR A 1 323 ? 0.278 49.052 30.303 1.00 24.58 324 TYR A N 1
ATOM 2530 C CA . TYR A 1 323 ? 1.648 49.525 30.125 1.00 25.30 324 TYR A CA 1
ATOM 2531 C C . TYR A 1 323 ? 2.396 48.608 29.159 1.00 26.72 324 TYR A C 1
ATOM 2532 O O . TYR A 1 323 ? 3.413 48.994 28.581 1.00 26.95 324 TYR A O 1
ATOM 2541 N N . LEU A 1 324 ? 1.873 47.398 28.984 1.00 27.88 325 LEU A N 1
ATOM 2542 C CA . LEU A 1 324 ? 2.469 46.406 28.093 1.00 29.40 325 LEU A CA 1
ATOM 2543 C C . LEU A 1 324 ? 1.885 46.467 26.681 1.00 30.32 325 LEU A C 1
ATOM 2544 O O . LEU A 1 324 ? 2.586 46.215 25.700 1.00 30.87 325 LEU A O 1
ATOM 2549 N N . VAL A 1 325 ? 0.602 46.796 26.581 1.00 31.83 326 VAL A N 1
ATOM 2550 C CA . VAL A 1 325 ? -0.062 46.885 25.283 1.00 33.24 326 VAL A CA 1
ATOM 2551 C C . VAL A 1 325 ? 0.525 48.018 24.449 1.00 34.13 326 VAL A C 1
ATOM 2552 O O . VAL A 1 325 ? 0.971 47.741 23.316 1.00 34.79 326 VAL A O 1
ATOM 2557 N N . SER B 1 1 ? 40.616 36.093 67.533 1.00 31.67 2002 SER B N 1
ATOM 2558 C CA . SER B 1 1 ? 40.683 36.814 66.231 1.00 30.68 2002 SER B CA 1
ATOM 2559 C C . SER B 1 1 ? 39.952 38.149 66.320 1.00 30.08 2002 SER B C 1
ATOM 2560 O O . SER B 1 1 ? 38.721 38.194 66.356 1.00 31.08 2002 SER B O 1
ATOM 2563 N N . GLN B 1 2 ? 40.717 39.234 66.361 1.00 28.38 2003 GLN B N 1
ATOM 2564 C CA . GLN B 1 2 ? 40.143 40.571 66.445 1.00 26.20 2003 GLN B CA 1
ATOM 2565 C C . GLN B 1 2 ? 39.490 40.973 65.132 1.00 24.66 2003 GLN B C 1
ATOM 2566 O O . GLN B 1 2 ? 40.041 40.740 64.056 1.00 24.20 2003 GLN B O 1
ATOM 2572 N N . LEU B 1 3 ? 38.317 41.586 65.224 1.00 22.45 2004 LEU B N 1
ATOM 2573 C CA . LEU B 1 3 ? 37.611 42.026 64.030 1.00 21.38 2004 LEU B CA 1
ATOM 2574 C C . LEU B 1 3 ? 37.032 43.418 64.244 1.00 19.50 2004 LEU B C 1
ATOM 2575 O O . LEU B 1 3 ? 36.365 43.676 65.243 1.00 19.67 2004 LEU B O 1
ATOM 2580 N N . VAL B 1 4 ? 37.305 44.310 63.300 1.00 17.72 2005 VAL B N 1
ATOM 2581 C CA . VAL B 1 4 ? 36.814 45.681 63.350 1.00 16.31 2005 VAL B CA 1
ATOM 2582 C C . VAL B 1 4 ? 36.054 45.938 62.059 1.00 15.75 2005 VAL B C 1
ATOM 2583 O O . VAL B 1 4 ? 36.420 45.410 61.011 1.00 15.00 2005 VAL B O 1
ATOM 2587 N N . GLU B 1 5 ? 34.980 46.719 62.141 1.00 15.32 2006 GLU B N 1
ATOM 2588 C CA . GLU B 1 5 ? 34.214 47.063 60.949 1.00 14.73 2006 GLU B CA 1
ATOM 2589 C C . GLU B 1 5 ? 34.602 48.494 60.575 1.00 13.93 2006 GLU B C 1
ATOM 2590 O O . GLU B 1 5 ? 34.746 49.349 61.448 1.00 15.08 2006 GLU B O 1
ATOM 2596 N N . CYS B 1 6 ? 34.805 48.740 59.285 1.00 13.52 2007 CYS B N 1
ATOM 2597 C CA . CYS B 1 6 ? 35.152 50.073 58.797 1.00 13.76 2007 CYS B CA 1
ATOM 2598 C C . CYS B 1 6 ? 34.092 50.395 57.752 1.00 13.09 2007 CYS B C 1
ATOM 2599 O O . CYS B 1 6 ? 33.875 49.620 56.816 1.00 13.31 2007 CYS B O 1
ATOM 2602 N N . VAL B 1 7 ? 33.438 51.541 57.909 1.00 12.68 2008 VAL B N 1
ATOM 2603 C CA . VAL B 1 7 ? 32.354 51.915 57.006 1.00 12.89 2008 VAL B CA 1
ATOM 2604 C C . VAL B 1 7 ? 32.535 53.307 56.388 1.00 12.88 2008 VAL B C 1
ATOM 2605 O O . VAL B 1 7 ? 31.715 54.207 56.593 1.00 13.02 2008 VAL B O 1
ATOM 2609 N N . PRO B 1 8 ? 33.603 53.498 55.600 1.00 12.98 2009 PRO B N 1
ATOM 2610 C CA . PRO B 1 8 ? 33.856 54.800 54.974 1.00 13.03 2009 PRO B CA 1
ATOM 2611 C C . PRO B 1 8 ? 32.841 55.224 53.910 1.00 13.40 2009 PRO B C 1
ATOM 2612 O O . PRO B 1 8 ? 32.353 54.399 53.133 1.00 12.98 2009 PRO B O 1
ATOM 2616 N N . ASN B 1 9 ? 32.528 56.518 53.897 1.00 12.96 2010 ASN B N 1
ATOM 2617 C CA . ASN B 1 9 ? 31.591 57.103 52.934 1.00 13.04 2010 ASN B CA 1
ATOM 2618 C C . ASN B 1 9 ? 32.382 57.970 51.960 1.00 12.98 2010 ASN B C 1
ATOM 2619 O O . ASN B 1 9 ? 33.197 58.794 52.385 1.00 13.67 2010 ASN B O 1
ATOM 2624 N N . PHE B 1 10 ? 32.132 57.808 50.663 1.00 12.93 2011 PHE B N 1
ATOM 2625 C CA . PHE B 1 10 ? 32.816 58.611 49.654 1.00 13.09 2011 PHE B CA 1
ATOM 2626 C C . PHE B 1 10 ? 31.809 59.413 48.841 1.00 14.07 2011 PHE B C 1
ATOM 2627 O O . PHE B 1 10 ? 30.701 58.946 48.563 1.00 13.24 2011 PHE B O 1
ATOM 2635 N N . SER B 1 11 ? 32.210 60.617 48.451 1.00 14.05 2012 SER B N 1
ATOM 2636 C CA . SER B 1 11 ? 31.346 61.502 47.685 1.00 14.89 2012 SER B CA 1
ATOM 2637 C C . SER B 1 11 ? 31.347 61.210 46.188 1.00 15.11 2012 SER B C 1
ATOM 2638 O O . SER B 1 11 ? 31.830 62.001 45.380 1.00 15.74 2012 SER B O 1
ATOM 2641 N N . GLU B 1 12 ? 30.804 60.050 45.841 1.00 15.96 2013 GLU B N 1
ATOM 2642 C CA . GLU B 1 12 ? 30.673 59.617 44.457 1.00 16.83 2013 GLU B CA 1
ATOM 2643 C C . GLU B 1 12 ? 29.664 58.486 44.439 1.00 16.69 2013 GLU B C 1
ATOM 2644 O O . GLU B 1 12 ? 29.889 57.443 45.046 1.00 16.80 2013 GLU B O 1
ATOM 2650 N N . GLY B 1 13 ? 28.548 58.701 43.753 1.00 16.87 2014 GLY B N 1
ATOM 2651 C CA . GLY B 1 13 ? 27.535 57.667 43.675 1.00 17.18 2014 GLY B CA 1
ATOM 2652 C C . GLY B 1 13 ? 26.979 57.499 42.275 1.00 18.15 2014 GLY B C 1
ATOM 2653 O O . GLY B 1 13 ? 25.974 56.813 42.090 1.00 18.27 2014 GLY B O 1
ATOM 2654 N N . LYS B 1 14 ? 27.643 58.106 41.293 1.00 19.78 2015 LYS B N 1
ATOM 2655 C CA . LYS B 1 14 ? 27.205 58.038 39.897 1.00 20.95 2015 LYS B CA 1
ATOM 2656 C C . LYS B 1 14 ? 28.164 57.297 38.969 1.00 21.28 2015 LYS B C 1
ATOM 2657 O O . LYS B 1 14 ? 27.746 56.450 38.181 1.00 22.17 2015 LYS B O 1
ATOM 2663 N N . ASN B 1 15 ? 29.445 57.631 39.057 1.00 21.45 2016 ASN B N 1
ATOM 2664 C CA . ASN B 1 15 ? 30.461 57.024 38.204 1.00 21.50 2016 ASN B CA 1
ATOM 2665 C C . ASN B 1 15 ? 30.865 55.637 38.706 1.00 21.52 2016 ASN B C 1
ATOM 2666 O O . ASN B 1 15 ? 31.625 55.516 39.667 1.00 21.06 2016 ASN B O 1
ATOM 2671 N N . GLN B 1 16 ? 30.369 54.595 38.042 1.00 20.92 2017 GLN B N 1
ATOM 2672 C CA . GLN B 1 16 ? 30.666 53.224 38.444 1.00 20.98 2017 GLN B CA 1
ATOM 2673 C C . GLN B 1 16 ? 32.151 52.865 38.373 1.00 20.78 2017 GLN B C 1
ATOM 2674 O O . GLN B 1 16 ? 32.628 52.041 39.153 1.00 20.38 2017 GLN B O 1
ATOM 2680 N N . GLU B 1 17 ? 32.879 53.464 37.434 1.00 21.13 2018 GLU B N 1
ATOM 2681 C CA . GLU B 1 17 ? 34.307 53.183 37.313 1.00 21.62 2018 GLU B CA 1
ATOM 2682 C C . GLU B 1 17 ? 35.029 53.608 38.581 1.00 20.56 2018 GLU B C 1
ATOM 2683 O O . GLU B 1 17 ? 35.870 52.876 39.098 1.00 20.31 2018 GLU B O 1
ATOM 2689 N N . VAL B 1 18 ? 34.702 54.802 39.066 1.00 19.07 2019 VAL B N 1
ATOM 2690 C CA . VAL B 1 18 ? 35.310 55.334 40.281 1.00 18.17 2019 VAL B CA 1
ATOM 2691 C C . VAL B 1 18 ? 34.892 54.486 41.478 1.00 17.55 2019 VAL B C 1
ATOM 2692 O O . VAL B 1 18 ? 35.721 54.109 42.302 1.00 16.65 2019 VAL B O 1
ATOM 2696 N N . ILE B 1 19 ? 33.603 54.183 41.568 1.00 16.50 2020 ILE B N 1
ATOM 2697 C CA . ILE B 1 19 ? 33.095 53.364 42.660 1.00 16.44 2020 ILE B CA 1
ATOM 2698 C C . ILE B 1 19 ? 33.819 52.020 42.714 1.00 16.76 2020 ILE B C 1
ATOM 2699 O O . ILE B 1 19 ? 34.248 51.577 43.781 1.00 16.70 2020 ILE B O 1
ATOM 2704 N N . ASP B 1 20 ? 33.967 51.379 41.557 1.00 16.60 2021 ASP B N 1
ATOM 2705 C CA . ASP B 1 20 ? 34.628 50.080 41.484 1.00 17.35 2021 ASP B CA 1
ATOM 2706 C C . ASP B 1 20 ? 36.119 50.139 41.798 1.00 17.01 2021 ASP B C 1
ATOM 2707 O O . ASP B 1 20 ? 36.670 49.204 42.380 1.00 16.41 2021 ASP B O 1
ATOM 2712 N N . ALA B 1 21 ? 36.770 51.232 41.412 1.00 17.00 2022 ALA B N 1
ATOM 2713 C CA . ALA B 1 21 ? 38.199 51.391 41.673 1.00 17.09 2022 ALA B CA 1
ATOM 2714 C C . ALA B 1 21 ? 38.437 51.440 43.182 1.00 16.73 2022 ALA B C 1
ATOM 2715 O O . ALA B 1 21 ? 39.404 50.869 43.697 1.00 16.43 2022 ALA B O 1
ATOM 2717 N N . ILE B 1 22 ? 37.550 52.128 43.890 1.00 16.52 2023 ILE B N 1
ATOM 2718 C CA . ILE B 1 22 ? 37.671 52.224 45.334 1.00 16.15 2023 ILE B CA 1
ATOM 2719 C C . ILE B 1 22 ? 37.375 50.855 45.948 1.00 16.13 2023 ILE B C 1
ATOM 2720 O O . ILE B 1 22 ? 38.015 50.452 46.918 1.00 16.19 2023 ILE B O 1
ATOM 2725 N N . SER B 1 23 ? 36.418 50.129 45.375 1.00 15.93 2024 SER B N 1
ATOM 2726 C CA . SER B 1 23 ? 36.100 48.793 45.872 1.00 16.23 2024 SER B CA 1
ATOM 2727 C C . SER B 1 23 ? 37.332 47.898 45.767 1.00 16.58 2024 SER B C 1
ATOM 2728 O O . SER B 1 23 ? 37.646 47.157 46.694 1.00 17.06 2024 SER B O 1
ATOM 2731 N N . ARG B 1 24 ? 38.018 47.962 44.628 1.00 17.06 2025 ARG B N 1
ATOM 2732 C CA . ARG B 1 24 ? 39.212 47.143 44.427 1.00 17.26 2025 ARG B CA 1
ATOM 2733 C C . ARG B 1 24 ? 40.314 47.512 45.418 1.00 17.30 2025 ARG B C 1
ATOM 2734 O O . ARG B 1 24 ? 41.015 46.640 45.924 1.00 16.93 2025 ARG B O 1
ATOM 2742 N N . ALA B 1 25 ? 40.464 48.802 45.698 1.00 16.95 2026 ALA B N 1
ATOM 2743 C CA . ALA B 1 25 ? 41.491 49.249 46.640 1.00 17.33 2026 ALA B CA 1
ATOM 2744 C C . ALA B 1 25 ? 41.286 48.573 47.995 1.00 17.04 2026 ALA B C 1
ATOM 2745 O O . ALA B 1 25 ? 42.243 48.144 48.642 1.00 17.69 2026 ALA B O 1
ATOM 2747 N N . VAL B 1 26 ? 40.030 48.474 48.416 1.00 16.33 2027 VAL B N 1
ATOM 2748 C CA . VAL B 1 26 ? 39.700 47.842 49.690 1.00 16.26 2027 VAL B CA 1
ATOM 2749 C C . VAL B 1 26 ? 39.865 46.322 49.640 1.00 17.03 2027 VAL B C 1
ATOM 2750 O O . VAL B 1 26 ? 40.593 45.731 50.446 1.00 16.88 2027 VAL B O 1
ATOM 2754 N N . ALA B 1 27 ? 39.180 45.698 48.688 1.00 17.44 2028 ALA B N 1
ATOM 2755 C CA . ALA B 1 27 ? 39.196 44.246 48.534 1.00 17.96 2028 ALA B CA 1
ATOM 2756 C C . ALA B 1 27 ? 40.577 43.647 48.290 1.00 18.11 2028 ALA B C 1
ATOM 2757 O O . ALA B 1 27 ? 40.822 42.485 48.617 1.00 18.98 2028 ALA B O 1
ATOM 2759 N N . GLN B 1 28 ? 41.481 44.434 47.723 1.00 18.18 2029 GLN B N 1
ATOM 2760 C CA . GLN B 1 28 ? 42.820 43.934 47.434 1.00 18.27 2029 GLN B CA 1
ATOM 2761 C C . GLN B 1 28 ? 43.826 44.198 48.552 1.00 18.30 2029 GLN B C 1
ATOM 2762 O O . GLN B 1 28 ? 44.993 43.817 48.451 1.00 18.70 2029 GLN B O 1
ATOM 2768 N N . THR B 1 29 ? 43.364 44.833 49.626 1.00 16.77 2030 THR B N 1
ATOM 2769 C CA . THR B 1 29 ? 44.225 45.111 50.775 1.00 16.11 2030 THR B CA 1
ATOM 2770 C C . THR B 1 29 ? 44.296 43.853 51.642 1.00 16.23 2030 THR B C 1
ATOM 2771 O O . THR B 1 29 ? 43.267 43.283 52.016 1.00 15.67 2030 THR B O 1
ATOM 2775 N N . PRO B 1 30 ? 45.514 43.395 51.977 1.00 15.67 2031 PRO B N 1
ATOM 2776 C CA . PRO B 1 30 ? 45.638 42.195 52.808 1.00 16.12 2031 PRO B CA 1
ATOM 2777 C C . PRO B 1 30 ? 44.825 42.290 54.104 1.00 16.43 2031 PRO B C 1
ATOM 2778 O O . PRO B 1 30 ? 44.866 43.308 54.797 1.00 16.45 2031 PRO B O 1
ATOM 2782 N N . GLY B 1 31 ? 44.080 41.232 54.414 1.00 15.95 2032 GLY B N 1
ATOM 2783 C CA . GLY B 1 31 ? 43.298 41.208 55.639 1.00 16.71 2032 GLY B CA 1
ATOM 2784 C C . GLY B 1 31 ? 41.935 41.877 55.603 1.00 16.69 2032 GLY B C 1
ATOM 2785 O O . GLY B 1 31 ? 41.191 41.814 56.585 1.00 17.39 2032 GLY B O 1
ATOM 2786 N N . CYS B 1 32 ? 41.597 42.519 54.491 1.00 16.44 2033 CYS B N 1
ATOM 2787 C CA . CYS B 1 32 ? 40.302 43.185 54.380 1.00 16.32 2033 CYS B CA 1
ATOM 2788 C C . CYS B 1 32 ? 39.315 42.396 53.539 1.00 16.36 2033 CYS B C 1
ATOM 2789 O O . CYS B 1 32 ? 39.663 41.867 52.482 1.00 16.69 2033 CYS B O 1
ATOM 2792 N N . VAL B 1 33 ? 38.082 42.308 54.027 1.00 16.24 2034 VAL B N 1
ATOM 2793 C CA . VAL B 1 33 ? 37.020 41.620 53.310 1.00 15.95 2034 VAL B CA 1
ATOM 2794 C C . VAL B 1 33 ? 35.908 42.640 53.086 1.00 15.60 2034 VAL B C 1
ATOM 2795 O O . VAL B 1 33 ? 35.330 43.156 54.045 1.00 15.57 2034 VAL B O 1
ATOM 2799 N N . LEU B 1 34 ? 35.636 42.946 51.820 1.00 15.24 2035 LEU B N 1
ATOM 2800 C CA . LEU B 1 34 ? 34.598 43.911 51.466 1.00 15.13 2035 LEU B CA 1
ATOM 2801 C C . LEU B 1 34 ? 33.254 43.197 51.492 1.00 15.68 2035 LEU B C 1
ATOM 2802 O O . LEU B 1 34 ? 33.032 42.241 50.745 1.00 16.51 2035 LEU B O 1
ATOM 2807 N N . LEU B 1 35 ? 32.361 43.665 52.356 1.00 14.99 2036 LEU B N 1
ATOM 2808 C CA . LEU B 1 35 ? 31.049 43.044 52.518 1.00 14.98 2036 LEU B CA 1
ATOM 2809 C C . LEU B 1 35 ? 29.919 43.687 51.731 1.00 15.47 2036 LEU B C 1
ATOM 2810 O O . LEU B 1 35 ? 28.952 43.014 51.356 1.00 15.82 2036 LEU B O 1
ATOM 2815 N N . ASP B 1 36 ? 30.024 44.987 51.487 1.00 14.37 2037 ASP B N 1
ATOM 2816 C CA . ASP B 1 36 ? 28.951 45.684 50.795 1.00 14.14 2037 ASP B CA 1
ATOM 2817 C C . ASP B 1 36 ? 29.387 47.022 50.221 1.00 13.93 2037 ASP B C 1
ATOM 2818 O O . ASP B 1 36 ? 30.286 47.673 50.743 1.00 13.54 2037 ASP B O 1
ATOM 2823 N N . VAL B 1 37 ? 28.743 47.411 49.126 1.00 13.78 2038 VAL B N 1
ATOM 2824 C CA . VAL B 1 37 ? 28.999 48.688 48.468 1.00 13.73 2038 VAL B CA 1
ATOM 2825 C C . VAL B 1 37 ? 27.598 49.197 48.157 1.00 14.34 2038 VAL B C 1
ATOM 2826 O O . VAL B 1 37 ? 26.856 48.553 47.409 1.00 14.61 2038 VAL B O 1
ATOM 2830 N N . ASP B 1 38 ? 27.219 50.328 48.744 1.00 13.32 2039 ASP B N 1
ATOM 2831 C CA . ASP B 1 38 ? 25.873 50.862 48.529 1.00 13.55 2039 ASP B CA 1
ATOM 2832 C C . ASP B 1 38 ? 25.977 52.285 47.983 1.00 13.49 2039 ASP B C 1
ATOM 2833 O O . ASP B 1 38 ? 26.305 53.222 48.716 1.00 13.28 2039 ASP B O 1
ATOM 2838 N N A SER B 1 39 ? 25.684 52.436 46.691 0.50 12.68 2040 SER B N 1
ATOM 2839 N N B SER B 1 39 ? 25.678 52.439 46.696 0.50 13.66 2040 SER B N 1
ATOM 2840 C CA A SER B 1 39 ? 25.777 53.727 46.012 0.50 12.63 2040 SER B CA 1
ATOM 2841 C CA B SER B 1 39 ? 25.775 53.731 46.026 0.50 14.45 2040 SER B CA 1
ATOM 2842 C C A SER B 1 39 ? 24.433 54.322 45.607 0.50 13.63 2040 SER B C 1
ATOM 2843 C C B SER B 1 39 ? 24.435 54.323 45.603 0.50 14.70 2040 SER B C 1
ATOM 2844 O O A SER B 1 39 ? 23.518 53.600 45.213 0.50 13.56 2040 SER B O 1
ATOM 2845 O O B SER B 1 39 ? 23.529 53.601 45.192 0.50 14.54 2040 SER B O 1
ATOM 2850 N N . GLY B 1 40 ? 24.338 55.647 45.683 1.00 14.20 2041 GLY B N 1
ATOM 2851 C CA . GLY B 1 40 ? 23.117 56.338 45.298 1.00 14.73 2041 GLY B CA 1
ATOM 2852 C C . GLY B 1 40 ? 23.479 57.509 44.399 1.00 14.86 2041 GLY B C 1
ATOM 2853 O O . GLY B 1 40 ? 24.356 58.296 44.750 1.00 14.27 2041 GLY B O 1
ATOM 2854 N N . PRO B 1 41 ? 22.817 57.667 43.239 1.00 15.41 2042 PRO B N 1
ATOM 2855 C CA . PRO B 1 41 ? 23.120 58.769 42.319 1.00 15.75 2042 PRO B CA 1
ATOM 2856 C C . PRO B 1 41 ? 22.613 60.164 42.699 1.00 15.27 2042 PRO B C 1
ATOM 2857 O O . PRO B 1 41 ? 23.308 61.148 42.478 1.00 15.89 2042 PRO B O 1
ATOM 2861 N N . SER B 1 42 ? 21.408 60.263 43.253 1.00 14.57 2043 SER B N 1
ATOM 2862 C CA . SER B 1 42 ? 20.889 61.575 43.627 1.00 14.80 2043 SER B CA 1
ATOM 2863 C C . SER B 1 42 ? 21.502 62.028 44.943 1.00 14.76 2043 SER B C 1
ATOM 2864 O O . SER B 1 42 ? 21.765 63.212 45.142 1.00 15.18 2043 SER B O 1
ATOM 2867 N N . THR B 1 43 ? 21.715 61.079 45.843 1.00 15.30 2044 THR B N 1
ATOM 2868 C CA . THR B 1 43 ? 22.363 61.378 47.109 1.00 14.97 2044 THR B CA 1
ATOM 2869 C C . THR B 1 43 ? 23.837 61.617 46.755 1.00 15.02 2044 THR B C 1
ATOM 2870 O O . THR B 1 43 ? 24.540 62.375 47.435 1.00 15.07 2044 THR B O 1
ATOM 2874 N N . ASN B 1 44 ? 24.263 60.972 45.666 1.00 14.52 2045 ASN B N 1
ATOM 2875 C CA . ASN B 1 44 ? 25.624 61.026 45.110 1.00 14.24 2045 ASN B CA 1
ATOM 2876 C C . ASN B 1 44 ? 26.669 60.687 46.156 1.00 14.54 2045 ASN B C 1
ATOM 2877 O O . ASN B 1 44 ? 27.603 61.456 46.412 1.00 14.81 2045 ASN B O 1
ATOM 2882 N N . ARG B 1 45 ? 26.515 59.500 46.731 1.00 13.63 2046 ARG B N 1
ATOM 2883 C CA . ARG B 1 45 ? 27.390 59.038 47.798 1.00 12.72 2046 ARG B CA 1
ATOM 2884 C C . ARG B 1 45 ? 27.418 57.514 47.794 1.00 13.19 2046 ARG B C 1
ATOM 2885 O O . ARG B 1 45 ? 26.457 56.869 47.378 1.00 13.06 2046 ARG B O 1
ATOM 2893 N N . THR B 1 46 ? 28.526 56.940 48.252 1.00 12.42 2047 THR B N 1
ATOM 2894 C CA . THR B 1 46 ? 28.646 55.494 48.331 1.00 13.43 2047 THR B CA 1
ATOM 2895 C C . THR B 1 46 ? 29.230 55.124 49.685 1.00 13.15 2047 THR B C 1
ATOM 2896 O O . THR B 1 46 ? 30.171 55.763 50.159 1.00 13.44 2047 THR B O 1
ATOM 2900 N N . VAL B 1 47 ? 28.651 54.118 50.328 1.00 12.50 2048 VAL B N 1
ATOM 2901 C CA . VAL B 1 47 ? 29.210 53.663 51.588 1.00 13.35 2048 VAL B CA 1
ATOM 2902 C C . VAL B 1 47 ? 29.783 52.266 51.358 1.00 13.20 2048 VAL B C 1
ATOM 2903 O O . VAL B 1 47 ? 29.145 51.410 50.735 1.00 13.14 2048 VAL B O 1
ATOM 2907 N N . TYR B 1 48 ? 31.013 52.060 51.820 1.00 12.82 2049 TYR B N 1
ATOM 2908 C CA . TYR B 1 48 ? 31.675 50.763 51.701 1.00 12.63 2049 TYR B CA 1
ATOM 2909 C C . TYR B 1 48 ? 31.731 50.186 53.098 1.00 12.37 2049 TYR B C 1
ATOM 2910 O O . TYR B 1 48 ? 32.043 50.900 54.048 1.00 13.33 2049 TYR B O 1
ATOM 2919 N N A THR B 1 49 ? 31.421 48.899 53.221 0.50 11.83 2050 THR B N 1
ATOM 2920 N N B THR B 1 49 ? 31.422 48.904 53.241 0.50 13.07 2050 THR B N 1
ATOM 2921 C CA A THR B 1 49 ? 31.440 48.220 54.510 0.50 11.36 2050 THR B CA 1
ATOM 2922 C CA B THR B 1 49 ? 31.494 48.282 54.553 0.50 13.77 2050 THR B CA 1
ATOM 2923 C C A THR B 1 49 ? 32.396 47.035 54.433 0.50 12.40 2050 THR B C 1
ATOM 2924 C C B THR B 1 49 ? 32.394 47.062 54.444 0.50 13.74 2050 THR B C 1
ATOM 2925 O O A THR B 1 49 ? 32.177 46.113 53.648 0.50 12.38 2050 THR B O 1
ATOM 2926 O O B THR B 1 49 ? 32.147 46.158 53.645 0.50 13.59 2050 THR B O 1
ATOM 2933 N N . PHE B 1 50 ? 33.458 47.059 55.234 1.00 13.09 2051 PHE B N 1
ATOM 2934 C CA . PHE B 1 50 ? 34.401 45.950 55.230 1.00 13.47 2051 PHE B CA 1
ATOM 2935 C C . PHE B 1 50 ? 34.891 45.641 56.632 1.00 13.89 2051 PHE B C 1
ATOM 2936 O O . PHE B 1 50 ? 34.715 46.439 57.555 1.00 13.86 2051 PHE B O 1
ATOM 2944 N N . VAL B 1 51 ? 35.473 44.459 56.798 1.00 13.90 2052 VAL B N 1
ATOM 2945 C CA . VAL B 1 51 ? 35.962 44.039 58.100 1.00 14.82 2052 VAL B CA 1
ATOM 2946 C C . VAL B 1 51 ? 37.361 43.454 58.024 1.00 15.02 2052 VAL B C 1
ATOM 2947 O O . VAL B 1 51 ? 37.834 43.083 56.953 1.00 15.72 2052 VAL B O 1
ATOM 2951 N N . GLY B 1 52 ? 38.008 43.374 59.179 1.00 15.75 2053 GLY B N 1
ATOM 2952 C CA . GLY B 1 52 ? 39.343 42.812 59.253 1.00 15.92 2053 GLY B CA 1
ATOM 2953 C C . GLY B 1 52 ? 39.976 43.178 60.575 1.00 16.86 2053 GLY B C 1
ATOM 2954 O O . GLY B 1 52 ? 39.346 43.838 61.401 1.00 16.45 2053 GLY B O 1
ATOM 2955 N N . ARG B 1 53 ? 41.216 42.747 60.791 1.00 17.29 2054 ARG B N 1
ATOM 2956 C CA . ARG B 1 53 ? 41.910 43.075 62.031 1.00 18.31 2054 ARG B CA 1
ATOM 2957 C C . ARG B 1 53 ? 42.085 44.593 62.077 1.00 17.96 2054 ARG B C 1
ATOM 2958 O O . ARG B 1 53 ? 42.121 45.247 61.035 1.00 17.28 2054 ARG B O 1
ATOM 2966 N N . PRO B 1 54 ? 42.206 45.172 63.283 1.00 17.94 2055 PRO B N 1
ATOM 2967 C CA . PRO B 1 54 ? 42.375 46.621 63.450 1.00 18.11 2055 PRO B CA 1
ATOM 2968 C C . PRO B 1 54 ? 43.374 47.266 62.488 1.00 18.13 2055 PRO B C 1
ATOM 2969 O O . PRO B 1 54 ? 43.035 48.200 61.759 1.00 17.55 2055 PRO B O 1
ATOM 2973 N N . GLU B 1 55 ? 44.606 46.766 62.484 1.00 18.91 2056 GLU B N 1
ATOM 2974 C CA . GLU B 1 55 ? 45.640 47.324 61.620 1.00 19.58 2056 GLU B CA 1
ATOM 2975 C C . GLU B 1 55 ? 45.340 47.150 60.138 1.00 19.03 2056 GLU B C 1
ATOM 2976 O O . GLU B 1 55 ? 45.704 48.001 59.326 1.00 18.69 2056 GLU B O 1
ATOM 2982 N N . ASP B 1 56 ? 44.676 46.055 59.785 1.00 17.83 2057 ASP B N 1
ATOM 2983 C CA . ASP B 1 56 ? 44.359 45.807 58.385 1.00 17.27 2057 ASP B CA 1
ATOM 2984 C C . ASP B 1 56 ? 43.282 46.747 57.848 1.00 16.20 2057 ASP B C 1
ATOM 2985 O O . ASP B 1 56 ? 43.396 47.225 56.722 1.00 15.56 2057 ASP B O 1
ATOM 2990 N N . VAL B 1 57 ? 42.249 47.036 58.637 1.00 15.75 2058 VAL B N 1
ATOM 2991 C CA . VAL B 1 57 ? 41.213 47.932 58.131 1.00 15.65 2058 VAL B CA 1
ATOM 2992 C C . VAL B 1 57 ? 41.727 49.361 57.976 1.00 15.57 2058 VAL B C 1
ATOM 2993 O O . VAL B 1 57 ? 41.247 50.108 57.125 1.00 15.24 2058 VAL B O 1
ATOM 2997 N N . VAL B 1 58 ? 42.711 49.741 58.788 1.00 15.13 2059 VAL B N 1
ATOM 2998 C CA . VAL B 1 58 ? 43.299 51.071 58.672 1.00 15.59 2059 VAL B CA 1
ATOM 2999 C C . VAL B 1 58 ? 44.004 51.153 57.315 1.00 15.27 2059 VAL B C 1
ATOM 3000 O O . VAL B 1 58 ? 43.883 52.147 56.598 1.00 14.59 2059 VAL B O 1
ATOM 3004 N N . GLU B 1 59 ? 44.731 50.097 56.955 1.00 15.68 2060 GLU B N 1
ATOM 3005 C CA . GLU B 1 59 ? 45.433 50.073 55.677 1.00 16.37 2060 GLU B CA 1
ATOM 3006 C C . GLU B 1 59 ? 44.430 50.072 54.527 1.00 16.18 2060 GLU B C 1
ATOM 3007 O O . GLU B 1 59 ? 44.646 50.721 53.509 1.00 16.06 2060 GLU B O 1
ATOM 3013 N N . GLY B 1 60 ? 43.326 49.352 54.700 1.00 15.68 2061 GLY B N 1
ATOM 3014 C CA . GLY B 1 60 ? 42.316 49.299 53.656 1.00 15.07 2061 GLY B CA 1
ATOM 3015 C C . GLY B 1 60 ? 41.662 50.651 53.447 1.00 14.79 2061 GLY B C 1
ATOM 3016 O O . GLY B 1 60 ? 41.398 51.059 52.316 1.00 14.57 2061 GLY B O 1
ATOM 3017 N N . ALA B 1 61 ? 41.400 51.354 54.544 1.00 15.16 2062 ALA B N 1
ATOM 3018 C CA . ALA B 1 61 ? 40.785 52.672 54.467 1.00 14.88 2062 ALA B CA 1
ATOM 3019 C C . ALA B 1 61 ? 41.729 53.648 53.770 1.00 14.82 2062 ALA B C 1
ATOM 3020 O O . ALA B 1 61 ? 41.294 54.505 53.008 1.00 14.50 2062 ALA B O 1
ATOM 3022 N N . LEU B 1 62 ? 43.025 53.523 54.036 1.00 15.09 2063 LEU B N 1
ATOM 3023 C CA . LEU B 1 62 ? 43.993 54.412 53.405 1.00 15.60 2063 LEU B CA 1
ATOM 3024 C C . LEU B 1 62 ? 44.119 54.119 51.910 1.00 15.11 2063 LEU B C 1
ATOM 3025 O O . LEU B 1 62 ? 44.209 55.038 51.099 1.00 15.44 2063 LEU B O 1
ATOM 3030 N N . ASN B 1 63 ? 44.124 52.844 51.540 1.00 15.61 2064 ASN B N 1
ATOM 3031 C CA . ASN B 1 63 ? 44.224 52.503 50.129 1.00 15.47 2064 ASN B CA 1
ATOM 3032 C C . ASN B 1 63 ? 43.023 53.053 49.374 1.00 15.73 2064 ASN B C 1
ATOM 3033 O O . ASN B 1 63 ? 43.150 53.523 48.243 1.00 15.87 2064 ASN B O 1
ATOM 3038 N N . ALA B 1 64 ? 41.858 53.002 50.013 1.00 15.70 2065 ALA B N 1
ATOM 3039 C CA . ALA B 1 64 ? 40.634 53.508 49.405 1.00 15.55 2065 ALA B CA 1
ATOM 3040 C C . ALA B 1 64 ? 40.746 55.020 49.246 1.00 15.54 2065 ALA B C 1
ATOM 3041 O O . ALA B 1 64 ? 40.400 55.572 48.202 1.00 15.79 2065 ALA B O 1
ATOM 3043 N N . ALA B 1 65 ? 41.236 55.685 50.288 1.00 15.46 2066 ALA B N 1
ATOM 3044 C CA . ALA B 1 65 ? 41.397 57.134 50.258 1.00 15.56 2066 ALA B CA 1
ATOM 3045 C C . ALA B 1 65 ? 42.377 57.565 49.171 1.00 16.23 2066 ALA B C 1
ATOM 3046 O O . ALA B 1 65 ? 42.129 58.536 48.464 1.00 16.61 2066 ALA B O 1
ATOM 3048 N N . ARG B 1 66 ? 43.487 56.845 49.033 1.00 17.39 2067 ARG B N 1
ATOM 3049 C CA . ARG B 1 66 ? 44.477 57.193 48.018 1.00 18.18 2067 ARG B CA 1
ATOM 3050 C C . ARG B 1 66 ? 43.873 57.117 46.618 1.00 18.36 2067 ARG B C 1
ATOM 3051 O O . ARG B 1 66 ? 44.124 57.981 45.773 1.00 18.59 2067 ARG B O 1
ATOM 3059 N N . ALA B 1 67 ? 43.070 56.087 46.376 1.00 18.54 2068 ALA B N 1
ATOM 3060 C CA . ALA B 1 67 ? 42.432 55.928 45.075 1.00 18.74 2068 ALA B CA 1
ATOM 3061 C C . ALA B 1 67 ? 41.436 57.059 44.861 1.00 19.24 2068 ALA B C 1
ATOM 3062 O O . ALA B 1 67 ? 41.364 57.633 43.775 1.00 20.28 2068 ALA B O 1
ATOM 3064 N N . ALA B 1 68 ? 40.675 57.385 45.904 1.00 18.59 2069 ALA B N 1
ATOM 3065 C CA . ALA B 1 68 ? 39.683 58.455 45.821 1.00 19.28 2069 ALA B CA 1
ATOM 3066 C C . ALA B 1 68 ? 40.318 59.814 45.538 1.00 19.48 2069 ALA B C 1
ATOM 3067 O O . ALA B 1 68 ? 39.752 60.629 44.811 1.00 19.67 2069 ALA B O 1
ATOM 3069 N N . TYR B 1 69 ? 41.494 60.055 46.109 1.00 19.89 2070 TYR B N 1
ATOM 3070 C CA . TYR B 1 69 ? 42.183 61.327 45.917 1.00 21.33 2070 TYR B CA 1
ATOM 3071 C C . TYR B 1 69 ? 42.427 61.609 44.439 1.00 21.56 2070 TYR B C 1
ATOM 3072 O O . TYR B 1 69 ? 42.367 62.755 43.995 1.00 22.24 2070 TYR B O 1
ATOM 3081 N N . GLN B 1 70 ? 42.697 60.552 43.683 1.00 22.30 2071 GLN B N 1
ATOM 3082 C CA . GLN B 1 70 ? 42.968 60.669 42.256 1.00 23.50 2071 GLN B CA 1
ATOM 3083 C C . GLN B 1 70 ? 41.709 60.711 41.396 1.00 23.48 2071 GLN B C 1
ATOM 3084 O O . GLN B 1 70 ? 41.717 61.277 40.301 1.00 23.55 2071 GLN B O 1
ATOM 3090 N N . LEU B 1 71 ? 40.627 60.130 41.903 1.00 22.71 2072 LEU B N 1
ATOM 3091 C CA . LEU B 1 71 ? 39.389 60.016 41.142 1.00 22.45 2072 LEU B CA 1
ATOM 3092 C C . LEU B 1 71 ? 38.217 60.933 41.464 1.00 22.19 2072 LEU B C 1
ATOM 3093 O O . LEU B 1 71 ? 37.280 61.029 40.675 1.00 23.03 2072 LEU B O 1
ATOM 3098 N N . ILE B 1 72 ? 38.251 61.595 42.613 1.00 21.14 2073 ILE B N 1
ATOM 3099 C CA . ILE B 1 72 ? 37.158 62.478 42.988 1.00 20.74 2073 ILE B CA 1
ATOM 3100 C C . ILE B 1 72 ? 37.593 63.936 43.091 1.00 20.97 2073 ILE B C 1
ATOM 3101 O O . ILE B 1 72 ? 38.600 64.252 43.729 1.00 21.54 2073 ILE B O 1
ATOM 3106 N N . ASP B 1 73 ? 36.830 64.816 42.448 1.00 20.68 2074 ASP B N 1
ATOM 3107 C CA . ASP B 1 73 ? 37.105 66.250 42.475 1.00 20.92 2074 ASP B CA 1
ATOM 3108 C C . ASP B 1 73 ? 35.925 66.931 43.158 1.00 20.25 2074 ASP B C 1
ATOM 3109 O O . ASP B 1 73 ? 34.899 67.205 42.525 1.00 19.77 2074 ASP B O 1
ATOM 3114 N N . MET B 1 74 ? 36.073 67.201 44.452 1.00 19.41 2075 MET B N 1
ATOM 3115 C CA . MET B 1 74 ? 35.002 67.819 45.226 1.00 18.80 2075 MET B CA 1
ATOM 3116 C C . MET B 1 74 ? 34.525 69.175 44.718 1.00 19.15 2075 MET B C 1
ATOM 3117 O O . MET B 1 74 ? 33.404 69.587 45.021 1.00 18.47 2075 MET B O 1
ATOM 3122 N N . SER B 1 75 ? 35.357 69.866 43.946 1.00 19.75 2076 SER B N 1
ATOM 3123 C CA . SER B 1 75 ? 34.965 71.173 43.427 1.00 21.18 2076 SER B CA 1
ATOM 3124 C C . SER B 1 75 ? 33.805 71.039 42.441 1.00 21.50 2076 SER B C 1
ATOM 3125 O O . SER B 1 75 ? 33.169 72.031 42.085 1.00 22.49 2076 SER B O 1
ATOM 3128 N N . ARG B 1 76 ? 33.526 69.810 42.015 1.00 21.77 2077 ARG B N 1
ATOM 3129 C CA . ARG B 1 76 ? 32.445 69.554 41.065 1.00 21.42 2077 ARG B CA 1
ATOM 3130 C C . ARG B 1 76 ? 31.353 68.658 41.639 1.00 21.11 2077 ARG B C 1
ATOM 3131 O O . ARG B 1 76 ? 30.419 68.279 40.928 1.00 21.03 2077 ARG B O 1
ATOM 3139 N N . HIS B 1 77 ? 31.464 68.323 42.920 1.00 19.33 2078 HIS B N 1
ATOM 3140 C CA . HIS B 1 77 ? 30.481 67.446 43.551 1.00 18.42 2078 HIS B CA 1
ATOM 3141 C C . HIS B 1 77 ? 29.270 68.127 44.172 1.00 18.45 2078 HIS B C 1
ATOM 3142 O O . HIS B 1 77 ? 29.388 69.141 44.864 1.00 18.18 2078 HIS B O 1
ATOM 3149 N N . HIS B 1 78 ? 28.103 67.538 43.917 1.00 18.08 2079 HIS B N 1
ATOM 3150 C CA . HIS B 1 78 ? 26.834 68.009 44.454 1.00 18.24 2079 HIS B CA 1
ATOM 3151 C C . HIS B 1 78 ? 25.955 66.783 44.664 1.00 17.34 2079 HIS B C 1
ATOM 3152 O O . HIS B 1 78 ? 26.000 65.840 43.876 1.00 17.15 2079 HIS B O 1
ATOM 3159 N N . GLY B 1 79 ? 25.167 66.794 45.732 1.00 16.58 2080 GLY B N 1
ATOM 3160 C CA . GLY B 1 79 ? 24.296 65.666 46.011 1.00 15.94 2080 GLY B CA 1
ATOM 3161 C C . GLY B 1 79 ? 23.359 65.980 47.157 1.00 15.57 2080 GLY B C 1
ATOM 3162 O O . GLY B 1 79 ? 23.575 66.941 47.897 1.00 15.74 2080 GLY B O 1
ATOM 3163 N N . GLU B 1 80 ? 22.317 65.171 47.310 1.00 14.89 2081 GLU B N 1
ATOM 3164 C CA . GLU B 1 80 ? 21.349 65.390 48.374 1.00 14.79 2081 GLU B CA 1
ATOM 3165 C C . GLU B 1 80 ? 21.932 65.145 49.761 1.00 14.53 2081 GLU B C 1
ATOM 3166 O O . GLU B 1 80 ? 21.512 65.767 50.731 1.00 15.22 2081 GLU B O 1
ATOM 3172 N N . HIS B 1 81 ? 22.895 64.238 49.863 1.00 14.43 2082 HIS B N 1
ATOM 3173 C CA . HIS B 1 81 ? 23.465 63.958 51.173 1.00 14.17 2082 HIS B CA 1
ATOM 3174 C C . HIS B 1 81 ? 24.522 64.984 51.547 1.00 14.32 2082 HIS B C 1
ATOM 3175 O O . HIS B 1 81 ? 25.349 65.369 50.721 1.00 14.33 2082 HIS B O 1
ATOM 3182 N N . PRO B 1 82 ? 24.505 65.445 52.806 1.00 14.59 2083 PRO B N 1
ATOM 3183 C CA . PRO B 1 82 ? 25.501 66.433 53.230 1.00 14.92 2083 PRO B CA 1
ATOM 3184 C C . PRO B 1 82 ? 26.905 65.851 53.147 1.00 14.48 2083 PRO B C 1
ATOM 3185 O O . PRO B 1 82 ? 27.102 64.651 53.339 1.00 14.00 2083 PRO B O 1
ATOM 3189 N N . ARG B 1 83 ? 27.884 66.696 52.848 1.00 14.13 2084 ARG B N 1
ATOM 3190 C CA . ARG B 1 83 ? 29.252 66.209 52.738 1.00 15.02 2084 ARG B CA 1
ATOM 3191 C C . ARG B 1 83 ? 30.252 67.349 52.715 1.00 15.16 2084 ARG B C 1
ATOM 3192 O O . ARG B 1 83 ? 29.913 68.476 52.362 1.00 15.38 2084 ARG B O 1
ATOM 3200 N N . MET B 1 84 ? 31.489 67.055 53.098 1.00 15.83 2085 MET B N 1
ATOM 3201 C CA . MET B 1 84 ? 32.521 68.073 53.040 1.00 16.51 2085 MET B CA 1
ATOM 3202 C C . MET B 1 84 ? 33.849 67.493 52.558 1.00 16.83 2085 MET B C 1
ATOM 3203 O O . MET B 1 84 ? 34.830 68.222 52.402 1.00 16.79 2085 MET B O 1
ATOM 3208 N N . GLY B 1 85 ? 33.875 66.187 52.292 1.00 16.23 2086 GLY B N 1
ATOM 3209 C CA . GLY B 1 85 ? 35.106 65.570 51.819 1.00 16.12 2086 GLY B CA 1
ATOM 3210 C C . GLY B 1 85 ? 34.923 64.426 50.834 1.00 15.88 2086 GLY B C 1
ATOM 3211 O O . GLY B 1 85 ? 33.871 63.785 50.812 1.00 15.54 2086 GLY B O 1
ATOM 3212 N N . ALA B 1 86 ? 35.946 64.180 50.011 1.00 15.60 2087 ALA B N 1
ATOM 3213 C CA . ALA B 1 86 ? 35.923 63.092 49.028 1.00 15.82 2087 ALA B CA 1
ATOM 3214 C C . ALA B 1 86 ? 35.659 61.805 49.803 1.00 15.57 2087 ALA B C 1
ATOM 3215 O O . ALA B 1 86 ? 34.833 60.977 49.402 1.00 14.93 2087 ALA B O 1
ATOM 3217 N N . LEU B 1 87 ? 36.406 61.619 50.890 1.00 15.54 2088 LEU B N 1
ATOM 3218 C CA . LEU B 1 87 ? 36.168 60.508 51.803 1.00 15.63 2088 LEU B CA 1
ATOM 3219 C C . LEU B 1 87 ? 35.599 61.378 52.919 1.00 15.31 2088 LEU B C 1
ATOM 3220 O O . LEU B 1 87 ? 36.334 62.088 53.613 1.00 15.67 2088 LEU B O 1
ATOM 3225 N N . ASP B 1 88 ? 34.280 61.357 53.051 1.00 13.93 2089 ASP B N 1
ATOM 3226 C CA . ASP B 1 88 ? 33.589 62.197 54.017 1.00 14.11 2089 ASP B CA 1
ATOM 3227 C C . ASP B 1 88 ? 33.731 61.762 55.475 1.00 14.17 2089 ASP B C 1
ATOM 3228 O O . ASP B 1 88 ? 34.081 62.571 56.335 1.00 14.00 2089 ASP B O 1
ATOM 3233 N N . VAL B 1 89 ? 33.462 60.495 55.761 1.00 13.87 2090 VAL B N 1
ATOM 3234 C CA . VAL B 1 89 ? 33.588 60.004 57.126 1.00 14.23 2090 VAL B CA 1
ATOM 3235 C C . VAL B 1 89 ? 34.137 58.587 57.087 1.00 14.18 2090 VAL B C 1
ATOM 3236 O O . VAL B 1 89 ? 33.733 57.777 56.251 1.00 13.69 2090 VAL B O 1
ATOM 3240 N N . CYS B 1 90 ? 35.082 58.306 57.978 1.00 13.80 2091 CYS B N 1
ATOM 3241 C CA . CYS B 1 90 ? 35.691 56.987 58.058 1.00 14.22 2091 CYS B CA 1
ATOM 3242 C C . CYS B 1 90 ? 35.621 56.499 59.499 1.00 14.14 2091 CYS B C 1
ATOM 3243 O O . CYS B 1 90 ? 36.471 56.847 60.327 1.00 14.87 2091 CYS B O 1
ATOM 3246 N N . PRO B 1 91 ? 34.602 55.688 59.819 1.00 13.83 2092 PRO B N 1
ATOM 3247 C CA . PRO B 1 91 ? 34.407 55.147 61.163 1.00 14.05 2092 PRO B CA 1
ATOM 3248 C C . PRO B 1 91 ? 34.955 53.738 61.363 1.00 14.34 2092 PRO B C 1
ATOM 3249 O O . PRO B 1 91 ? 34.929 52.910 60.449 1.00 14.14 2092 PRO B O 1
ATOM 3253 N N . PHE B 1 92 ? 35.449 53.480 62.571 1.00 14.01 2093 PHE B N 1
ATOM 3254 C CA . PHE B 1 92 ? 35.972 52.170 62.943 1.00 14.64 2093 PHE B CA 1
ATOM 3255 C C . PHE B 1 92 ? 35.112 51.697 64.104 1.00 14.87 2093 PHE B C 1
ATOM 3256 O O . PHE B 1 92 ? 34.985 52.390 65.116 1.00 14.97 2093 PHE B O 1
ATOM 3264 N N . ILE B 1 93 ? 34.524 50.516 63.943 1.00 15.26 2094 ILE B N 1
ATOM 3265 C CA . ILE B 1 93 ? 33.614 49.945 64.930 1.00 15.81 2094 ILE B CA 1
ATOM 3266 C C . ILE B 1 93 ? 34.093 48.600 65.466 1.00 16.84 2094 ILE B C 1
ATOM 3267 O O . ILE B 1 93 ? 34.466 47.718 64.701 1.00 15.22 2094 ILE B O 1
ATOM 3272 N N . PRO B 1 94 ? 34.082 48.425 66.796 1.00 17.91 2095 PRO B N 1
ATOM 3273 C CA . PRO B 1 94 ? 34.531 47.141 67.345 1.00 19.49 2095 PRO B CA 1
ATOM 3274 C C . PRO B 1 94 ? 33.504 46.042 67.068 1.00 20.32 2095 PRO B C 1
ATOM 3275 O O . PRO B 1 94 ? 32.315 46.216 67.335 1.00 20.96 2095 PRO B O 1
ATOM 3279 N N . VAL B 1 95 ? 33.955 44.918 66.519 1.00 21.19 2096 VAL B N 1
ATOM 3280 C CA . VAL B 1 95 ? 33.044 43.814 66.221 1.00 22.73 2096 VAL B CA 1
ATOM 3281 C C . VAL B 1 95 ? 33.311 42.597 67.099 1.00 23.52 2096 VAL B C 1
ATOM 3282 O O . VAL B 1 95 ? 32.382 42.011 67.653 1.00 24.17 2096 VAL B O 1
ATOM 3286 N N . ARG B 1 96 ? 34.579 42.222 67.228 1.00 23.70 2097 ARG B N 1
ATOM 3287 C CA . ARG B 1 96 ? 34.941 41.069 68.043 1.00 25.14 2097 ARG B CA 1
ATOM 3288 C C . ARG B 1 96 ? 36.363 41.159 68.581 1.00 24.74 2097 ARG B C 1
ATOM 3289 O O . ARG B 1 96 ? 37.294 41.484 67.848 1.00 24.80 2097 ARG B O 1
ATOM 3297 N N . GLY B 1 97 ? 36.515 40.864 69.869 1.00 24.77 2098 GLY B N 1
ATOM 3298 C CA . GLY B 1 97 ? 37.821 40.894 70.503 1.00 24.88 2098 GLY B CA 1
ATOM 3299 C C . GLY B 1 97 ? 38.560 42.216 70.440 1.00 24.91 2098 GLY B C 1
ATOM 3300 O O . GLY B 1 97 ? 39.787 42.244 70.532 1.00 25.08 2098 GLY B O 1
ATOM 3301 N N . VAL B 1 98 ? 37.823 43.313 70.296 1.00 24.45 2099 VAL B N 1
ATOM 3302 C CA . VAL B 1 98 ? 38.441 44.634 70.213 1.00 23.97 2099 VAL B CA 1
ATOM 3303 C C . VAL B 1 98 ? 37.692 45.640 71.078 1.00 23.73 2099 VAL B C 1
ATOM 3304 O O . VAL B 1 98 ? 36.465 45.666 71.087 1.00 24.17 2099 VAL B O 1
ATOM 3308 N N . THR B 1 99 ? 38.434 46.468 71.804 1.00 23.50 2100 THR B N 1
ATOM 3309 C CA . THR B 1 99 ? 37.821 47.477 72.659 1.00 23.06 2100 THR B CA 1
ATOM 3310 C C . THR B 1 99 ? 37.568 48.752 71.860 1.00 22.56 2100 THR B C 1
ATOM 3311 O O . THR B 1 99 ? 38.182 48.974 70.812 1.00 21.87 2100 THR B O 1
ATOM 3315 N N . MET B 1 100 ? 36.663 49.589 72.357 1.00 21.85 2101 MET B N 1
ATOM 3316 C CA . MET B 1 100 ? 36.364 50.846 71.688 1.00 21.72 2101 MET B CA 1
ATOM 3317 C C . MET B 1 100 ? 37.626 51.697 71.704 1.00 21.98 2101 MET B C 1
ATOM 3318 O O . MET B 1 100 ? 37.881 52.463 70.778 1.00 21.39 2101 MET B O 1
ATOM 3323 N N A ASP B 1 101 ? 38.416 51.567 72.766 0.50 21.75 2102 ASP B N 1
ATOM 3324 N N B ASP B 1 101 ? 38.419 51.547 72.760 0.50 22.18 2102 ASP B N 1
ATOM 3325 C CA A ASP B 1 101 ? 39.649 52.335 72.874 0.50 21.89 2102 ASP B CA 1
ATOM 3326 C CA B ASP B 1 101 ? 39.660 52.297 72.891 0.50 22.63 2102 ASP B CA 1
ATOM 3327 C C A ASP B 1 101 ? 40.608 52.037 71.727 0.50 21.50 2102 ASP B C 1
ATOM 3328 C C B ASP B 1 101 ? 40.619 51.978 71.745 0.50 22.06 2102 ASP B C 1
ATOM 3329 O O A ASP B 1 101 ? 41.222 52.953 71.182 0.50 21.25 2102 ASP B O 1
ATOM 3330 O O B ASP B 1 101 ? 41.284 52.869 71.220 0.50 21.79 2102 ASP B O 1
ATOM 3339 N N A GLU B 1 102 ? 40.742 50.766 71.356 0.50 21.46 2103 GLU B N 1
ATOM 3340 N N B GLU B 1 102 ? 40.685 50.707 71.359 0.50 21.75 2103 GLU B N 1
ATOM 3341 C CA A GLU B 1 102 ? 41.639 50.424 70.259 0.50 21.50 2103 GLU B CA 1
ATOM 3342 C CA B GLU B 1 102 ? 41.567 50.295 70.271 0.50 21.52 2103 GLU B CA 1
ATOM 3343 C C A GLU B 1 102 ? 41.111 51.001 68.950 0.50 21.28 2103 GLU B C 1
ATOM 3344 C C B GLU B 1 102 ? 41.107 50.902 68.949 0.50 21.31 2103 GLU B C 1
ATOM 3345 O O A GLU B 1 102 ? 41.888 51.457 68.113 0.50 21.00 2103 GLU B O 1
ATOM 3346 O O B GLU B 1 102 ? 41.922 51.288 68.114 0.50 20.90 2103 GLU B O 1
ATOM 3357 N N . CYS B 1 103 ? 39.793 50.980 68.769 1.00 21.05 2104 CYS B N 1
ATOM 3358 C CA . CYS B 1 103 ? 39.214 51.536 67.552 1.00 20.45 2104 CYS B CA 1
ATOM 3359 C C . CYS B 1 103 ? 39.498 53.033 67.500 1.00 20.08 2104 CYS B C 1
ATOM 3360 O O . CYS B 1 103 ? 39.671 53.604 66.424 1.00 19.76 2104 CYS B O 1
ATOM 3363 N N . VAL B 1 104 ? 39.543 53.670 68.667 1.00 20.04 2105 VAL B N 1
ATOM 3364 C CA . VAL B 1 104 ? 39.852 55.094 68.728 1.00 19.57 2105 VAL B CA 1
ATOM 3365 C C . VAL B 1 104 ? 41.286 55.263 68.236 1.00 19.70 2105 VAL B C 1
ATOM 3366 O O . VAL B 1 104 ? 41.597 56.199 67.498 1.00 19.13 2105 VAL B O 1
ATOM 3370 N N A ARG B 1 105 ? 42.154 54.344 68.649 0.50 20.44 2106 ARG B N 1
ATOM 3371 N N B ARG B 1 105 ? 42.160 54.352 68.654 0.50 20.25 2106 ARG B N 1
ATOM 3372 C CA A ARG B 1 105 ? 43.556 54.376 68.248 0.50 20.98 2106 ARG B CA 1
ATOM 3373 C CA B ARG B 1 105 ? 43.557 54.396 68.243 0.50 20.65 2106 ARG B CA 1
ATOM 3374 C C A ARG B 1 105 ? 43.656 54.208 66.734 0.50 20.67 2106 ARG B C 1
ATOM 3375 C C B ARG B 1 105 ? 43.666 54.200 66.732 0.50 20.46 2106 ARG B C 1
ATOM 3376 O O A ARG B 1 105 ? 44.494 54.835 66.086 0.50 20.68 2106 ARG B O 1
ATOM 3377 O O B ARG B 1 105 ? 44.522 54.801 66.082 0.50 20.48 2106 ARG B O 1
ATOM 3392 N N . CYS B 1 106 ? 42.799 53.356 66.177 1.00 20.36 2107 CYS B N 1
ATOM 3393 C CA . CYS B 1 106 ? 42.797 53.110 64.735 1.00 19.99 2107 CYS B CA 1
ATOM 3394 C C . CYS B 1 106 ? 42.402 54.396 64.017 1.00 19.33 2107 CYS B C 1
ATOM 3395 O O . CYS B 1 106 ? 42.991 54.759 63.000 1.00 18.62 2107 CYS B O 1
ATOM 3398 N N . ALA B 1 107 ? 41.397 55.081 64.554 1.00 18.74 2108 ALA B N 1
ATOM 3399 C CA . ALA B 1 107 ? 40.935 56.332 63.967 1.00 18.54 2108 ALA B CA 1
ATOM 3400 C C . ALA B 1 107 ? 42.058 57.366 63.985 1.00 18.38 2108 ALA B C 1
ATOM 3401 O O . ALA B 1 107 ? 42.262 58.094 63.014 1.00 18.30 2108 ALA B O 1
ATOM 3403 N N . GLN B 1 108 ? 42.786 57.425 65.098 1.00 19.16 2109 GLN B N 1
ATOM 3404 C CA . GLN B 1 108 ? 43.893 58.366 65.239 1.00 19.68 2109 GLN B CA 1
ATOM 3405 C C . GLN B 1 108 ? 45.018 58.027 64.268 1.00 19.61 2109 GLN B C 1
ATOM 3406 O O . GLN B 1 108 ? 45.588 58.912 63.633 1.00 19.66 2109 GLN B O 1
ATOM 3412 N N . ALA B 1 109 ? 45.345 56.742 64.160 1.00 19.39 2110 ALA B N 1
ATOM 3413 C CA . ALA B 1 109 ? 46.402 56.317 63.251 1.00 18.83 2110 ALA B CA 1
ATOM 3414 C C . ALA B 1 109 ? 46.003 56.636 61.814 1.00 18.24 2110 ALA B C 1
ATOM 3415 O O . ALA B 1 109 ? 46.794 57.184 61.043 1.00 18.76 2110 ALA B O 1
ATOM 3417 N N . PHE B 1 110 ? 44.771 56.291 61.455 1.00 17.47 2111 PHE B N 1
ATOM 3418 C CA . PHE B 1 110 ? 44.259 56.550 60.113 1.00 16.62 2111 PHE B CA 1
ATOM 3419 C C . PHE B 1 110 ? 44.265 58.043 59.790 1.00 16.72 2111 PHE B C 1
ATOM 3420 O O . PHE B 1 110 ? 44.724 58.466 58.726 1.00 16.53 2111 PHE B O 1
ATOM 3428 N N . GLY B 1 111 ? 43.733 58.834 60.715 1.00 17.09 2112 GLY B N 1
ATOM 3429 C CA . GLY B 1 111 ? 43.658 60.268 60.514 1.00 17.70 2112 GLY B CA 1
ATOM 3430 C C . GLY B 1 111 ? 45.012 60.914 60.329 1.00 18.16 2112 GLY B C 1
ATOM 3431 O O . GLY B 1 111 ? 45.206 61.720 59.424 1.00 17.69 2112 GLY B O 1
ATOM 3432 N N . GLN B 1 112 ? 45.960 60.552 61.184 1.00 18.89 2113 GLN B N 1
ATOM 3433 C CA . GLN B 1 112 ? 47.291 61.125 61.095 1.00 20.45 2113 GLN B CA 1
ATOM 3434 C C . GLN B 1 112 ? 47.957 60.810 59.762 1.00 20.09 2113 GLN B C 1
ATOM 3435 O O . GLN B 1 112 ? 48.516 61.696 59.117 1.00 20.86 2113 GLN B O 1
ATOM 3441 N N A ARG B 1 113 ? 47.884 59.548 59.351 0.50 19.68 2114 ARG B N 1
ATOM 3442 N N B ARG B 1 113 ? 47.897 59.548 59.348 0.50 20.29 2114 ARG B N 1
ATOM 3443 C CA A ARG B 1 113 ? 48.494 59.115 58.100 0.50 19.12 2114 ARG B CA 1
ATOM 3444 C CA B ARG B 1 113 ? 48.511 59.147 58.088 0.50 20.21 2114 ARG B CA 1
ATOM 3445 C C A ARG B 1 113 ? 47.814 59.707 56.869 0.50 18.89 2114 ARG B C 1
ATOM 3446 C C B ARG B 1 113 ? 47.818 59.753 56.874 0.50 19.58 2114 ARG B C 1
ATOM 3447 O O A ARG B 1 113 ? 48.477 60.037 55.886 0.50 18.36 2114 ARG B O 1
ATOM 3448 O O B ARG B 1 113 ? 48.475 60.135 55.906 0.50 18.97 2114 ARG B O 1
ATOM 3463 N N . LEU B 1 114 ? 46.493 59.842 56.921 1.00 18.89 2115 LEU B N 1
ATOM 3464 C CA . LEU B 1 114 ? 45.747 60.411 55.805 1.00 18.80 2115 LEU B CA 1
ATOM 3465 C C . LEU B 1 114 ? 46.147 61.873 55.624 1.00 18.83 2115 LEU B C 1
ATOM 3466 O O . LEU B 1 114 ? 46.410 62.322 54.513 1.00 18.24 2115 LEU B O 1
ATOM 3471 N N . ALA B 1 115 ? 46.194 62.609 56.730 1.00 19.54 2116 ALA B N 1
ATOM 3472 C CA . ALA B 1 115 ? 46.549 64.022 56.696 1.00 21.08 2116 ALA B CA 1
ATOM 3473 C C . ALA B 1 115 ? 47.973 64.237 56.196 1.00 22.50 2116 ALA B C 1
ATOM 3474 O O . ALA B 1 115 ? 48.224 65.129 55.384 1.00 22.49 2116 ALA B O 1
ATOM 3476 N N . GLU B 1 116 ? 48.897 63.415 56.682 1.00 23.77 2117 GLU B N 1
ATOM 3477 C CA . GLU B 1 116 ? 50.302 63.516 56.291 1.00 25.88 2117 GLU B CA 1
ATOM 3478 C C . GLU B 1 116 ? 50.511 63.264 54.804 1.00 25.86 2117 GLU B C 1
ATOM 3479 O O . GLU B 1 116 ? 51.188 64.036 54.122 1.00 26.12 2117 GLU B O 1
ATOM 3485 N N . GLU B 1 117 ? 49.929 62.179 54.303 1.00 25.72 2118 GLU B N 1
ATOM 3486 C CA . GLU B 1 117 ? 50.078 61.816 52.899 1.00 25.85 2118 GLU B CA 1
ATOM 3487 C C . GLU B 1 117 ? 49.424 62.755 51.896 1.00 25.54 2118 GLU B C 1
ATOM 3488 O O . GLU B 1 117 ? 50.045 63.127 50.901 1.00 25.59 2118 GLU B O 1
ATOM 3494 N N . LEU B 1 118 ? 48.174 63.135 52.149 1.00 24.58 2119 LEU B N 1
ATOM 3495 C CA . LEU B 1 118 ? 47.449 63.999 51.223 1.00 24.04 2119 LEU B CA 1
ATOM 3496 C C . LEU B 1 118 ? 47.508 65.484 51.544 1.00 23.47 2119 LEU B C 1
ATOM 3497 O O . LEU B 1 118 ? 47.159 66.311 50.703 1.00 24.16 2119 LEU B O 1
ATOM 3502 N N . GLY B 1 119 ? 47.936 65.825 52.754 1.00 22.48 2120 GLY B N 1
ATOM 3503 C CA . GLY B 1 119 ? 48.011 67.225 53.130 1.00 22.43 2120 GLY B CA 1
ATOM 3504 C C . GLY B 1 119 ? 46.628 67.841 53.229 1.00 21.69 2120 GLY B C 1
ATOM 3505 O O . GLY B 1 119 ? 46.401 68.972 52.792 1.00 22.19 2120 GLY B O 1
ATOM 3506 N N . VAL B 1 120 ? 45.700 67.092 53.814 1.00 21.00 2121 VAL B N 1
ATOM 3507 C CA . VAL B 1 120 ? 44.326 67.555 53.971 1.00 19.89 2121 VAL B CA 1
ATOM 3508 C C . VAL B 1 120 ? 43.916 67.610 55.439 1.00 19.34 2121 VAL B C 1
ATOM 3509 O O . VAL B 1 120 ? 44.489 66.919 56.285 1.00 19.36 2121 VAL B O 1
ATOM 3513 N N . PRO B 1 121 ? 42.919 68.447 55.764 1.00 19.00 2122 PRO B N 1
ATOM 3514 C CA . PRO B 1 121 ? 42.465 68.551 57.153 1.00 18.66 2122 PRO B CA 1
ATOM 3515 C C . PRO B 1 121 ? 41.612 67.350 57.566 1.00 18.51 2122 PRO B C 1
ATOM 3516 O O . PRO B 1 121 ? 40.731 66.912 56.822 1.00 18.60 2122 PRO B O 1
ATOM 3520 N N . VAL B 1 122 ? 41.889 66.814 58.751 1.00 18.06 2123 VAL B N 1
ATOM 3521 C CA . VAL B 1 122 ? 41.147 65.670 59.265 1.00 18.17 2123 VAL B CA 1
ATOM 3522 C C . VAL B 1 122 ? 40.624 65.963 60.667 1.00 18.63 2123 VAL B C 1
ATOM 3523 O O . VAL B 1 122 ? 41.355 66.473 61.522 1.00 19.30 2123 VAL B O 1
ATOM 3527 N N . TYR B 1 123 ? 39.353 65.644 60.889 1.00 18.01 2124 TYR B N 1
ATOM 3528 C CA . TYR B 1 123 ? 38.708 65.857 62.179 1.00 17.59 2124 TYR B CA 1
ATOM 3529 C C . TYR B 1 123 ? 38.348 64.521 62.820 1.00 17.66 2124 TYR B C 1
ATOM 3530 O O . TYR B 1 123 ? 37.988 63.574 62.122 1.00 18.08 2124 TYR B O 1
ATOM 3539 N N . LEU B 1 124 ? 38.453 64.444 64.146 1.00 17.22 2125 LEU B N 1
ATOM 3540 C CA . LEU B 1 124 ? 38.112 63.224 64.873 1.00 16.35 2125 LEU B CA 1
ATOM 3541 C C . LEU B 1 124 ? 36.730 63.382 65.504 1.00 16.25 2125 LEU B C 1
ATOM 3542 O O . LEU B 1 124 ? 36.448 64.394 66.149 1.00 16.45 2125 LEU B O 1
ATOM 3547 N N . TYR B 1 125 ? 35.872 62.381 65.329 1.00 15.48 2126 TYR B N 1
ATOM 3548 C CA . TYR B 1 125 ? 34.520 62.447 65.879 1.00 15.27 2126 TYR B CA 1
ATOM 3549 C C . TYR B 1 125 ? 34.157 61.200 66.672 1.00 15.39 2126 TYR B C 1
ATOM 3550 O O . TYR B 1 125 ? 34.965 60.279 66.812 1.00 15.49 2126 TYR B O 1
ATOM 3559 N N . GLY B 1 126 ? 32.933 61.181 67.195 1.00 15.29 2127 GLY B N 1
ATOM 3560 C CA . GLY B 1 126 ? 32.474 60.035 67.959 1.00 16.13 2127 GLY B CA 1
ATOM 3561 C C . GLY B 1 126 ? 33.286 59.813 69.215 1.00 16.85 2127 GLY B C 1
ATOM 3562 O O . GLY B 1 126 ? 33.616 60.765 69.920 1.00 16.51 2127 GLY B O 1
ATOM 3563 N N . GLU B 1 127 ? 33.616 58.555 69.492 1.00 17.33 2128 GLU B N 1
ATOM 3564 C CA . GLU B 1 127 ? 34.391 58.217 70.678 1.00 19.03 2128 GLU B CA 1
ATOM 3565 C C . GLU B 1 127 ? 35.829 58.723 70.597 1.00 18.29 2128 GLU B C 1
ATOM 3566 O O . GLU B 1 127 ? 36.530 58.776 71.611 1.00 18.39 2128 GLU B O 1
ATOM 3572 N N . ALA B 1 128 ? 36.263 59.103 69.398 1.00 18.11 2129 ALA B N 1
ATOM 3573 C CA . ALA B 1 128 ? 37.619 59.614 69.203 1.00 18.06 2129 ALA B CA 1
ATOM 3574 C C . ALA B 1 128 ? 37.694 61.140 69.284 1.00 18.06 2129 ALA B C 1
ATOM 3575 O O . ALA B 1 128 ? 38.779 61.718 69.180 1.00 18.44 2129 ALA B O 1
ATOM 3577 N N . ALA B 1 129 ? 36.548 61.791 69.466 1.00 17.68 2130 ALA B N 1
ATOM 3578 C CA . ALA B 1 129 ? 36.507 63.250 69.541 1.00 18.04 2130 ALA B CA 1
ATOM 3579 C C . ALA B 1 129 ? 37.333 63.770 70.710 1.00 18.71 2130 ALA B C 1
ATOM 3580 O O . ALA B 1 129 ? 37.283 63.211 71.800 1.00 18.34 2130 ALA B O 1
ATOM 3582 N N . ARG B 1 130 ? 38.090 64.837 70.469 1.00 19.82 2131 ARG B N 1
ATOM 3583 C CA . ARG B 1 130 ? 38.926 65.447 71.503 1.00 21.81 2131 ARG B CA 1
ATOM 3584 C C . ARG B 1 130 ? 38.116 66.442 72.333 1.00 22.23 2131 ARG B C 1
ATOM 3585 O O . ARG B 1 130 ? 38.470 66.742 73.475 1.00 21.66 2131 ARG B O 1
ATOM 3593 N N . THR B 1 131 ? 37.038 66.961 71.748 1.00 22.04 2132 THR B N 1
ATOM 3594 C CA . THR B 1 131 ? 36.158 67.906 72.433 1.00 22.64 2132 THR B CA 1
ATOM 3595 C C . THR B 1 131 ? 34.712 67.506 72.158 1.00 23.00 2132 THR B C 1
ATOM 3596 O O . THR B 1 131 ? 34.421 66.871 71.144 1.00 21.87 2132 THR B O 1
ATOM 3600 N N . ALA B 1 132 ? 33.807 67.879 73.057 1.00 22.29 2133 ALA B N 1
ATOM 3601 C CA . ALA B 1 132 ? 32.395 67.540 72.904 1.00 22.34 2133 ALA B CA 1
ATOM 3602 C C . ALA B 1 132 ? 31.799 68.066 71.603 1.00 21.39 2133 ALA B C 1
ATOM 3603 O O . ALA B 1 132 ? 30.929 67.427 71.010 1.00 22.04 2133 ALA B O 1
ATOM 3605 N N . GLY B 1 133 ? 32.271 69.228 71.166 1.00 20.86 2134 GLY B N 1
ATOM 3606 C CA . GLY B 1 133 ? 31.766 69.828 69.946 1.00 21.07 2134 GLY B CA 1
ATOM 3607 C C . GLY B 1 133 ? 32.092 69.065 68.674 1.00 20.44 2134 GLY B C 1
ATOM 3608 O O . GLY B 1 133 ? 31.486 69.307 67.630 1.00 21.38 2134 GLY B O 1
ATOM 3609 N N . ARG B 1 134 ? 33.044 68.143 68.749 1.00 19.57 2135 ARG B N 1
ATOM 3610 C CA . ARG B 1 134 ? 33.419 67.371 67.570 1.00 18.88 2135 ARG B CA 1
ATOM 3611 C C . ARG B 1 134 ? 32.908 65.938 67.615 1.00 18.79 2135 ARG B C 1
ATOM 3612 O O . ARG B 1 134 ? 33.221 65.129 66.747 1.00 18.23 2135 ARG B O 1
ATOM 3620 N N . GLN B 1 135 ? 32.105 65.631 68.624 1.00 18.94 2136 GLN B N 1
ATOM 3621 C CA . GLN B 1 135 ? 31.552 64.293 68.771 1.00 19.27 2136 GLN B CA 1
ATOM 3622 C C . GLN B 1 135 ? 30.575 63.994 67.638 1.00 19.02 2136 GLN B C 1
ATOM 3623 O O . GLN B 1 135 ? 30.578 62.898 67.072 1.00 18.08 2136 GLN B O 1
ATOM 3629 N N . SER B 1 136 ? 29.754 64.989 67.315 1.00 17.83 2137 SER B N 1
ATOM 3630 C CA . SER B 1 136 ? 28.735 64.884 66.268 1.00 17.72 2137 SER B CA 1
ATOM 3631 C C . SER B 1 136 ? 29.221 65.163 64.848 1.00 17.34 2137 SER B C 1
ATOM 3632 O O . SER B 1 136 ? 29.789 66.220 64.569 1.00 15.95 2137 SER B O 1
ATOM 3635 N N . LEU B 1 137 ? 28.973 64.218 63.942 1.00 16.75 2138 LEU B N 1
ATOM 3636 C CA . LEU B 1 137 ? 29.377 64.388 62.555 1.00 17.25 2138 LEU B CA 1
ATOM 3637 C C . LEU B 1 137 ? 28.625 65.561 61.924 1.00 17.61 2138 LEU B C 1
ATOM 3638 O O . LEU B 1 137 ? 29.224 66.382 61.228 1.00 17.76 2138 LEU B O 1
ATOM 3643 N N . PRO B 1 138 ? 27.300 65.652 62.148 1.00 17.91 2139 PRO B N 1
ATOM 3644 C CA . PRO B 1 138 ? 26.552 66.769 61.565 1.00 18.55 2139 PRO B CA 1
ATOM 3645 C C . PRO B 1 138 ? 27.109 68.121 62.016 1.00 19.03 2139 PRO B C 1
ATOM 3646 O O . PRO B 1 138 ? 27.133 69.080 61.244 1.00 19.46 2139 PRO B O 1
ATOM 3650 N N . ALA B 1 139 ? 27.562 68.194 63.265 1.00 18.92 2140 ALA B N 1
ATOM 3651 C CA . ALA B 1 139 ? 28.129 69.436 63.790 1.00 19.02 2140 ALA B CA 1
ATOM 3652 C C . ALA B 1 139 ? 29.398 69.795 63.022 1.00 18.60 2140 ALA B C 1
ATOM 3653 O O . ALA B 1 139 ? 29.593 70.943 62.617 1.00 19.00 2140 ALA B O 1
ATOM 3655 N N . LEU B 1 140 ? 30.263 68.807 62.822 1.00 17.78 2141 LEU B N 1
ATOM 3656 C CA . LEU B 1 140 ? 31.511 69.023 62.096 1.00 17.59 2141 LEU B CA 1
ATOM 3657 C C . LEU B 1 140 ? 31.244 69.377 60.638 1.00 17.73 2141 LEU B C 1
ATOM 3658 O O . LEU B 1 140 ? 31.949 70.188 60.036 1.00 17.77 2141 LEU B O 1
ATOM 3663 N N . ARG B 1 141 ? 30.203 68.760 60.091 1.00 17.98 2142 ARG B N 1
ATOM 3664 C CA . ARG B 1 141 ? 29.814 68.919 58.694 1.00 18.89 2142 ARG B CA 1
ATOM 3665 C C . ARG B 1 141 ? 28.949 70.145 58.382 1.00 19.21 2142 ARG B C 1
ATOM 3666 O O . ARG B 1 141 ? 28.683 70.443 57.214 1.00 18.79 2142 ARG B O 1
ATOM 3674 N N . ALA B 1 142 ? 28.519 70.860 59.418 1.00 20.15 2143 ALA B N 1
ATOM 3675 C CA . ALA B 1 142 ? 27.676 72.045 59.238 1.00 20.41 2143 ALA B CA 1
ATOM 3676 C C . ALA B 1 142 ? 28.276 73.037 58.242 1.00 20.58 2143 ALA B C 1
ATOM 3677 O O . ALA B 1 142 ? 29.407 73.496 58.413 1.00 20.96 2143 ALA B O 1
ATOM 3679 N N . GLY B 1 143 ? 27.513 73.371 57.204 1.00 20.25 2144 GLY B N 1
ATOM 3680 C CA . GLY B 1 143 ? 28.004 74.300 56.200 1.00 19.31 2144 GLY B CA 1
ATOM 3681 C C . GLY B 1 143 ? 28.574 73.549 55.013 1.00 19.25 2144 GLY B C 1
ATOM 3682 O O . GLY B 1 143 ? 28.723 74.094 53.915 1.00 18.88 2144 GLY B O 1
ATOM 3683 N N . GLU B 1 144 ? 28.907 72.284 55.257 1.00 18.16 2145 GLU B N 1
ATOM 3684 C CA . GLU B 1 144 ? 29.445 71.391 54.235 1.00 18.32 2145 GLU B CA 1
ATOM 3685 C C . GLU B 1 144 ? 30.724 71.865 53.546 1.00 18.55 2145 GLU B C 1
ATOM 3686 O O . GLU B 1 144 ? 31.438 72.735 54.050 1.00 18.50 2145 GLU B O 1
ATOM 3692 N N . TYR B 1 145 ? 31.014 71.260 52.399 1.00 18.85 2146 TYR B N 1
ATOM 3693 C CA . TYR B 1 145 ? 32.200 71.578 51.608 1.00 19.53 2146 TYR B CA 1
ATOM 3694 C C . TYR B 1 145 ? 32.316 73.078 51.353 1.00 20.20 2146 TYR B C 1
ATOM 3695 O O . TYR B 1 145 ? 33.391 73.663 51.484 1.00 20.55 2146 TYR B O 1
ATOM 3704 N N . GLU B 1 146 ? 31.194 73.693 51.000 1.00 20.43 2147 GLU B N 1
ATOM 3705 C CA . GLU B 1 146 ? 31.155 75.116 50.696 1.00 21.29 2147 GLU B CA 1
ATOM 3706 C C . GLU B 1 146 ? 31.611 76.047 51.822 1.00 21.87 2147 GLU B C 1
ATOM 3707 O O . GLU B 1 146 ? 32.074 77.159 51.558 1.00 22.67 2147 GLU B O 1
ATOM 3713 N N . ALA B 1 147 ? 31.497 75.596 53.066 1.00 21.74 2148 ALA B N 1
ATOM 3714 C CA . ALA B 1 147 ? 31.887 76.416 54.212 1.00 22.33 2148 ALA B CA 1
ATOM 3715 C C . ALA B 1 147 ? 33.327 76.221 54.674 1.00 22.74 2148 ALA B C 1
ATOM 3716 O O . ALA B 1 147 ? 33.806 76.964 55.527 1.00 23.28 2148 ALA B O 1
ATOM 3718 N N . LEU B 1 148 ? 34.021 75.234 54.114 1.00 22.93 2149 LEU B N 1
ATOM 3719 C CA . LEU B 1 148 ? 35.401 74.956 54.514 1.00 23.93 2149 LEU B CA 1
ATOM 3720 C C . LEU B 1 148 ? 36.392 76.112 54.410 1.00 24.84 2149 LEU B C 1
ATOM 3721 O O . LEU B 1 148 ? 37.150 76.361 55.348 1.00 25.33 2149 LEU B O 1
ATOM 3726 N N . PRO B 1 149 ? 36.413 76.827 53.272 1.00 25.60 2150 PRO B N 1
ATOM 3727 C CA . PRO B 1 149 ? 37.355 77.944 53.136 1.00 26.79 2150 PRO B CA 1
ATOM 3728 C C . PRO B 1 149 ? 37.293 78.910 54.315 1.00 27.46 2150 PRO B C 1
ATOM 3729 O O . PRO B 1 149 ? 38.325 79.330 54.838 1.00 28.19 2150 PRO B O 1
ATOM 3733 N N . GLU B 1 150 ? 36.081 79.254 54.734 1.00 27.98 2151 GLU B N 1
ATOM 3734 C CA . GLU B 1 150 ? 35.897 80.170 55.852 1.00 28.89 2151 GLU B CA 1
ATOM 3735 C C . GLU B 1 150 ? 36.205 79.516 57.198 1.00 28.31 2151 GLU B C 1
ATOM 3736 O O . GLU B 1 150 ? 36.839 80.123 58.060 1.00 28.45 2151 GLU B O 1
ATOM 3742 N N . LYS B 1 151 ? 35.766 78.275 57.374 1.00 27.20 2152 LYS B N 1
ATOM 3743 C CA . LYS B 1 151 ? 35.996 77.568 58.629 1.00 26.61 2152 LYS B CA 1
ATOM 3744 C C . LYS B 1 151 ? 37.479 77.336 58.908 1.00 26.46 2152 LYS B C 1
ATOM 3745 O O . LYS B 1 151 ? 37.932 77.477 60.043 1.00 26.07 2152 LYS B O 1
ATOM 3751 N N . LEU B 1 152 ? 38.234 76.999 57.868 1.00 26.35 2153 LEU B N 1
ATOM 3752 C CA . LEU B 1 152 ? 39.658 76.718 58.018 1.00 26.60 2153 LEU B CA 1
ATOM 3753 C C . LEU B 1 152 ? 40.512 77.923 58.404 1.00 27.41 2153 LEU B C 1
ATOM 3754 O O . LEU B 1 152 ? 41.699 77.775 58.706 1.00 27.40 2153 LEU B O 1
ATOM 3759 N N . LYS B 1 153 ? 39.910 79.107 58.404 1.00 28.02 2154 LYS B N 1
ATOM 3760 C CA . LYS B 1 153 ? 40.627 80.323 58.776 1.00 29.02 2154 LYS B CA 1
ATOM 3761 C C . LYS B 1 153 ? 40.359 80.660 60.238 1.00 29.32 2154 LYS B C 1
ATOM 3762 O O . LYS B 1 153 ? 40.791 81.701 60.735 1.00 29.90 2154 LYS B O 1
ATOM 3768 N N . GLN B 1 154 ? 39.650 79.771 60.927 1.00 29.04 2155 GLN B N 1
ATOM 3769 C CA . GLN B 1 154 ? 39.311 79.986 62.329 1.00 29.32 2155 GLN B CA 1
ATOM 3770 C C . GLN B 1 154 ? 39.981 78.960 63.236 1.00 29.24 2155 GLN B C 1
ATOM 3771 O O . GLN B 1 154 ? 39.976 77.762 62.951 1.00 28.67 2155 GLN B O 1
ATOM 3777 N N . ALA B 1 155 ? 40.552 79.442 64.335 1.00 28.90 2156 ALA B N 1
ATOM 3778 C CA . ALA B 1 155 ? 41.244 78.579 65.283 1.00 28.88 2156 ALA B CA 1
ATOM 3779 C C . ALA B 1 155 ? 40.370 77.449 65.817 1.00 28.91 2156 ALA B C 1
ATOM 3780 O O . ALA B 1 155 ? 40.839 76.321 65.973 1.00 28.94 2156 ALA B O 1
ATOM 3782 N N . GLU B 1 156 ? 39.104 77.742 66.094 1.00 28.66 2157 GLU B N 1
ATOM 3783 C CA . GLU B 1 156 ? 38.207 76.723 66.625 1.00 29.02 2157 GLU B CA 1
ATOM 3784 C C . GLU B 1 156 ? 38.036 75.548 65.666 1.00 27.75 2157 GLU B C 1
ATOM 3785 O O . GLU B 1 156 ? 37.687 74.443 66.088 1.00 28.03 2157 GLU B O 1
ATOM 3791 N N . TRP B 1 157 ? 38.279 75.785 64.381 1.00 26.36 2158 TRP B N 1
ATOM 3792 C CA . TRP B 1 157 ? 38.146 74.723 63.388 1.00 25.21 2158 TRP B CA 1
ATOM 3793 C C . TRP B 1 157 ? 39.474 74.097 62.987 1.00 24.31 2158 TRP B C 1
ATOM 3794 O O . TRP B 1 157 ? 39.547 73.361 62.006 1.00 24.32 2158 TRP B O 1
ATOM 3805 N N . ALA B 1 158 ? 40.525 74.393 63.745 1.00 23.93 2159 ALA B N 1
ATOM 3806 C CA . ALA B 1 158 ? 41.837 73.821 63.467 1.00 23.24 2159 ALA B CA 1
ATOM 3807 C C . ALA B 1 158 ? 41.650 72.303 63.460 1.00 22.47 2159 ALA B C 1
ATOM 3808 O O . ALA B 1 158 ? 41.161 71.733 64.430 1.00 22.18 2159 ALA B O 1
ATOM 3810 N N . PRO B 1 159 ? 42.037 71.631 62.365 1.00 22.55 2160 PRO B N 1
ATOM 3811 C CA . PRO B 1 159 ? 41.875 70.175 62.301 1.00 21.95 2160 PRO B CA 1
ATOM 3812 C C . PRO B 1 159 ? 42.712 69.393 63.308 1.00 22.08 2160 PRO B C 1
ATOM 3813 O O . PRO B 1 159 ? 43.759 69.857 63.767 1.00 21.92 2160 PRO B O 1
ATOM 3817 N N . ASP B 1 160 ? 42.238 68.201 63.655 1.00 21.52 2161 ASP B N 1
ATOM 3818 C CA . ASP B 1 160 ? 42.947 67.346 64.595 1.00 21.93 2161 ASP B CA 1
ATOM 3819 C C . ASP B 1 160 ? 44.264 66.893 63.978 1.00 22.16 2161 ASP B C 1
ATOM 3820 O O . ASP B 1 160 ? 45.264 66.734 64.679 1.00 22.80 2161 ASP B O 1
ATOM 3825 N N . PHE B 1 161 ? 44.255 66.690 62.663 1.00 21.75 2162 PHE B N 1
ATOM 3826 C CA . PHE B 1 161 ? 45.452 66.298 61.925 1.00 21.60 2162 PHE B CA 1
ATOM 3827 C C . PHE B 1 161 ? 45.483 67.070 60.615 1.00 21.72 2162 PHE B C 1
ATOM 3828 O O . PHE B 1 161 ? 44.437 67.455 60.083 1.00 21.13 2162 PHE B O 1
ATOM 3836 N N . GLY B 1 162 ? 46.685 67.296 60.097 1.00 21.67 2163 GLY B N 1
ATOM 3837 C CA . GLY B 1 162 ? 46.815 67.997 58.835 1.00 22.57 2163 GLY B CA 1
ATOM 3838 C C . GLY B 1 162 ? 46.817 69.510 58.914 1.00 23.33 2163 GLY B C 1
ATOM 3839 O O . GLY B 1 162 ? 46.548 70.096 59.965 1.00 23.39 2163 GLY B O 1
ATOM 3840 N N . PRO B 1 163 ? 47.123 70.173 57.793 1.00 24.20 2164 PRO B N 1
ATOM 3841 C CA . PRO B 1 163 ? 47.168 71.633 57.708 1.00 24.62 2164 PRO B CA 1
ATOM 3842 C C . PRO B 1 163 ? 45.771 72.237 57.605 1.00 25.31 2164 PRO B C 1
ATOM 3843 O O . PRO B 1 163 ? 44.836 71.585 57.135 1.00 24.87 2164 PRO B O 1
ATOM 3847 N N A SER B 1 164 ? 45.634 73.480 58.054 0.50 25.21 2165 SER B N 1
ATOM 3848 N N B SER B 1 164 ? 45.634 73.481 58.052 0.50 25.21 2165 SER B N 1
ATOM 3849 C CA A SER B 1 164 ? 44.353 74.170 57.991 0.50 25.59 2165 SER B CA 1
ATOM 3850 C CA B SER B 1 164 ? 44.353 74.171 57.991 0.50 25.58 2165 SER B CA 1
ATOM 3851 C C A SER B 1 164 ? 44.231 74.790 56.605 0.50 25.72 2165 SER B C 1
ATOM 3852 C C B SER B 1 164 ? 44.229 74.789 56.605 0.50 25.71 2165 SER B C 1
ATOM 3853 O O A SER B 1 164 ? 43.942 75.979 56.461 0.50 26.39 2165 SER B O 1
ATOM 3854 O O B SER B 1 164 ? 43.937 75.977 56.460 0.50 26.39 2165 SER B O 1
ATOM 3859 N N . ALA B 1 165 ? 44.461 73.968 55.586 1.00 25.86 2166 ALA B N 1
ATOM 3860 C CA . ALA B 1 165 ? 44.398 74.419 54.204 1.00 25.42 2166 ALA B CA 1
ATOM 3861 C C . ALA B 1 165 ? 43.195 73.873 53.456 1.00 25.13 2166 ALA B C 1
ATOM 3862 O O . ALA B 1 165 ? 42.736 72.758 53.716 1.00 24.46 2166 ALA B O 1
ATOM 3864 N N . PHE B 1 166 ? 42.687 74.673 52.525 1.00 24.35 2167 PHE B N 1
ATOM 3865 C CA . PHE B 1 166 ? 41.553 74.261 51.713 1.00 23.82 2167 PHE B CA 1
ATOM 3866 C C . PHE B 1 166 ? 42.103 73.609 50.456 1.00 23.31 2167 PHE B C 1
ATOM 3867 O O . PHE B 1 166 ? 42.781 74.253 49.650 1.00 23.44 2167 PHE B O 1
ATOM 3875 N N . VAL B 1 167 ? 41.827 72.318 50.313 1.00 22.47 2168 VAL B N 1
ATOM 3876 C CA . VAL B 1 167 ? 42.267 71.545 49.161 1.00 22.15 2168 VAL B CA 1
ATOM 3877 C C . VAL B 1 167 ? 40.996 71.278 48.361 1.00 21.92 2168 VAL B C 1
ATOM 3878 O O . VAL B 1 167 ? 40.219 70.382 48.691 1.00 21.70 2168 VAL B O 1
ATOM 3882 N N . PRO B 1 168 ? 40.767 72.069 47.300 1.00 21.80 2169 PRO B N 1
ATOM 3883 C CA . PRO B 1 168 ? 39.604 71.993 46.407 1.00 21.68 2169 PRO B CA 1
ATOM 3884 C C . PRO B 1 168 ? 39.115 70.612 45.980 1.00 21.04 2169 PRO B C 1
ATOM 3885 O O . PRO B 1 168 ? 37.920 70.332 46.032 1.00 20.98 2169 PRO B O 1
ATOM 3889 N N . SER B 1 169 ? 40.028 69.750 45.553 1.00 20.45 2170 SER B N 1
ATOM 3890 C CA . SER B 1 169 ? 39.630 68.428 45.092 1.00 20.20 2170 SER B CA 1
ATOM 3891 C C . SER B 1 169 ? 39.200 67.479 46.200 1.00 19.33 2170 SER B C 1
ATOM 3892 O O . SER B 1 169 ? 38.490 66.512 45.937 1.00 19.27 2170 SER B O 1
ATOM 3895 N N . TRP B 1 170 ? 39.604 67.763 47.435 1.00 18.98 2171 TRP B N 1
ATOM 3896 C CA . TRP B 1 170 ? 39.302 66.857 48.539 1.00 18.06 2171 TRP B CA 1
ATOM 3897 C C . TRP B 1 170 ? 38.383 67.350 49.646 1.00 18.09 2171 TRP B C 1
ATOM 3898 O O . TRP B 1 170 ? 37.512 66.611 50.103 1.00 17.77 2171 TRP B O 1
ATOM 3909 N N . GLY B 1 171 ? 38.577 68.585 50.089 1.00 17.59 2172 GLY B N 1
ATOM 3910 C CA . GLY B 1 171 ? 37.759 69.093 51.173 1.00 17.39 2172 GLY B CA 1
ATOM 3911 C C . GLY B 1 171 ? 38.353 68.652 52.499 1.00 17.60 2172 GLY B C 1
ATOM 3912 O O . GLY B 1 171 ? 39.557 68.794 52.719 1.00 18.36 2172 GLY B O 1
ATOM 3913 N N . ALA B 1 172 ? 37.520 68.112 53.385 1.00 17.27 2173 ALA B N 1
ATOM 3914 C CA . ALA B 1 172 ? 37.985 67.658 54.693 1.00 16.61 2173 ALA B CA 1
ATOM 3915 C C . ALA B 1 172 ? 37.396 66.293 55.035 1.00 16.46 2173 ALA B C 1
ATOM 3916 O O . ALA B 1 172 ? 36.275 65.974 54.638 1.00 16.50 2173 ALA B O 1
ATOM 3918 N N . THR B 1 173 ? 38.152 65.502 55.788 1.00 15.55 2174 THR B N 1
ATOM 3919 C CA . THR B 1 173 ? 37.714 64.169 56.184 1.00 15.27 2174 THR B CA 1
ATOM 3920 C C . THR B 1 173 ? 37.485 64.057 57.688 1.00 15.25 2174 THR B C 1
ATOM 3921 O O . THR B 1 173 ? 38.205 64.658 58.485 1.00 15.58 2174 THR B O 1
ATOM 3925 N N . VAL B 1 174 ? 36.463 63.294 58.064 1.00 14.81 2175 VAL B N 1
ATOM 3926 C CA . VAL B 1 174 ? 36.149 63.057 59.465 1.00 15.14 2175 VAL B CA 1
ATOM 3927 C C . VAL B 1 174 ? 36.448 61.588 59.727 1.00 15.79 2175 VAL B C 1
ATOM 3928 O O . VAL B 1 174 ? 36.030 60.712 58.962 1.00 16.16 2175 VAL B O 1
ATOM 3932 N N . ALA B 1 175 ? 37.196 61.319 60.790 1.00 15.63 2176 ALA B N 1
ATOM 3933 C CA . ALA B 1 175 ? 37.533 59.948 61.141 1.00 15.91 2176 ALA B CA 1
ATOM 3934 C C . ALA B 1 175 ? 37.184 59.730 62.601 1.00 15.93 2176 ALA B C 1
ATOM 3935 O O . ALA B 1 175 ? 37.257 60.658 63.412 1.00 15.98 2176 ALA B O 1
ATOM 3937 N N . GLY B 1 176 ? 36.786 58.513 62.944 1.00 15.38 2177 GLY B N 1
ATOM 3938 C CA . GLY B 1 176 ? 36.452 58.255 64.330 1.00 15.78 2177 GLY B CA 1
ATOM 3939 C C . GLY B 1 176 ? 36.097 56.824 64.651 1.00 15.65 2177 GLY B C 1
ATOM 3940 O O . GLY B 1 176 ? 36.279 55.917 63.836 1.00 15.19 2177 GLY B O 1
ATOM 3941 N N . ALA B 1 177 ? 35.597 56.630 65.866 1.00 15.99 2178 ALA B N 1
ATOM 3942 C CA . ALA B 1 177 ? 35.191 55.317 66.339 1.00 15.83 2178 ALA B CA 1
ATOM 3943 C C . ALA B 1 177 ? 33.799 55.457 66.928 1.00 15.52 2178 ALA B C 1
ATOM 3944 O O . ALA B 1 177 ? 33.456 56.492 67.502 1.00 15.42 2178 ALA B O 1
ATOM 3946 N N . ARG B 1 178 ? 32.996 54.413 66.777 1.00 15.36 2179 ARG B N 1
ATOM 3947 C CA . ARG B 1 178 ? 31.636 54.433 67.286 1.00 15.53 2179 ARG B CA 1
ATOM 3948 C C . ARG B 1 178 ? 31.059 53.030 67.303 1.00 16.09 2179 ARG B C 1
ATOM 3949 O O . ARG B 1 178 ? 31.653 52.097 66.758 1.00 15.63 2179 ARG B O 1
ATOM 3957 N N A LYS B 1 179 ? 29.909 52.876 67.949 0.50 16.32 2180 LYS B N 1
ATOM 3958 N N B LYS B 1 179 ? 29.902 52.890 67.941 0.50 16.40 2180 LYS B N 1
ATOM 3959 C CA A LYS B 1 179 ? 29.245 51.581 67.988 0.50 16.64 2180 LYS B CA 1
ATOM 3960 C CA B LYS B 1 179 ? 29.206 51.611 68.000 0.50 16.78 2180 LYS B CA 1
ATOM 3961 C C A LYS B 1 179 ? 28.482 51.474 66.672 0.50 16.50 2180 LYS B C 1
ATOM 3962 C C B LYS B 1 179 ? 28.461 51.486 66.676 0.50 16.58 2180 LYS B C 1
ATOM 3963 O O A LYS B 1 179 ? 28.472 52.419 65.881 0.50 16.19 2180 LYS B O 1
ATOM 3964 O O B LYS B 1 179 ? 28.446 52.428 65.881 0.50 16.27 2180 LYS B O 1
ATOM 3975 N N . PHE B 1 180 ? 27.849 50.330 66.438 1.00 16.15 2181 PHE B N 1
ATOM 3976 C CA . PHE B 1 180 ? 27.092 50.122 65.209 1.00 16.75 2181 PHE B CA 1
ATOM 3977 C C . PHE B 1 180 ? 26.095 51.254 65.011 1.00 15.00 2181 PHE B C 1
ATOM 3978 O O . PHE B 1 180 ? 25.455 51.704 65.960 1.00 15.22 2181 PHE B O 1
ATOM 3986 N N . LEU B 1 181 ? 25.975 51.707 63.769 1.00 13.95 2182 LEU B N 1
ATOM 3987 C CA . LEU B 1 181 ? 25.048 52.773 63.410 1.00 13.42 2182 LEU B CA 1
ATOM 3988 C C . LEU B 1 181 ? 24.177 52.267 62.273 1.00 13.36 2182 LEU B C 1
ATOM 3989 O O . LEU B 1 181 ? 24.664 51.587 61.368 1.00 13.46 2182 LEU B O 1
ATOM 3994 N N . LEU B 1 182 ? 22.886 52.584 62.323 1.00 12.91 2183 LEU B N 1
ATOM 3995 C CA . LEU B 1 182 ? 21.972 52.161 61.270 1.00 13.45 2183 LEU B CA 1
ATOM 3996 C C . LEU B 1 182 ? 21.556 53.365 60.426 1.00 13.24 2183 LEU B C 1
ATOM 3997 O O . LEU B 1 182 ? 20.998 54.333 60.955 1.00 13.93 2183 LEU B O 1
ATOM 4002 N N . ALA B 1 183 ? 21.840 53.309 59.123 1.00 13.05 2184 ALA B N 1
ATOM 4003 C CA . ALA B 1 183 ? 21.457 54.384 58.199 1.00 12.99 2184 ALA B CA 1
ATOM 4004 C C . ALA B 1 183 ? 20.123 53.902 57.630 1.00 12.87 2184 ALA B C 1
ATOM 4005 O O . ALA B 1 183 ? 20.069 52.965 56.833 1.00 12.95 2184 ALA B O 1
ATOM 4007 N N . PHE B 1 184 ? 19.049 54.565 58.046 1.00 12.73 2185 PHE B N 1
ATOM 4008 C CA . PHE B 1 184 ? 17.685 54.161 57.709 1.00 12.94 2185 PHE B CA 1
ATOM 4009 C C . PHE B 1 184 ? 16.846 55.305 57.136 1.00 12.94 2185 PHE B C 1
ATOM 4010 O O . PHE B 1 184 ? 16.640 56.310 57.804 1.00 13.68 2185 PHE B O 1
ATOM 4018 N N . ASN B 1 185 ? 16.368 55.149 55.901 1.00 12.71 2186 ASN B N 1
ATOM 4019 C CA . ASN B 1 185 ? 15.544 56.184 55.273 1.00 12.72 2186 ASN B CA 1
ATOM 4020 C C . ASN B 1 185 ? 14.097 55.733 55.202 1.00 13.01 2186 ASN B C 1
ATOM 4021 O O . ASN B 1 185 ? 13.820 54.577 54.876 1.00 13.21 2186 ASN B O 1
ATOM 4026 N N . ILE B 1 186 ? 13.173 56.642 55.507 1.00 12.68 2187 ILE B N 1
ATOM 4027 C CA . ILE B 1 186 ? 11.753 56.321 55.446 1.00 13.54 2187 ILE B CA 1
ATOM 4028 C C . ILE B 1 186 ? 11.160 57.061 54.250 1.00 13.23 2187 ILE B C 1
ATOM 4029 O O . ILE B 1 186 ? 11.315 58.271 54.127 1.00 12.71 2187 ILE B O 1
ATOM 4034 N N . ASN B 1 187 ? 10.490 56.326 53.368 1.00 12.51 2188 ASN B N 1
ATOM 4035 C CA . ASN B 1 187 ? 9.898 56.918 52.167 1.00 13.69 2188 ASN B CA 1
ATOM 4036 C C . ASN B 1 187 ? 8.548 57.564 52.418 1.00 14.17 2188 ASN B C 1
ATOM 4037 O O . ASN B 1 187 ? 7.698 56.996 53.094 1.00 13.78 2188 ASN B O 1
ATOM 4042 N N . LEU B 1 188 ? 8.342 58.748 51.857 1.00 15.28 2189 LEU B N 1
ATOM 4043 C CA . LEU B 1 188 ? 7.048 59.392 51.992 1.00 16.43 2189 LEU B CA 1
ATOM 4044 C C . LEU B 1 188 ? 6.719 60.169 50.733 1.00 16.15 2189 LEU B C 1
ATOM 4045 O O . LEU B 1 188 ? 7.605 60.683 50.051 1.00 15.84 2189 LEU B O 1
ATOM 4050 N N . LEU B 1 189 ? 5.436 60.214 50.404 1.00 15.56 2190 LEU B N 1
ATOM 4051 C CA . LEU B 1 189 ? 4.993 60.943 49.232 1.00 15.70 2190 LEU B CA 1
ATOM 4052 C C . LEU B 1 189 ? 4.649 62.336 49.738 1.00 16.22 2190 LEU B C 1
ATOM 4053 O O . LEU B 1 189 ? 3.521 62.606 50.153 1.00 16.32 2190 LEU B O 1
ATOM 4058 N N . SER B 1 190 ? 5.654 63.208 49.717 1.00 16.47 2191 SER B N 1
ATOM 4059 C CA . SER B 1 190 ? 5.519 64.573 50.203 1.00 16.21 2191 SER B CA 1
ATOM 4060 C C . SER B 1 190 ? 6.568 65.442 49.532 1.00 16.26 2191 SER B C 1
ATOM 4061 O O . SER B 1 190 ? 7.277 64.994 48.632 1.00 16.52 2191 SER B O 1
ATOM 4064 N N . THR B 1 191 ? 6.662 66.689 49.982 1.00 16.06 2192 THR B N 1
ATOM 4065 C CA . THR B 1 191 ? 7.663 67.605 49.457 1.00 16.27 2192 THR B CA 1
ATOM 4066 C C . THR B 1 191 ? 8.884 67.430 50.355 1.00 16.19 2192 THR B C 1
ATOM 4067 O O . THR B 1 191 ? 8.776 66.886 51.463 1.00 15.59 2192 THR B O 1
ATOM 4071 N N . ARG B 1 192 ? 10.041 67.885 49.890 1.00 15.68 2193 ARG B N 1
ATOM 4072 C CA . ARG B 1 192 ? 11.243 67.772 50.702 1.00 16.21 2193 ARG B CA 1
ATOM 4073 C C . ARG B 1 192 ? 11.078 68.614 51.963 1.00 16.28 2193 ARG B C 1
ATOM 4074 O O . ARG B 1 192 ? 11.603 68.270 53.023 1.00 16.23 2193 ARG B O 1
ATOM 4082 N N . GLU B 1 193 ? 10.332 69.711 51.849 1.00 16.23 2194 GLU B N 1
ATOM 4083 C CA . GLU B 1 193 ? 10.095 70.591 52.987 1.00 16.96 2194 GLU B CA 1
ATOM 4084 C C . GLU B 1 193 ? 9.316 69.872 54.089 1.00 16.07 2194 GLU B C 1
ATOM 4085 O O . GLU B 1 193 ? 9.626 70.009 55.272 1.00 15.86 2194 GLU B O 1
ATOM 4091 N N . GLN B 1 194 ? 8.310 69.095 53.701 1.00 15.75 2195 GLN B N 1
ATOM 4092 C CA . GLN B 1 194 ? 7.512 68.363 54.678 1.00 15.37 2195 GLN B CA 1
ATOM 4093 C C . GLN B 1 194 ? 8.329 67.244 55.323 1.00 15.12 2195 GLN B C 1
ATOM 4094 O O . GLN B 1 194 ? 8.212 66.993 56.519 1.00 14.73 2195 GLN B O 1
ATOM 4100 N N . ALA B 1 195 ? 9.168 66.584 54.532 1.00 14.92 2196 ALA B N 1
ATOM 4101 C CA . ALA B 1 195 ? 10.005 65.512 55.061 1.00 15.25 2196 ALA B CA 1
ATOM 4102 C C . ALA B 1 195 ? 11.011 66.094 56.047 1.00 15.53 2196 ALA B C 1
ATOM 4103 O O . ALA B 1 195 ? 11.279 65.507 57.095 1.00 14.90 2196 ALA B O 1
ATOM 4105 N N . HIS B 1 196 ? 11.563 67.257 55.718 1.00 15.50 2197 HIS B N 1
ATOM 4106 C CA . HIS B 1 196 ? 12.540 67.876 56.602 1.00 16.70 2197 HIS B CA 1
ATOM 4107 C C . HIS B 1 196 ? 11.879 68.339 57.903 1.00 16.71 2197 HIS B C 1
ATOM 4108 O O . HIS B 1 196 ? 12.488 68.271 58.970 1.00 16.35 2197 HIS B O 1
ATOM 4115 N N . ARG B 1 197 ? 10.631 68.795 57.821 1.00 17.00 2198 ARG B N 1
ATOM 4116 C CA . ARG B 1 197 ? 9.925 69.237 59.022 1.00 17.29 2198 ARG B CA 1
ATOM 4117 C C . ARG B 1 197 ? 9.805 68.073 60.000 1.00 17.14 2198 ARG B C 1
ATOM 4118 O O . ARG B 1 197 ? 9.994 68.233 61.209 1.00 16.73 2198 ARG B O 1
ATOM 4126 N N . ILE B 1 198 ? 9.495 66.896 59.466 1.00 15.96 2199 ILE B N 1
ATOM 4127 C CA . ILE B 1 198 ? 9.359 65.703 60.286 1.00 16.35 2199 ILE B CA 1
ATOM 4128 C C . ILE B 1 198 ? 10.722 65.327 60.865 1.00 15.99 2199 ILE B C 1
ATOM 4129 O O . ILE B 1 198 ? 10.830 64.969 62.038 1.00 16.21 2199 ILE B O 1
ATOM 4134 N N . ALA B 1 199 ? 11.760 65.431 60.041 1.00 16.42 2200 ALA B N 1
ATOM 4135 C CA . ALA B 1 199 ? 13.118 65.109 60.475 1.00 16.91 2200 ALA B CA 1
ATOM 4136 C C . ALA B 1 199 ? 13.524 65.968 61.669 1.00 17.76 2200 ALA B C 1
ATOM 4137 O O . ALA B 1 199 ? 14.074 65.471 62.658 1.00 17.31 2200 ALA B O 1
ATOM 4139 N N . LEU B 1 200 ? 13.250 67.264 61.575 1.00 18.33 2201 LEU B N 1
ATOM 4140 C CA . LEU B 1 200 ? 13.594 68.187 62.648 1.00 19.32 2201 LEU B CA 1
ATOM 4141 C C . LEU B 1 200 ? 12.797 67.930 63.922 1.00 19.70 2201 LEU B C 1
ATOM 4142 O O . LEU B 1 200 ? 13.312 68.119 65.024 1.00 19.83 2201 LEU B O 1
ATOM 4147 N N . ASP B 1 201 ? 11.548 67.494 63.782 1.00 19.62 2202 ASP B N 1
ATOM 4148 C CA . ASP B 1 201 ? 10.730 67.212 64.958 1.00 20.44 2202 ASP B CA 1
ATOM 4149 C C . ASP B 1 201 ? 11.198 65.957 65.692 1.00 20.13 2202 ASP B C 1
ATOM 4150 O O . ASP B 1 201 ? 11.110 65.873 66.916 1.00 20.28 2202 ASP B O 1
ATOM 4155 N N . LEU B 1 202 ? 11.709 64.987 64.941 1.00 19.09 2203 LEU B N 1
ATOM 4156 C CA . LEU B 1 202 ? 12.138 63.722 65.526 1.00 19.45 2203 LEU B CA 1
ATOM 4157 C C . LEU B 1 202 ? 13.590 63.600 65.979 1.00 19.24 2203 LEU B C 1
ATOM 4158 O O . LEU B 1 202 ? 13.864 62.951 66.986 1.00 19.51 2203 LEU B O 1
ATOM 4163 N N . ARG B 1 203 ? 14.521 64.206 65.252 1.00 18.85 2204 ARG B N 1
ATOM 4164 C CA . ARG B 1 203 ? 15.929 64.080 65.622 1.00 19.34 2204 ARG B CA 1
ATOM 4165 C C . ARG B 1 203 ? 16.216 64.688 66.991 1.00 20.29 2204 ARG B C 1
ATOM 4166 O O . ARG B 1 203 ? 15.659 65.722 67.347 1.00 20.73 2204 ARG B O 1
ATOM 4174 N N . GLU B 1 204 ? 17.089 64.038 67.755 1.00 21.17 2205 GLU B N 1
ATOM 4175 C CA . GLU B 1 204 ? 17.425 64.510 69.098 1.00 22.97 2205 GLU B CA 1
ATOM 4176 C C . GLU B 1 204 ? 17.800 65.989 69.175 1.00 23.72 2205 GLU B C 1
ATOM 4177 O O . GLU B 1 204 ? 17.305 66.706 70.047 1.00 23.99 2205 GLU B O 1
ATOM 4183 N N . GLN B 1 205 ? 18.667 66.445 68.274 1.00 24.36 2206 GLN B N 1
ATOM 4184 C CA . GLN B 1 205 ? 19.101 67.842 68.287 1.00 25.66 2206 GLN B CA 1
ATOM 4185 C C . GLN B 1 205 ? 17.986 68.815 67.908 1.00 25.62 2206 GLN B C 1
ATOM 4186 O O . GLN B 1 205 ? 18.095 70.020 68.148 1.00 25.32 2206 GLN B O 1
ATOM 4192 N N . GLY B 1 206 ? 16.919 68.290 67.318 1.00 25.58 2207 GLY B N 1
ATOM 4193 C CA . GLY B 1 206 ? 15.802 69.131 66.925 1.00 25.90 2207 GLY B CA 1
ATOM 4194 C C . GLY B 1 206 ? 16.201 70.320 66.073 1.00 26.51 2207 GLY B C 1
ATOM 4195 O O . GLY B 1 206 ? 16.920 70.178 65.085 1.00 25.61 2207 GLY B O 1
ATOM 4196 N N . ARG B 1 207 ? 15.734 71.503 66.458 1.00 27.52 2208 ARG B N 1
ATOM 4197 C CA . ARG B 1 207 ? 16.042 72.719 65.716 1.00 29.01 2208 ARG B CA 1
ATOM 4198 C C . ARG B 1 207 ? 17.063 73.580 66.452 1.00 30.34 2208 ARG B C 1
ATOM 4199 O O . ARG B 1 207 ? 17.382 74.687 66.020 1.00 30.52 2208 ARG B O 1
ATOM 4207 N N . GLY B 1 208 ? 17.580 73.060 67.559 1.00 31.57 2209 GLY B N 1
ATOM 4208 C CA . GLY B 1 208 ? 18.560 73.800 68.335 1.00 33.73 2209 GLY B CA 1
ATOM 4209 C C . GLY B 1 208 ? 18.514 73.422 69.802 1.00 34.99 2209 GLY B C 1
ATOM 4210 O O . GLY B 1 208 ? 17.605 72.716 70.235 1.00 35.16 2209 GLY B O 1
ATOM 4211 N N . LYS B 1 209 ? 19.491 73.895 70.571 1.00 36.62 2210 LYS B N 1
ATOM 4212 C CA . LYS B 1 209 ? 19.552 73.589 71.996 1.00 37.83 2210 LYS B CA 1
ATOM 4213 C C . LYS B 1 209 ? 18.245 73.894 72.721 1.00 38.38 2210 LYS B C 1
ATOM 4214 O O . LYS B 1 209 ? 17.832 73.149 73.610 1.00 39.09 2210 LYS B O 1
ATOM 4220 N N . ASP B 1 210 ? 17.591 74.985 72.339 1.00 38.95 2211 ASP B N 1
ATOM 4221 C CA . ASP B 1 210 ? 16.333 75.372 72.971 1.00 39.31 2211 ASP B CA 1
ATOM 4222 C C . ASP B 1 210 ? 15.124 74.694 72.332 1.00 39.22 2211 ASP B C 1
ATOM 4223 O O . ASP B 1 210 ? 13.983 74.960 72.714 1.00 39.78 2211 ASP B O 1
ATOM 4228 N N . GLN B 1 211 ? 15.371 73.818 71.362 1.00 38.81 2212 GLN B N 1
ATOM 4229 C CA . GLN B 1 211 ? 14.281 73.125 70.680 1.00 38.10 2212 GLN B CA 1
ATOM 4230 C C . GLN B 1 211 ? 14.631 71.666 70.378 1.00 37.19 2212 GLN B C 1
ATOM 4231 O O . GLN B 1 211 ? 14.688 71.259 69.217 1.00 37.12 2212 GLN B O 1
ATOM 4237 N N . PRO B 1 212 ? 14.870 70.861 71.425 1.00 36.09 2213 PRO B N 1
ATOM 4238 C CA . PRO B 1 212 ? 15.215 69.444 71.273 1.00 34.86 2213 PRO B CA 1
ATOM 4239 C C . PRO B 1 212 ? 14.152 68.652 70.513 1.00 33.31 2213 PRO B C 1
ATOM 4240 O O . PRO B 1 212 ? 12.985 69.045 70.470 1.00 32.60 2213 PRO B O 1
ATOM 4244 N N . GLY B 1 213 ? 14.571 67.536 69.920 1.00 31.64 2214 GLY B N 1
ATOM 4245 C CA . GLY B 1 213 ? 13.657 66.689 69.174 1.00 29.34 2214 GLY B CA 1
ATOM 4246 C C . GLY B 1 213 ? 13.054 65.605 70.049 1.00 28.34 2214 GLY B C 1
ATOM 4247 O O . GLY B 1 213 ? 13.347 65.530 71.241 1.00 28.08 2214 GLY B O 1
ATOM 4248 N N . ARG B 1 214 ? 12.232 64.748 69.453 1.00 27.26 2215 ARG B N 1
ATOM 4249 C CA . ARG B 1 214 ? 11.556 63.685 70.191 1.00 26.44 2215 ARG B CA 1
ATOM 4250 C C . ARG B 1 214 ? 12.349 62.412 70.478 1.00 24.91 2215 ARG B C 1
ATOM 4251 O O . ARG B 1 214 ? 12.176 61.798 71.534 1.00 24.31 2215 ARG B O 1
ATOM 4259 N N . LEU B 1 215 ? 13.212 62.014 69.549 1.00 22.79 2216 LEU B N 1
ATOM 4260 C CA . LEU B 1 215 ? 13.961 60.768 69.696 1.00 21.19 2216 LEU B CA 1
ATOM 4261 C C . LEU B 1 215 ? 15.440 60.867 70.045 1.00 20.39 2216 LEU B C 1
ATOM 4262 O O . LEU B 1 215 ? 16.223 61.473 69.317 1.00 19.61 2216 LEU B O 1
ATOM 4267 N N . LYS B 1 216 ? 15.822 60.245 71.155 1.00 19.88 2217 LYS B N 1
ATOM 4268 C CA . LYS B 1 216 ? 17.218 60.252 71.572 1.00 19.77 2217 LYS B CA 1
ATOM 4269 C C . LYS B 1 216 ? 18.033 59.364 70.640 1.00 19.19 2217 LYS B C 1
ATOM 4270 O O . LYS B 1 216 ? 17.533 58.361 70.121 1.00 18.41 2217 LYS B O 1
ATOM 4276 N N . LYS B 1 217 ? 19.288 59.744 70.437 1.00 18.47 2218 LYS B N 1
ATOM 4277 C CA . LYS B 1 217 ? 20.209 58.990 69.595 1.00 18.40 2218 LYS B CA 1
ATOM 4278 C C . LYS B 1 217 ? 19.752 58.830 68.148 1.00 17.74 2218 LYS B C 1
ATOM 4279 O O . LYS B 1 217 ? 20.022 57.815 67.508 1.00 16.52 2218 LYS B O 1
ATOM 4285 N N . VAL B 1 218 ? 19.056 59.839 67.640 1.00 15.98 2219 VAL B N 1
ATOM 4286 C CA . VAL B 1 218 ? 18.606 59.823 66.259 1.00 16.70 2219 VAL B CA 1
ATOM 4287 C C . VAL B 1 218 ? 18.992 61.129 65.573 1.00 16.24 2219 VAL B C 1
ATOM 4288 O O . VAL B 1 218 ? 18.803 62.215 66.130 1.00 16.99 2219 VAL B O 1
ATOM 4292 N N . GLN B 1 219 ? 19.558 61.007 64.375 1.00 15.39 2220 GLN B N 1
ATOM 4293 C CA . GLN B 1 219 ? 19.940 62.149 63.547 1.00 15.41 2220 GLN B CA 1
ATOM 4294 C C . GLN B 1 219 ? 19.042 62.025 62.322 1.00 15.01 2220 GLN B C 1
ATOM 4295 O O . GLN B 1 219 ? 18.706 60.912 61.922 1.00 15.17 2220 GLN B O 1
ATOM 4301 N N . ALA B 1 220 ? 18.641 63.145 61.731 1.00 15.00 2221 ALA B N 1
ATOM 4302 C CA . ALA B 1 220 ? 17.770 63.075 60.560 1.00 14.50 2221 ALA B CA 1
ATOM 4303 C C . ALA B 1 220 ? 17.663 64.368 59.771 1.00 14.36 2221 ALA B C 1
ATOM 4304 O O . ALA B 1 220 ? 17.828 65.462 60.308 1.00 15.22 2221 ALA B O 1
ATOM 4306 N N . ILE B 1 221 ? 17.394 64.216 58.477 1.00 14.47 2222 ILE B N 1
ATOM 4307 C CA . ILE B 1 221 ? 17.184 65.343 57.574 1.00 14.18 2222 ILE B CA 1
ATOM 4308 C C . ILE B 1 221 ? 16.165 64.859 56.551 1.00 14.12 2222 ILE B C 1
ATOM 4309 O O . ILE B 1 221 ? 15.897 63.661 56.448 1.00 14.06 2222 ILE B O 1
ATOM 4314 N N . GLY B 1 222 ? 15.582 65.794 55.814 1.00 14.14 2223 GLY B N 1
ATOM 4315 C CA . GLY B 1 222 ? 14.609 65.423 54.807 1.00 13.99 2223 GLY B CA 1
ATOM 4316 C C . GLY B 1 222 ? 15.101 65.824 53.432 1.00 14.18 2223 GLY B C 1
ATOM 4317 O O . GLY B 1 222 ? 15.770 66.845 53.280 1.00 15.01 2223 GLY B O 1
ATOM 4318 N N . TRP B 1 223 ? 14.788 65.016 52.426 1.00 12.97 2224 TRP B N 1
ATOM 4319 C CA . TRP B 1 223 ? 15.195 65.330 51.063 1.00 13.21 2224 TRP B CA 1
ATOM 4320 C C . TRP B 1 223 ? 14.233 64.717 50.054 1.00 13.11 2224 TRP B C 1
ATOM 4321 O O . TRP B 1 223 ? 13.249 64.087 50.428 1.00 13.14 2224 TRP B O 1
ATOM 4332 N N . TYR B 1 224 ? 14.518 64.943 48.777 1.00 13.54 2225 TYR B N 1
ATOM 4333 C CA . TYR B 1 224 ? 13.740 64.385 47.677 1.00 14.07 2225 TYR B CA 1
ATOM 4334 C C . TYR B 1 224 ? 14.777 63.805 46.720 1.00 14.46 2225 TYR B C 1
ATOM 4335 O O . TYR B 1 224 ? 15.825 64.413 46.499 1.00 15.20 2225 TYR B O 1
ATOM 4344 N N . LEU B 1 225 ? 14.499 62.624 46.174 1.00 14.80 2226 LEU B N 1
ATOM 4345 C CA . LEU B 1 225 ? 15.424 61.971 45.248 1.00 15.26 2226 LEU B CA 1
ATOM 4346 C C . LEU B 1 225 ? 14.881 61.930 43.826 1.00 15.89 2226 LEU B C 1
ATOM 4347 O O . LEU B 1 225 ? 13.874 61.274 43.566 1.00 15.94 2226 LEU B O 1
ATOM 4352 N N . ASP B 1 226 ? 15.547 62.624 42.910 1.00 16.57 2227 ASP B N 1
ATOM 4353 C CA . ASP B 1 226 ? 15.129 62.626 41.507 1.00 17.45 2227 ASP B CA 1
ATOM 4354 C C . ASP B 1 226 ? 15.109 61.192 40.986 1.00 17.40 2227 ASP B C 1
ATOM 4355 O O . ASP B 1 226 ? 14.255 60.817 40.184 1.00 17.29 2227 ASP B O 1
ATOM 4360 N N . GLU B 1 227 ? 16.064 60.390 41.444 1.00 16.59 2228 GLU B N 1
ATOM 4361 C CA . GLU B 1 227 ? 16.170 59.003 41.005 1.00 16.70 2228 GLU B CA 1
ATOM 4362 C C . GLU B 1 227 ? 14.921 58.158 41.250 1.00 17.04 2228 GLU B C 1
ATOM 4363 O O . GLU B 1 227 ? 14.527 57.361 40.396 1.00 17.88 2228 GLU B O 1
ATOM 4369 N N . LYS B 1 228 ? 14.302 58.335 42.412 1.00 16.99 2229 LYS B N 1
ATOM 4370 C CA . LYS B 1 228 ? 13.136 57.544 42.793 1.00 17.13 2229 LYS B CA 1
ATOM 4371 C C . LYS B 1 228 ? 11.815 58.299 42.755 1.00 16.62 2229 LYS B C 1
ATOM 4372 O O . LYS B 1 228 ? 10.748 57.704 42.902 1.00 16.90 2229 LYS B O 1
ATOM 4378 N N . ASN B 1 229 ? 11.894 59.606 42.558 1.00 15.68 2230 ASN B N 1
ATOM 4379 C CA . ASN B 1 229 ? 10.712 60.455 42.533 1.00 16.03 2230 ASN B CA 1
ATOM 4380 C C . ASN B 1 229 ? 9.881 60.317 43.803 1.00 15.73 2230 ASN B C 1
ATOM 4381 O O . ASN B 1 229 ? 8.692 59.993 43.766 1.00 16.24 2230 ASN B O 1
ATOM 4386 N N . LEU B 1 230 ? 10.528 60.547 44.939 1.00 15.17 2231 LEU B N 1
ATOM 4387 C CA . LEU B 1 230 ? 9.848 60.507 46.224 1.00 14.77 2231 LEU B CA 1
ATOM 4388 C C . LEU B 1 230 ? 10.720 61.178 47.268 1.00 14.03 2231 LEU B C 1
ATOM 4389 O O . LEU B 1 230 ? 11.916 61.390 47.054 1.00 14.33 2231 LEU B O 1
ATOM 4394 N N . ALA B 1 231 ? 10.111 61.545 48.385 1.00 13.54 2232 ALA B N 1
ATOM 4395 C CA . ALA B 1 231 ? 10.852 62.185 49.457 1.00 13.71 2232 ALA B CA 1
ATOM 4396 C C . ALA B 1 231 ? 11.199 61.139 50.499 1.00 13.24 2232 ALA B C 1
ATOM 4397 O O . ALA B 1 231 ? 10.608 60.060 50.528 1.00 13.57 2232 ALA B O 1
ATOM 4399 N N . GLN B 1 232 ? 12.180 61.448 51.337 1.00 13.13 2233 GLN B N 1
ATOM 4400 C CA . GLN B 1 232 ? 12.543 60.542 52.413 1.00 12.83 2233 GLN B CA 1
ATOM 4401 C C . GLN B 1 232 ? 12.919 61.318 53.652 1.00 13.03 2233 GLN B C 1
ATOM 4402 O O . GLN B 1 232 ? 13.401 62.452 53.575 1.00 14.01 2233 GLN B O 1
ATOM 4408 N N . VAL B 1 233 ? 12.664 60.704 54.799 1.00 13.40 2234 VAL B N 1
ATOM 4409 C CA . VAL B 1 233 ? 13.092 61.263 56.064 1.00 13.38 2234 VAL B CA 1
ATOM 4410 C C . VAL B 1 233 ? 14.317 60.367 56.230 1.00 13.34 2234 VAL B C 1
ATOM 4411 O O . VAL B 1 233 ? 14.186 59.163 56.444 1.00 13.96 2234 VAL B O 1
ATOM 4415 N N . SER B 1 234 ? 15.502 60.940 56.056 1.00 13.24 2235 SER B N 1
ATOM 4416 C CA . SER B 1 234 ? 16.737 60.172 56.171 1.00 13.46 2235 SER B CA 1
ATOM 4417 C C . SER B 1 234 ? 17.230 60.231 57.607 1.00 13.90 2235 SER B C 1
ATOM 4418 O O . SER B 1 234 ? 17.436 61.317 58.145 1.00 13.69 2235 SER B O 1
ATOM 4421 N N . THR B 1 235 ? 17.430 59.067 58.221 1.00 13.83 2236 THR B N 1
ATOM 4422 C CA . THR B 1 235 ? 17.873 59.024 59.611 1.00 13.86 2236 THR B CA 1
ATOM 4423 C C . THR B 1 235 ? 19.095 58.161 59.871 1.00 13.63 2236 THR B C 1
ATOM 4424 O O . THR B 1 235 ? 19.450 57.279 59.084 1.00 14.09 2236 THR B O 1
ATOM 4428 N N . ASN B 1 236 ? 19.732 58.444 61.002 1.00 13.66 2237 ASN B N 1
ATOM 4429 C CA . ASN B 1 236 ? 20.873 57.689 61.487 1.00 13.89 2237 ASN B CA 1
ATOM 4430 C C . ASN B 1 236 ? 20.463 57.266 62.892 1.00 14.04 2237 ASN B C 1
ATOM 4431 O O . ASN B 1 236 ? 20.102 58.117 63.710 1.00 14.34 2237 ASN B O 1
ATOM 4436 N N . LEU B 1 237 ? 20.483 55.969 63.171 1.00 13.67 2238 LEU B N 1
ATOM 4437 C CA . LEU B 1 237 ? 20.174 55.499 64.514 1.00 14.27 2238 LEU B CA 1
ATOM 4438 C C . LEU B 1 237 ? 21.543 55.262 65.141 1.00 14.50 2238 LEU B C 1
ATOM 4439 O O . LEU B 1 237 ? 22.232 54.299 64.803 1.00 14.03 2238 LEU B O 1
ATOM 4444 N N . LEU B 1 238 ? 21.941 56.155 66.042 1.00 14.80 2239 LEU B N 1
ATOM 4445 C CA . LEU B 1 238 ? 23.250 56.059 66.677 1.00 16.20 2239 LEU B CA 1
ATOM 4446 C C . LEU B 1 238 ? 23.388 54.944 67.708 1.00 16.51 2239 LEU B C 1
ATOM 4447 O O . LEU B 1 238 ? 24.500 54.501 68.001 1.00 16.25 2239 LEU B O 1
ATOM 4452 N N . ASP B 1 239 ? 22.269 54.495 68.264 1.00 16.96 2240 ASP B N 1
ATOM 4453 C CA . ASP B 1 239 ? 22.293 53.430 69.262 1.00 18.33 2240 ASP B CA 1
ATOM 4454 C C . ASP B 1 239 ? 20.926 52.761 69.218 1.00 18.35 2240 ASP B C 1
ATOM 4455 O O . ASP B 1 239 ? 20.026 53.134 69.969 1.00 18.39 2240 ASP B O 1
ATOM 4460 N N . PHE B 1 240 ? 20.771 51.770 68.343 1.00 17.97 2241 PHE B N 1
ATOM 4461 C CA . PHE B 1 240 ? 19.481 51.110 68.195 1.00 18.33 2241 PHE B CA 1
ATOM 4462 C C . PHE B 1 240 ? 18.945 50.483 69.477 1.00 19.50 2241 PHE B C 1
ATOM 4463 O O . PHE B 1 240 ? 17.742 50.255 69.600 1.00 19.35 2241 PHE B O 1
ATOM 4471 N N . GLU B 1 241 ? 19.831 50.220 70.433 1.00 21.13 2242 GLU B N 1
ATOM 4472 C CA . GLU B 1 241 ? 19.415 49.647 71.711 1.00 22.90 2242 GLU B CA 1
ATOM 4473 C C . GLU B 1 241 ? 18.629 50.691 72.505 1.00 22.81 2242 GLU B C 1
ATOM 4474 O O . GLU B 1 241 ? 17.789 50.352 73.342 1.00 23.62 2242 GLU B O 1
ATOM 4480 N N . VAL B 1 242 ? 18.906 51.965 72.238 1.00 22.10 2243 VAL B N 1
ATOM 4481 C CA . VAL B 1 242 ? 18.210 53.058 72.913 1.00 21.79 2243 VAL B CA 1
ATOM 4482 C C . VAL B 1 242 ? 16.946 53.414 72.131 1.00 20.56 2243 VAL B C 1
ATOM 4483 O O . VAL B 1 242 ? 15.855 53.496 72.696 1.00 20.35 2243 VAL B O 1
ATOM 4487 N N . THR B 1 243 ? 17.109 53.630 70.829 1.00 19.26 2244 THR B N 1
ATOM 4488 C CA . THR B 1 243 ? 15.993 53.959 69.945 1.00 18.18 2244 THR B CA 1
ATOM 4489 C C . THR B 1 243 ? 16.150 53.087 68.703 1.00 17.38 2244 THR B C 1
ATOM 4490 O O . THR B 1 243 ? 17.084 53.277 67.920 1.00 17.15 2244 THR B O 1
ATOM 4494 N N . GLY B 1 244 ? 15.231 52.139 68.529 1.00 16.68 2245 GLY B N 1
ATOM 4495 C CA . GLY B 1 244 ? 15.308 51.215 67.408 1.00 15.96 2245 GLY B CA 1
ATOM 4496 C C . GLY B 1 244 ? 14.572 51.576 66.132 1.00 15.60 2245 GLY B C 1
ATOM 4497 O O . GLY B 1 244 ? 13.907 52.609 66.047 1.00 15.49 2245 GLY B O 1
ATOM 4498 N N . LEU B 1 245 ? 14.696 50.696 65.140 1.00 14.44 2246 LEU B N 1
ATOM 4499 C CA . LEU B 1 245 ? 14.074 50.877 63.830 1.00 14.34 2246 LEU B CA 1
ATOM 4500 C C . LEU B 1 245 ? 12.565 51.047 63.911 1.00 14.78 2246 LEU B C 1
ATOM 4501 O O . LEU B 1 245 ? 11.992 51.930 63.266 1.00 14.69 2246 LEU B O 1
ATOM 4506 N N . HIS B 1 246 ? 11.924 50.185 64.690 1.00 15.38 2247 HIS B N 1
ATOM 4507 C CA . HIS B 1 246 ? 10.478 50.246 64.848 1.00 16.00 2247 HIS B CA 1
ATOM 4508 C C . HIS B 1 246 ? 10.039 51.604 65.387 1.00 16.19 2247 HIS B C 1
ATOM 4509 O O . HIS B 1 246 ? 9.069 52.190 64.905 1.00 16.33 2247 HIS B O 1
ATOM 4516 N N . THR B 1 247 ? 10.758 52.110 66.383 1.00 16.08 2248 THR B N 1
ATOM 4517 C CA . THR B 1 247 ? 10.407 53.396 66.976 1.00 16.42 2248 THR B CA 1
ATOM 4518 C C . THR B 1 247 ? 10.543 54.545 65.980 1.00 16.11 2248 THR B C 1
ATOM 4519 O O . THR B 1 247 ? 9.646 55.378 65.858 1.00 16.08 2248 THR B O 1
ATOM 4523 N N . VAL B 1 248 ? 11.657 54.586 65.257 1.00 15.36 2249 VAL B N 1
ATOM 4524 C CA . VAL B 1 248 ? 11.857 55.653 64.284 1.00 15.33 2249 VAL B CA 1
ATOM 4525 C C . VAL B 1 248 ? 10.810 55.563 63.176 1.00 14.73 2249 VAL B C 1
ATOM 4526 O O . VAL B 1 248 ? 10.247 56.573 62.762 1.00 14.91 2249 VAL B O 1
ATOM 4530 N N . PHE B 1 249 ? 10.541 54.349 62.709 1.00 14.77 2250 PHE B N 1
ATOM 4531 C CA . PHE B 1 249 ? 9.562 54.163 61.646 1.00 15.32 2250 PHE B CA 1
ATOM 4532 C C . PHE B 1 249 ? 8.153 54.553 62.083 1.00 16.11 2250 PHE B C 1
ATOM 4533 O O . PHE B 1 249 ? 7.462 55.304 61.391 1.00 15.71 2250 PHE B O 1
ATOM 4541 N N . GLU B 1 250 ? 7.727 54.034 63.230 1.00 16.82 2251 GLU B N 1
ATOM 4542 C CA . GLU B 1 250 ? 6.394 54.322 63.746 1.00 17.61 2251 GLU B CA 1
ATOM 4543 C C . GLU B 1 250 ? 6.176 55.804 64.035 1.00 17.49 2251 GLU B C 1
ATOM 4544 O O . GLU B 1 250 ? 5.105 56.347 63.754 1.00 17.25 2251 GLU B O 1
ATOM 4550 N N . GLU B 1 251 ? 7.186 56.462 64.595 1.00 17.35 2252 GLU B N 1
ATOM 4551 C CA . GLU B 1 251 ? 7.066 57.883 64.899 1.00 18.28 2252 GLU B CA 1
ATOM 4552 C C . GLU B 1 251 ? 7.016 58.720 63.627 1.00 18.25 2252 GLU B C 1
ATOM 4553 O O . GLU B 1 251 ? 6.300 59.719 63.562 1.00 17.85 2252 GLU B O 1
ATOM 4559 N N . THR B 1 252 ? 7.775 58.315 62.612 1.00 17.82 2253 THR B N 1
ATOM 4560 C CA . THR B 1 252 ? 7.764 59.041 61.349 1.00 17.69 2253 THR B CA 1
ATOM 4561 C C . THR B 1 252 ? 6.381 58.871 60.728 1.00 18.35 2253 THR B C 1
ATOM 4562 O O . THR B 1 252 ? 5.808 59.819 60.186 1.00 18.02 2253 THR B O 1
ATOM 4566 N N A CYS B 1 253 ? 5.849 57.658 60.812 0.50 18.64 2254 CYS B N 1
ATOM 4567 N N B CYS B 1 253 ? 5.846 57.656 60.814 0.50 18.85 2254 CYS B N 1
ATOM 4568 C CA A CYS B 1 253 ? 4.535 57.374 60.255 0.50 19.47 2254 CYS B CA 1
ATOM 4569 C CA B CYS B 1 253 ? 4.520 57.368 60.275 0.50 19.87 2254 CYS B CA 1
ATOM 4570 C C A CYS B 1 253 ? 3.467 58.238 60.928 0.50 19.83 2254 CYS B C 1
ATOM 4571 C C B CYS B 1 253 ? 3.483 58.269 60.927 0.50 20.08 2254 CYS B C 1
ATOM 4572 O O A CYS B 1 253 ? 2.594 58.791 60.261 0.50 19.69 2254 CYS B O 1
ATOM 4573 O O B CYS B 1 253 ? 2.650 58.873 60.252 0.50 19.93 2254 CYS B O 1
ATOM 4578 N N . ARG B 1 254 ? 3.545 58.351 62.251 1.00 20.30 2255 ARG B N 1
ATOM 4579 C CA . ARG B 1 254 ? 2.597 59.158 63.011 1.00 20.69 2255 ARG B CA 1
ATOM 4580 C C . ARG B 1 254 ? 2.621 60.619 62.584 1.00 21.33 2255 ARG B C 1
ATOM 4581 O O . ARG B 1 254 ? 1.571 61.226 62.350 1.00 20.88 2255 ARG B O 1
ATOM 4589 N N . GLU B 1 255 ? 3.821 61.182 62.491 1.00 20.80 2256 GLU B N 1
ATOM 4590 C CA . GLU B 1 255 ? 3.975 62.577 62.102 1.00 21.96 2256 GLU B CA 1
ATOM 4591 C C . GLU B 1 255 ? 3.480 62.804 60.684 1.00 21.51 2256 GLU B C 1
ATOM 4592 O O . GLU B 1 255 ? 2.862 63.828 60.391 1.00 21.78 2256 GLU B O 1
ATOM 4598 N N . ALA B 1 256 ? 3.753 61.847 59.804 1.00 21.15 2257 ALA B N 1
ATOM 4599 C CA . ALA B 1 256 ? 3.315 61.954 58.419 1.00 21.95 2257 ALA B CA 1
ATOM 4600 C C . ALA B 1 256 ? 1.790 61.893 58.371 1.00 22.45 2257 ALA B C 1
ATOM 4601 O O . ALA B 1 256 ? 1.155 62.647 57.634 1.00 22.31 2257 ALA B O 1
ATOM 4603 N N . GLN B 1 257 ? 1.209 60.996 59.163 1.00 23.72 2258 GLN B N 1
ATOM 4604 C CA . GLN B 1 257 ? -0.244 60.843 59.206 1.00 25.00 2258 GLN B CA 1
ATOM 4605 C C . GLN B 1 257 ? -0.940 62.126 59.647 1.00 25.70 2258 GLN B C 1
ATOM 4606 O O . GLN B 1 257 ? -1.994 62.480 59.116 1.00 26.19 2258 GLN B O 1
ATOM 4612 N N . GLU B 1 258 ? -0.353 62.822 60.616 1.00 26.32 2259 GLU B N 1
ATOM 4613 C CA . GLU B 1 258 ? -0.935 64.065 61.109 1.00 27.06 2259 GLU B CA 1
ATOM 4614 C C . GLU B 1 258 ? -1.048 65.096 59.989 1.00 27.20 2259 GLU B C 1
ATOM 4615 O O . GLU B 1 258 ? -1.916 65.968 60.026 1.00 27.73 2259 GLU B O 1
ATOM 4621 N N . LEU B 1 259 ? -0.173 64.983 58.994 1.00 26.34 2260 LEU B N 1
ATOM 4622 C CA . LEU B 1 259 ? -0.159 65.906 57.863 1.00 25.55 2260 LEU B CA 1
ATOM 4623 C C . LEU B 1 259 ? -0.806 65.302 56.615 1.00 24.33 2260 LEU B C 1
ATOM 4624 O O . LEU B 1 259 ? -0.733 65.879 55.530 1.00 23.43 2260 LEU B O 1
ATOM 4629 N N . SER B 1 260 ? -1.437 64.143 56.774 1.00 23.12 2261 SER B N 1
ATOM 4630 C CA . SER B 1 260 ? -2.084 63.461 55.656 1.00 22.21 2261 SER B CA 1
ATOM 4631 C C . SER B 1 260 ? -1.090 63.129 54.550 1.00 21.28 2261 SER B C 1
ATOM 4632 O O . SER B 1 260 ? -1.389 63.259 53.362 1.00 21.08 2261 SER B O 1
ATOM 4635 N N . LEU B 1 261 ? 0.102 62.705 54.959 1.00 19.89 2262 LEU B N 1
ATOM 4636 C CA . LEU B 1 261 ? 1.156 62.318 54.030 1.00 19.19 2262 LEU B CA 1
ATOM 4637 C C . LEU B 1 261 ? 1.352 60.819 54.223 1.00 18.01 2262 LEU B C 1
ATOM 4638 O O . LEU B 1 261 ? 1.419 60.337 55.355 1.00 18.81 2262 LEU B O 1
ATOM 4643 N N . PRO B 1 262 ? 1.447 60.059 53.124 1.00 16.91 2263 PRO B N 1
ATOM 4644 C CA . PRO B 1 262 ? 1.625 58.618 53.292 1.00 16.28 2263 PRO B CA 1
ATOM 4645 C C . PRO B 1 262 ? 3.070 58.148 53.301 1.00 15.79 2263 PRO B C 1
ATOM 4646 O O . PRO B 1 262 ? 3.886 58.606 52.500 1.00 16.01 2263 PRO B O 1
ATOM 4650 N N . VAL B 1 263 ? 3.377 57.242 54.221 1.00 15.55 2264 VAL B N 1
ATOM 4651 C CA . VAL B 1 263 ? 4.705 56.655 54.281 1.00 14.69 2264 VAL B CA 1
ATOM 4652 C C . VAL B 1 263 ? 4.567 55.439 53.379 1.00 14.21 2264 VAL B C 1
ATOM 4653 O O . VAL B 1 263 ? 3.538 54.755 53.408 1.00 13.52 2264 VAL B O 1
ATOM 4657 N N . VAL B 1 264 ? 5.580 55.185 52.558 1.00 13.13 2265 VAL B N 1
ATOM 4658 C CA . VAL B 1 264 ? 5.536 54.043 51.661 1.00 13.06 2265 VAL B CA 1
ATOM 4659 C C . VAL B 1 264 ? 6.808 53.207 51.755 1.00 12.60 2265 VAL B C 1
ATOM 4660 O O . VAL B 1 264 ? 7.600 53.125 50.817 1.00 13.83 2265 VAL B O 1
ATOM 4664 N N . GLY B 1 265 ? 7.001 52.599 52.920 1.00 13.00 2266 GLY B N 1
ATOM 4665 C CA . GLY B 1 265 ? 8.158 51.745 53.120 1.00 12.72 2266 GLY B CA 1
ATOM 4666 C C . GLY B 1 265 ? 9.415 52.472 53.540 1.00 12.61 2266 GLY B C 1
ATOM 4667 O O . GLY B 1 265 ? 9.393 53.662 53.844 1.00 12.17 2266 GLY B O 1
ATOM 4668 N N . SER B 1 266 ? 10.525 51.746 53.535 1.00 12.50 2267 SER B N 1
ATOM 4669 C CA . SER B 1 266 ? 11.789 52.313 53.956 1.00 13.22 2267 SER B CA 1
ATOM 4670 C C . SER B 1 266 ? 12.957 51.716 53.198 1.00 12.91 2267 SER B C 1
ATOM 4671 O O . SER B 1 266 ? 12.789 50.859 52.325 1.00 12.30 2267 SER B O 1
ATOM 4674 N N . GLN B 1 267 ? 14.146 52.175 53.559 1.00 12.65 2268 GLN B N 1
ATOM 4675 C CA . GLN B 1 267 ? 15.361 51.723 52.917 1.00 13.37 2268 GLN B CA 1
ATOM 4676 C C . GLN B 1 267 ? 16.530 51.717 53.883 1.00 13.82 2268 GLN B C 1
ATOM 4677 O O . GLN B 1 267 ? 16.854 52.739 54.489 1.00 14.65 2268 GLN B O 1
ATOM 4683 N N A LEU B 1 268 ? 17.154 50.554 54.028 0.50 14.02 2269 LEU B N 1
ATOM 4684 N N B LEU B 1 268 ? 17.151 50.556 54.058 0.50 13.72 2269 LEU B N 1
ATOM 4685 C CA A LEU B 1 268 ? 18.324 50.425 54.883 0.50 14.39 2269 LEU B CA 1
ATOM 4686 C CA B LEU B 1 268 ? 18.320 50.475 54.922 0.50 13.91 2269 LEU B CA 1
ATOM 4687 C C A LEU B 1 268 ? 19.510 50.736 53.984 0.50 14.23 2269 LEU B C 1
ATOM 4688 C C B LEU B 1 268 ? 19.510 50.720 54.011 0.50 13.94 2269 LEU B C 1
ATOM 4689 O O A LEU B 1 268 ? 19.559 50.279 52.842 0.50 14.71 2269 LEU B O 1
ATOM 4690 O O B LEU B 1 268 ? 19.564 50.202 52.896 0.50 14.57 2269 LEU B O 1
ATOM 4699 N N . VAL B 1 269 ? 20.448 51.532 54.485 1.00 13.70 2270 VAL B N 1
ATOM 4700 C CA . VAL B 1 269 ? 21.637 51.877 53.721 1.00 13.30 2270 VAL B CA 1
ATOM 4701 C C . VAL B 1 269 ? 22.757 51.056 54.329 1.00 13.58 2270 VAL B C 1
ATOM 4702 O O . VAL B 1 269 ? 23.018 51.151 55.527 1.00 14.04 2270 VAL B O 1
ATOM 4706 N N . GLY B 1 270 ? 23.406 50.233 53.516 1.00 13.71 2271 GLY B N 1
ATOM 4707 C CA . GLY B 1 270 ? 24.474 49.409 54.048 1.00 14.10 2271 GLY B CA 1
ATOM 4708 C C . GLY B 1 270 ? 23.950 48.207 54.819 1.00 14.69 2271 GLY B C 1
ATOM 4709 O O . GLY B 1 270 ? 22.875 47.678 54.515 1.00 14.87 2271 GLY B O 1
ATOM 4710 N N . LEU B 1 271 ? 24.703 47.790 55.833 1.00 14.12 2272 LEU B N 1
ATOM 4711 C CA . LEU B 1 271 ? 24.354 46.621 56.639 1.00 14.64 2272 LEU B CA 1
ATOM 4712 C C . LEU B 1 271 ? 23.653 46.918 57.960 1.00 14.91 2272 LEU B C 1
ATOM 4713 O O . LEU B 1 271 ? 23.593 48.066 58.406 1.00 15.07 2272 LEU B O 1
ATOM 4718 N N A VAL B 1 272 ? 23.123 45.867 58.582 0.50 14.93 2273 VAL B N 1
ATOM 4719 N N B VAL B 1 272 ? 23.127 45.867 58.584 0.50 15.40 2273 VAL B N 1
ATOM 4720 C CA A VAL B 1 272 ? 22.416 45.989 59.854 0.50 15.16 2273 VAL B CA 1
ATOM 4721 C CA B VAL B 1 272 ? 22.421 45.989 59.856 0.50 16.08 2273 VAL B CA 1
ATOM 4722 C C A VAL B 1 272 ? 22.700 44.780 60.747 0.50 15.63 2273 VAL B C 1
ATOM 4723 C C B VAL B 1 272 ? 22.705 44.781 60.746 0.50 16.10 2273 VAL B C 1
ATOM 4724 O O A VAL B 1 272 ? 22.824 43.657 60.258 0.50 16.23 2273 VAL B O 1
ATOM 4725 O O B VAL B 1 272 ? 22.831 43.659 60.257 0.50 16.67 2273 VAL B O 1
ATOM 4732 N N . PRO B 1 273 ? 22.828 44.999 62.067 1.00 16.22 2274 PRO B N 1
ATOM 4733 C CA . PRO B 1 273 ? 23.090 43.903 63.005 1.00 16.65 2274 PRO B CA 1
ATOM 4734 C C . PRO B 1 273 ? 21.780 43.132 63.164 1.00 17.03 2274 PRO B C 1
ATOM 4735 O O . PRO B 1 273 ? 20.707 43.731 63.195 1.00 16.52 2274 PRO B O 1
ATOM 4739 N N . LEU B 1 274 ? 21.864 41.813 63.265 1.00 17.06 2275 LEU B N 1
ATOM 4740 C CA . LEU B 1 274 ? 20.672 40.990 63.421 1.00 17.65 2275 LEU B CA 1
ATOM 4741 C C . LEU B 1 274 ? 19.764 41.467 64.552 1.00 17.51 2275 LEU B C 1
ATOM 4742 O O . LEU B 1 274 ? 18.543 41.528 64.398 1.00 17.53 2275 LEU B O 1
ATOM 4747 N N . LYS B 1 275 ? 20.356 41.809 65.691 1.00 17.74 2276 LYS B N 1
ATOM 4748 C CA . LYS B 1 275 ? 19.561 42.239 66.830 1.00 17.76 2276 LYS B CA 1
ATOM 4749 C C . LYS B 1 275 ? 18.662 43.442 66.559 1.00 17.04 2276 LYS B C 1
ATOM 4750 O O . LYS B 1 275 ? 17.599 43.562 67.161 1.00 16.95 2276 LYS B O 1
ATOM 4756 N N . ALA B 1 276 ? 19.081 44.335 65.666 1.00 16.46 2277 ALA B N 1
ATOM 4757 C CA . ALA B 1 276 ? 18.261 45.506 65.360 1.00 16.32 2277 ALA B CA 1
ATOM 4758 C C . ALA B 1 276 ? 16.942 45.069 64.722 1.00 16.14 2277 ALA B C 1
ATOM 4759 O O . ALA B 1 276 ? 15.889 45.655 64.981 1.00 15.86 2277 ALA B O 1
ATOM 4761 N N . LEU B 1 277 ? 17.001 44.037 63.888 1.00 16.09 2278 LEU B N 1
ATOM 4762 C CA . LEU B 1 277 ? 15.798 43.542 63.236 1.00 16.65 2278 LEU B CA 1
ATOM 4763 C C . LEU B 1 277 ? 14.951 42.734 64.212 1.00 17.01 2278 LEU B C 1
ATOM 4764 O O . LEU B 1 277 ? 13.726 42.830 64.208 1.00 16.99 2278 LEU B O 1
ATOM 4769 N N . LEU B 1 278 ? 15.602 41.940 65.056 1.00 17.81 2279 LEU B N 1
ATOM 4770 C CA . LEU B 1 278 ? 14.869 41.129 66.019 1.00 18.02 2279 LEU B CA 1
ATOM 4771 C C . LEU B 1 278 ? 14.188 42.000 67.070 1.00 18.34 2279 LEU B C 1
ATOM 4772 O O . LEU B 1 278 ? 13.113 41.656 67.566 1.00 18.30 2279 LEU B O 1
ATOM 4777 N N . ASP B 1 279 ? 14.808 43.130 67.405 1.00 18.12 2280 ASP B N 1
ATOM 4778 C CA . ASP B 1 279 ? 14.225 44.053 68.379 1.00 18.17 2280 ASP B CA 1
ATOM 4779 C C . ASP B 1 279 ? 12.927 44.591 67.797 1.00 18.21 2280 ASP B C 1
ATOM 4780 O O . ASP B 1 279 ? 11.919 44.708 68.492 1.00 18.60 2280 ASP B O 1
ATOM 4785 N N . ALA B 1 280 ? 12.965 44.918 66.508 1.00 18.01 2281 ALA B N 1
ATOM 4786 C CA . ALA B 1 280 ? 11.798 45.443 65.817 1.00 17.79 2281 ALA B CA 1
ATOM 4787 C C . ALA B 1 280 ? 10.720 44.367 65.718 1.00 17.75 2281 ALA B C 1
ATOM 4788 O O . ALA B 1 280 ? 9.532 44.653 65.870 1.00 18.45 2281 ALA B O 1
ATOM 4790 N N . ALA B 1 281 ? 11.129 43.127 65.468 1.00 18.02 2282 ALA B N 1
ATOM 4791 C CA . ALA B 1 281 ? 10.165 42.035 65.369 1.00 18.90 2282 ALA B CA 1
ATOM 4792 C C . ALA B 1 281 ? 9.431 41.890 66.701 1.00 19.47 2282 ALA B C 1
ATOM 4793 O O . ALA B 1 281 ? 8.209 41.739 66.739 1.00 19.26 2282 ALA B O 1
ATOM 4795 N N . ALA B 1 282 ? 10.182 41.947 67.796 1.00 19.82 2283 ALA B N 1
ATOM 4796 C CA . ALA B 1 282 ? 9.593 41.827 69.125 1.00 20.46 2283 ALA B CA 1
ATOM 4797 C C . ALA B 1 282 ? 8.523 42.894 69.332 1.00 20.53 2283 ALA B C 1
ATOM 4798 O O . ALA B 1 282 ? 7.470 42.626 69.912 1.00 21.16 2283 ALA B O 1
ATOM 4800 N N . PHE B 1 283 ? 8.797 44.103 68.855 1.00 20.45 2284 PHE B N 1
ATOM 4801 C CA . PHE B 1 283 ? 7.856 45.210 68.983 1.00 20.63 2284 PHE B CA 1
ATOM 4802 C C . PHE B 1 283 ? 6.535 44.920 68.277 1.00 20.77 2284 PHE B C 1
ATOM 4803 O O . PHE B 1 283 ? 5.459 45.086 68.855 1.00 20.52 2284 PHE B O 1
ATOM 4811 N N . TYR B 1 284 ? 6.615 44.497 67.020 1.00 20.71 2285 TYR B N 1
ATOM 4812 C CA . TYR B 1 284 ? 5.409 44.208 66.259 1.00 20.67 2285 TYR B CA 1
ATOM 4813 C C . TYR B 1 284 ? 4.665 42.983 66.771 1.00 21.17 2285 TYR B C 1
ATOM 4814 O O . TYR B 1 284 ? 3.434 42.928 66.707 1.00 20.98 2285 TYR B O 1
ATOM 4823 N N . CYS B 1 285 ? 5.403 42.005 67.285 1.00 21.80 2286 CYS B N 1
ATOM 4824 C CA . CYS B 1 285 ? 4.768 40.809 67.825 1.00 23.44 2286 CYS B CA 1
ATOM 4825 C C . CYS B 1 285 ? 3.961 41.175 69.064 1.00 24.12 2286 CYS B C 1
ATOM 4826 O O . CYS B 1 285 ? 2.871 40.649 69.281 1.00 24.53 2286 CYS B O 1
ATOM 4829 N N . GLU B 1 286 ? 4.492 42.089 69.870 1.00 25.29 2287 GLU B N 1
ATOM 4830 C CA . GLU B 1 286 ? 3.801 42.514 71.084 1.00 26.85 2287 GLU B CA 1
ATOM 4831 C C . GLU B 1 286 ? 2.581 43.353 70.728 1.00 27.07 2287 GLU B C 1
ATOM 4832 O O . GLU B 1 286 ? 1.498 43.163 71.282 1.00 26.66 2287 GLU B O 1
ATOM 4838 N N . LYS B 1 287 ? 2.766 44.277 69.792 1.00 27.15 2288 LYS B N 1
ATOM 4839 C CA . LYS B 1 287 ? 1.697 45.163 69.356 1.00 27.76 2288 LYS B CA 1
ATOM 4840 C C . LYS B 1 287 ? 0.555 44.398 68.699 1.00 27.78 2288 LYS B C 1
ATOM 4841 O O . LYS B 1 287 ? -0.613 44.763 68.847 1.00 27.45 2288 LYS B O 1
ATOM 4847 N N . GLU B 1 288 ? 0.899 43.330 67.985 1.00 27.62 2289 GLU B N 1
ATOM 4848 C CA . GLU B 1 288 ? -0.087 42.515 67.280 1.00 28.03 2289 GLU B CA 1
ATOM 4849 C C . GLU B 1 288 ? -0.403 41.175 67.951 1.00 29.15 2289 GLU B C 1
ATOM 4850 O O . GLU B 1 288 ? -1.125 40.350 67.387 1.00 29.05 2289 GLU B O 1
ATOM 4856 N N . ASN B 1 289 ? 0.131 40.963 69.151 1.00 30.21 2290 ASN B N 1
ATOM 4857 C CA . ASN B 1 289 ? -0.099 39.724 69.893 1.00 31.64 2290 ASN B CA 1
ATOM 4858 C C . ASN B 1 289 ? 0.242 38.499 69.049 1.00 31.81 2290 ASN B C 1
ATOM 4859 O O . ASN B 1 289 ? -0.552 37.563 68.942 1.00 32.32 2290 ASN B O 1
ATOM 4864 N N . LEU B 1 290 ? 1.430 38.508 68.456 1.00 31.97 2291 LEU B N 1
ATOM 4865 C CA . LEU B 1 290 ? 1.878 37.406 67.614 1.00 32.28 2291 LEU B CA 1
ATOM 4866 C C . LEU B 1 290 ? 2.786 36.449 68.373 1.00 33.30 2291 LEU B C 1
ATOM 4867 O O . LEU B 1 290 ? 3.330 36.791 69.422 1.00 33.74 2291 LEU B O 1
ATOM 4872 N N . PHE B 1 291 ? 2.952 35.251 67.825 1.00 34.31 2292 PHE B N 1
ATOM 4873 C CA . PHE B 1 291 ? 3.799 34.238 68.438 1.00 35.36 2292 PHE B CA 1
ATOM 4874 C C . PHE B 1 291 ? 4.660 33.583 67.363 1.00 35.48 2292 PHE B C 1
ATOM 4875 O O . PHE B 1 291 ? 4.184 32.728 66.617 1.00 35.61 2292 PHE B O 1
ATOM 4883 N N . LEU B 1 292 ? 5.924 33.990 67.284 1.00 35.59 2293 LEU B N 1
ATOM 4884 C CA . LEU B 1 292 ? 6.849 33.437 66.300 1.00 35.87 2293 LEU B CA 1
ATOM 4885 C C . LEU B 1 292 ? 8.105 32.922 66.999 1.00 36.01 2293 LEU B C 1
ATOM 4886 O O . LEU B 1 292 ? 8.594 33.541 67.943 1.00 37.13 2293 LEU B O 1
ATOM 4891 N N . LEU B 1 293 ? 8.627 31.792 66.535 1.00 35.97 2294 LEU B N 1
ATOM 4892 C CA . LEU B 1 293 ? 9.832 31.218 67.127 1.00 35.60 2294 LEU B CA 1
ATOM 4893 C C . LEU B 1 293 ? 11.014 31.201 66.163 1.00 34.94 2294 LEU B C 1
ATOM 4894 O O . LEU B 1 293 ? 12.167 31.127 66.589 1.00 35.42 2294 LEU B O 1
ATOM 4899 N N . GLN B 1 294 ? 10.725 31.275 64.867 1.00 33.65 2295 GLN B N 1
ATOM 4900 C CA . GLN B 1 294 ? 11.769 31.256 63.848 1.00 32.25 2295 GLN B CA 1
ATOM 4901 C C . GLN B 1 294 ? 12.271 32.652 63.490 1.00 30.84 2295 GLN B C 1
ATOM 4902 O O . GLN B 1 294 ? 11.478 33.554 63.217 1.00 30.08 2295 GLN B O 1
ATOM 4908 N N . ASP B 1 295 ? 13.589 32.824 63.490 1.00 29.10 2296 ASP B N 1
ATOM 4909 C CA . ASP B 1 295 ? 14.186 34.108 63.144 1.00 28.17 2296 ASP B CA 1
ATOM 4910 C C . ASP B 1 295 ? 13.827 34.506 61.716 1.00 27.15 2296 ASP B C 1
ATOM 4911 O O . ASP B 1 295 ? 13.632 35.687 61.428 1.00 26.80 2296 ASP B O 1
ATOM 4916 N N . GLU B 1 296 ? 13.740 33.528 60.818 1.00 26.49 2297 GLU B N 1
ATOM 4917 C CA . GLU B 1 296 ? 13.415 33.848 59.435 1.00 25.56 2297 GLU B CA 1
ATOM 4918 C C . GLU B 1 296 ? 12.031 34.481 59.356 1.00 24.29 2297 GLU B C 1
ATOM 4919 O O . GLU B 1 296 ? 11.790 35.362 58.527 1.00 22.93 2297 GLU B O 1
ATOM 4925 N N . HIS B 1 297 ? 11.125 34.041 60.224 1.00 22.21 2298 HIS B N 1
ATOM 4926 C CA . HIS B 1 297 ? 9.780 34.603 60.244 1.00 21.57 2298 HIS B CA 1
ATOM 4927 C C . HIS B 1 297 ? 9.804 35.978 60.894 1.00 20.75 2298 HIS B C 1
ATOM 4928 O O . HIS B 1 297 ? 9.089 36.884 60.467 1.00 20.75 2298 HIS B O 1
ATOM 4935 N N . ARG B 1 298 ? 10.625 36.133 61.929 1.00 20.09 2299 ARG B N 1
ATOM 4936 C CA . ARG B 1 298 ? 10.735 37.418 62.608 1.00 19.87 2299 ARG B CA 1
ATOM 4937 C C . ARG B 1 298 ? 11.246 38.452 61.610 1.00 18.82 2299 ARG B C 1
ATOM 4938 O O . ARG B 1 298 ? 10.762 39.586 61.566 1.00 18.92 2299 ARG B O 1
ATOM 4946 N N A ILE B 1 299 ? 12.229 38.055 60.811 0.50 18.26 2300 ILE B N 1
ATOM 4947 N N B ILE B 1 299 ? 12.228 38.052 60.808 0.50 18.47 2300 ILE B N 1
ATOM 4948 C CA A ILE B 1 299 ? 12.799 38.945 59.808 0.50 17.45 2300 ILE B CA 1
ATOM 4949 C CA B ILE B 1 299 ? 12.802 38.938 59.801 0.50 17.85 2300 ILE B CA 1
ATOM 4950 C C A ILE B 1 299 ? 11.778 39.245 58.709 0.50 17.17 2300 ILE B C 1
ATOM 4951 C C B ILE B 1 299 ? 11.780 39.243 58.706 0.50 17.41 2300 ILE B C 1
ATOM 4952 O O A ILE B 1 299 ? 11.625 40.394 58.294 0.50 16.82 2300 ILE B O 1
ATOM 4953 O O B ILE B 1 299 ? 11.631 40.391 58.287 0.50 17.05 2300 ILE B O 1
ATOM 4962 N N . ARG B 1 300 ? 11.076 38.217 58.238 1.00 17.28 2301 ARG B N 1
ATOM 4963 C CA . ARG B 1 300 ? 10.072 38.419 57.192 1.00 16.46 2301 ARG B CA 1
ATOM 4964 C C . ARG B 1 300 ? 9.026 39.429 57.674 1.00 16.20 2301 ARG B C 1
ATOM 4965 O O . ARG B 1 300 ? 8.611 40.318 56.921 1.00 15.80 2301 ARG B O 1
ATOM 4973 N N . LEU B 1 301 ? 8.619 39.296 58.936 1.00 15.35 2302 LEU B N 1
ATOM 4974 C CA . LEU B 1 301 ? 7.634 40.197 59.534 1.00 15.44 2302 LEU B CA 1
ATOM 4975 C C . LEU B 1 301 ? 8.116 41.650 59.525 1.00 15.51 2302 LEU B C 1
ATOM 4976 O O . LEU B 1 301 ? 7.408 42.547 59.063 1.00 15.26 2302 LEU B O 1
ATOM 4981 N N A VAL B 1 302 ? 9.322 41.869 60.037 0.50 15.08 2303 VAL B N 1
ATOM 4982 N N B VAL B 1 302 ? 9.319 41.881 60.043 0.50 15.50 2303 VAL B N 1
ATOM 4983 C CA A VAL B 1 302 ? 9.904 43.206 60.092 0.50 15.11 2303 VAL B CA 1
ATOM 4984 C CA B VAL B 1 302 ? 9.866 43.236 60.097 0.50 15.89 2303 VAL B CA 1
ATOM 4985 C C A VAL B 1 302 ? 10.076 43.812 58.706 0.50 15.23 2303 VAL B C 1
ATOM 4986 C C B VAL B 1 302 ? 10.091 43.826 58.705 0.50 15.66 2303 VAL B C 1
ATOM 4987 O O A VAL B 1 302 ? 9.782 44.988 58.489 0.50 15.38 2303 VAL B O 1
ATOM 4988 O O B VAL B 1 302 ? 9.847 45.012 58.484 0.50 15.70 2303 VAL B O 1
ATOM 4995 N N . VAL B 1 303 ? 10.558 43.005 57.770 1.00 15.13 2304 VAL B N 1
ATOM 4996 C CA . VAL B 1 303 ? 10.775 43.476 56.409 1.00 15.26 2304 VAL B CA 1
ATOM 4997 C C . VAL B 1 303 ? 9.461 43.985 55.830 1.00 15.06 2304 VAL B C 1
ATOM 4998 O O . VAL B 1 303 ? 9.435 44.993 55.123 1.00 14.81 2304 VAL B O 1
ATOM 5002 N N . ASN B 1 304 ? 8.364 43.298 56.136 1.00 14.56 2305 ASN B N 1
ATOM 5003 C CA . ASN B 1 304 ? 7.076 43.732 55.620 1.00 15.22 2305 ASN B CA 1
ATOM 5004 C C . ASN B 1 304 ? 6.542 44.957 56.356 1.00 14.92 2305 ASN B C 1
ATOM 5005 O O . ASN B 1 304 ? 6.069 45.904 55.731 1.00 14.69 2305 ASN B O 1
ATOM 5010 N N . ARG B 1 305 ? 6.625 44.952 57.683 1.00 14.25 2306 ARG B N 1
ATOM 5011 C CA . ARG B 1 305 ? 6.122 46.079 58.454 1.00 14.62 2306 ARG B CA 1
ATOM 5012 C C . ARG B 1 305 ? 6.861 47.387 58.145 1.00 14.68 2306 ARG B C 1
ATOM 5013 O O . ARG B 1 305 ? 6.235 48.435 57.995 1.00 15.74 2306 ARG B O 1
ATOM 5021 N N . LEU B 1 306 ? 8.185 47.327 58.037 1.00 14.30 2307 LEU B N 1
ATOM 5022 C CA . LEU B 1 306 ? 8.971 48.527 57.738 1.00 13.75 2307 LEU B CA 1
ATOM 5023 C C . LEU B 1 306 ? 9.005 48.795 56.235 1.00 13.27 2307 LEU B C 1
ATOM 5024 O O . LEU B 1 306 ? 9.367 49.887 55.799 1.00 13.12 2307 LEU B O 1
ATOM 5029 N N . GLY B 1 307 ? 8.630 47.792 55.447 1.00 13.34 2308 GLY B N 1
ATOM 5030 C CA . GLY B 1 307 ? 8.637 47.949 54.002 1.00 12.83 2308 GLY B CA 1
ATOM 5031 C C . GLY B 1 307 ? 10.049 48.087 53.461 1.00 13.63 2308 GLY B C 1
ATOM 5032 O O . GLY B 1 307 ? 10.308 48.911 52.578 1.00 12.87 2308 GLY B O 1
ATOM 5033 N N . LEU B 1 308 ? 10.961 47.269 53.985 1.00 13.62 2309 LEU B N 1
ATOM 5034 C CA . LEU B 1 308 ? 12.365 47.305 53.579 1.00 14.85 2309 LEU B CA 1
ATOM 5035 C C . LEU B 1 308 ? 12.627 46.880 52.137 1.00 14.93 2309 LEU B C 1
ATOM 5036 O O . LEU B 1 308 ? 13.727 47.083 51.617 1.00 15.88 2309 LEU B O 1
ATOM 5041 N N A ASP B 1 309 ? 11.623 46.292 51.489 0.50 15.46 2310 ASP B N 1
ATOM 5042 N N B ASP B 1 309 ? 11.617 46.290 51.506 0.50 15.29 2310 ASP B N 1
ATOM 5043 C CA A ASP B 1 309 ? 11.742 45.846 50.097 0.50 15.54 2310 ASP B CA 1
ATOM 5044 C CA B ASP B 1 309 ? 11.736 45.851 50.127 0.50 15.31 2310 ASP B CA 1
ATOM 5045 C C A ASP B 1 309 ? 11.259 46.928 49.133 0.50 15.42 2310 ASP B C 1
ATOM 5046 C C B ASP B 1 309 ? 11.127 46.863 49.159 0.50 15.35 2310 ASP B C 1
ATOM 5047 O O A ASP B 1 309 ? 11.343 46.763 47.917 0.50 15.34 2310 ASP B O 1
ATOM 5048 O O B ASP B 1 309 ? 10.989 46.589 47.969 0.50 15.68 2310 ASP B O 1
ATOM 5057 N N . SER B 1 310 ? 10.770 48.037 49.676 1.00 15.10 2311 SER B N 1
ATOM 5058 C CA . SER B 1 310 ? 10.192 49.098 48.853 1.00 15.44 2311 SER B CA 1
ATOM 5059 C C . SER B 1 310 ? 10.962 49.567 47.624 1.00 15.37 2311 SER B C 1
ATOM 5060 O O . SER B 1 310 ? 10.382 49.671 46.537 1.00 15.47 2311 SER B O 1
ATOM 5063 N N . LEU B 1 311 ? 12.256 49.838 47.775 1.00 15.06 2312 LEU B N 1
ATOM 5064 C CA . LEU B 1 311 ? 13.049 50.330 46.652 1.00 15.81 2312 LEU B CA 1
ATOM 5065 C C . LEU B 1 311 ? 13.882 49.256 45.965 1.00 16.20 2312 LEU B C 1
ATOM 5066 O O . LEU B 1 311 ? 14.340 49.445 44.838 1.00 17.35 2312 LEU B O 1
ATOM 5071 N N . ALA B 1 312 ? 14.078 48.135 46.649 1.00 16.17 2313 ALA B N 1
ATOM 5072 C CA . ALA B 1 312 ? 14.849 47.020 46.111 1.00 17.48 2313 ALA B CA 1
ATOM 5073 C C . ALA B 1 312 ? 14.683 45.833 47.053 1.00 17.77 2313 ALA B C 1
ATOM 5074 O O . ALA B 1 312 ? 14.394 46.010 48.238 1.00 18.03 2313 ALA B O 1
ATOM 5076 N N . PRO B 1 313 ? 14.868 44.607 46.545 1.00 18.11 2314 PRO B N 1
ATOM 5077 C CA . PRO B 1 313 ? 14.721 43.430 47.401 1.00 18.61 2314 PRO B CA 1
ATOM 5078 C C . PRO B 1 313 ? 15.661 43.475 48.598 1.00 18.95 2314 PRO B C 1
ATOM 5079 O O . PRO B 1 313 ? 16.828 43.856 48.470 1.00 19.17 2314 PRO B O 1
ATOM 5083 N N . PHE B 1 314 ? 15.143 43.103 49.762 1.00 18.67 2315 PHE B N 1
ATOM 5084 C CA . PHE B 1 314 ? 15.953 43.071 50.970 1.00 19.26 2315 PHE B CA 1
ATOM 5085 C C . PHE B 1 314 ? 16.329 41.615 51.198 1.00 19.80 2315 PHE B C 1
ATOM 5086 O O . PHE B 1 314 ? 15.485 40.804 51.577 1.00 20.08 2315 PHE B O 1
ATOM 5094 N N . LYS B 1 315 ? 17.593 41.283 50.950 1.00 20.22 2316 LYS B N 1
ATOM 5095 C CA . LYS B 1 315 ? 18.071 39.917 51.122 1.00 20.74 2316 LYS B CA 1
ATOM 5096 C C . LYS B 1 315 ? 18.838 39.809 52.433 1.00 20.47 2316 LYS B C 1
ATOM 5097 O O . LYS B 1 315 ? 19.961 40.295 52.545 1.00 20.14 2316 LYS B O 1
ATOM 5103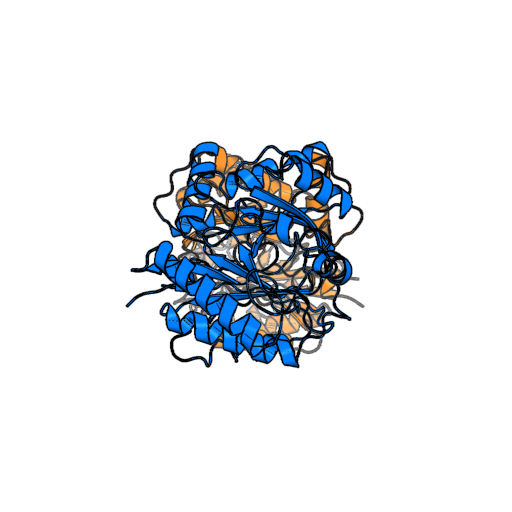 N N . PRO B 1 316 ? 18.234 39.162 53.442 1.00 20.60 2317 PRO B N 1
ATOM 5104 C CA . PRO B 1 316 ? 18.813 38.968 54.775 1.00 21.22 2317 PRO B CA 1
ATOM 5105 C C . PRO B 1 316 ? 20.248 38.455 54.774 1.00 21.94 2317 PRO B C 1
ATOM 5106 O O . PRO B 1 316 ? 21.084 38.941 55.532 1.00 21.17 2317 PRO B O 1
ATOM 5110 N N . LYS B 1 317 ? 20.528 37.474 53.923 1.00 23.12 2318 LYS B N 1
ATOM 5111 C CA . LYS B 1 317 ? 21.868 36.901 53.857 1.00 24.30 2318 LYS B CA 1
ATOM 5112 C C . LYS B 1 317 ? 22.923 37.870 53.339 1.00 23.95 2318 LYS B C 1
ATOM 5113 O O . LYS B 1 317 ? 24.114 37.661 53.558 1.00 24.84 2318 LYS B O 1
ATOM 5119 N N . GLU B 1 318 ? 22.491 38.928 52.658 1.00 23.32 2319 GLU B N 1
ATOM 5120 C CA . GLU B 1 318 ? 23.425 39.908 52.113 1.00 22.76 2319 GLU B CA 1
ATOM 5121 C C . GLU B 1 318 ? 23.414 41.235 52.865 1.00 21.53 2319 GLU B C 1
ATOM 5122 O O . GLU B 1 318 ? 24.264 42.094 52.620 1.00 21.73 2319 GLU B O 1
ATOM 5128 N N . ARG B 1 319 ? 22.463 41.404 53.781 1.00 20.47 2320 ARG B N 1
ATOM 5129 C CA . ARG B 1 319 ? 22.343 42.663 54.516 1.00 19.17 2320 ARG B CA 1
ATOM 5130 C C . ARG B 1 319 ? 22.595 42.590 56.017 1.00 18.79 2320 ARG B C 1
ATOM 5131 O O . ARG B 1 319 ? 22.910 43.601 56.650 1.00 17.93 2320 ARG B O 1
ATOM 5139 N N . ILE B 1 320 ? 22.442 41.404 56.592 1.00 18.00 2321 ILE B N 1
ATOM 5140 C CA . ILE B 1 320 ? 22.653 41.234 58.023 1.00 18.16 2321 ILE B CA 1
ATOM 5141 C C . ILE B 1 320 ? 24.110 40.842 58.229 1.00 19.37 2321 ILE B C 1
ATOM 5142 O O . ILE B 1 320 ? 24.573 39.839 57.692 1.00 20.12 2321 ILE B O 1
ATOM 5147 N N . ILE B 1 321 ? 24.835 41.639 59.004 1.00 20.32 2322 ILE B N 1
ATOM 5148 C CA . ILE B 1 321 ? 26.255 41.378 59.202 1.00 22.30 2322 ILE B CA 1
ATOM 5149 C C . ILE B 1 321 ? 26.598 40.005 59.769 1.00 22.78 2322 ILE B C 1
ATOM 5150 O O . ILE B 1 321 ? 27.578 39.395 59.345 1.00 22.46 2322 ILE B O 1
ATOM 5155 N N . GLU B 1 322 ? 25.800 39.510 60.710 1.00 23.44 2323 GLU B N 1
ATOM 5156 C CA . GLU B 1 322 ? 26.068 38.198 61.293 1.00 25.04 2323 GLU B CA 1
ATOM 5157 C C . GLU B 1 322 ? 25.882 37.080 60.270 1.00 26.10 2323 GLU B C 1
ATOM 5158 O O . GLU B 1 322 ? 26.460 36.002 60.409 1.00 26.41 2323 GLU B O 1
ATOM 5164 N N . TYR B 1 323 ? 25.071 37.332 59.248 1.00 26.77 2324 TYR B N 1
ATOM 5165 C CA . TYR B 1 323 ? 24.835 36.335 58.212 1.00 28.03 2324 TYR B CA 1
ATOM 5166 C C . TYR B 1 323 ? 25.954 36.379 57.172 1.00 29.53 2324 TYR B C 1
ATOM 5167 O O . TYR B 1 323 ? 26.192 35.403 56.460 1.00 29.92 2324 TYR B O 1
ATOM 5176 N N . LEU B 1 324 ? 26.637 37.518 57.096 1.00 30.74 2325 LEU B N 1
ATOM 5177 C CA . LEU B 1 324 ? 27.740 37.708 56.157 1.00 32.28 2325 LEU B CA 1
ATOM 5178 C C . LEU B 1 324 ? 29.071 37.307 56.781 1.00 33.37 2325 LEU B C 1
ATOM 5179 O O . LEU B 1 324 ? 30.016 36.952 56.076 1.00 34.04 2325 LEU B O 1
ATOM 5184 N N . VAL B 1 325 ? 29.138 37.374 58.105 1.00 34.76 2326 VAL B N 1
ATOM 5185 C CA . VAL B 1 325 ? 30.348 37.016 58.833 1.00 36.11 2326 VAL B CA 1
ATOM 5186 C C . VAL B 1 325 ? 30.002 36.017 59.934 1.00 36.66 2326 VAL B C 1
ATOM 5187 O O . VAL B 1 325 ? 30.091 36.386 61.124 1.00 37.43 2326 VAL B O 1
#

GO terms:
  GO:0030409 glutamate formimidoyltransferase activity (F, EXP)
  GO:0030412 formimidoyltetrahydrofolate cyclodeaminase activity (F, EXP)
  GO:0030409 glutamate formimidoyltransferase activity (F, IDA)
  GO:0030412 formimidoyltetrahydrofolate cyclodeaminase activity (F, IDA)
  GO:0006548 L-histidine catabolic process (P, IC)

CATH classification: 3.30.990.10 (+1 more: 3.30.70.670)

Solvent-accessible surface area: 26368 Å² total; per-residue (Å²): 107,69,19,0,10,0,19,0,18,1,1,28,6,133,68,105,142,13,2,56,19,0,17,129,18,0,56,140,6,113,39,14,72,45,48,29,57,40,44,17,55,16,17,12,13,0,21,1,2,0,14,4,128,7,111,29,0,1,63,0,0,2,51,0,0,73,19,0,73,144,81,9,58,1,62,193,12,128,31,49,32,31,9,1,0,0,0,1,8,0,2,0,1,30,42,107,63,20,87,37,97,43,0,21,134,8,0,72,37,0,0,75,80,1,0,113,92,30,30,0,0,0,1,2,18,17,101,4,26,136,78,82,57,32,105,39,21,43,46,4,20,56,48,50,21,101,26,0,44,104,14,14,157,84,99,134,42,47,18,15,35,32,59,60,54,68,26,71,34,0,0,0,0,0,0,0,0,38,127,50,40,0,26,0,7,0,0,0,10,17,76,108,110,54,0,69,144,4,0,60,80,0,64,80,112,45,60,144,8,133,95,1,30,8,47,10,12,40,12,102,77,77,34,0,0,1,0,15,3,38,0,60,44,27,106,85,10,5,0,29,47,0,16,34,14,0,25,138,41,0,136,145,89,31,20,6,12,1,2,0,42,8,29,3,14,0,9,29,105,1,0,40,38,0,1,52,53,6,21,138,131,48,110,21,165,16,141,80,61,93,19,81,5,53,0,0,17,34,57,0,4,7,24,21,33,61,59,18,105,44,166,95,36,0,15,90,92,54,106,102,72,20,0,9,0,18,0,22,0,1,28,6,137,70,108,144,14,3,56,19,1,18,128,20,0,54,131,7,111,47,11,85,45,29,28,55,41,44,15,47,23,22,11,21,1,14,1,2,0,6,5,136,5,140,36,0,7,62,0,0,1,48,0,0,79,24,0,72,139,78,10,61,1,61,199,13,125,33,53,37,26,9,0,0,0,0,0,7,0,2,0,1,31,52,122,60,20,82,53,96,37,0,19,143,9,0,54,45,0,0,92,82,3,3,119,89,29,28,0,0,0,1,4,15,15,102,0,23,164,81,93,55,30,113,43,18,35,47,1,14,59,48,51,20,104,26,0,45,113,16,12,166,79,97,127,45,51,20,41,41,38,61,66,44,74,31,70,34,0,0,0,0,0,0,0,0,35,92,48,42,0,22,0,8,0,0,0,9,24,70,87,119,62,0,67,132,1,0,27,42,2,35,63,93,1,106,29,204,140,98,92,15,120,17,118,84,3,28,6,47,12,6,61,9,114,85,58,37,2,0,0,0,14,5,35,0,55,20,23,104,89,10,6,3,26,43,0,17,26,17,0,32,126,28,0,115,126,61,42,20,4,8,1,2,0,48,8,42,3,16,1,8,31,103,1,1,42,37,0,0,62,66,5,18,140,120,58,86,16,154,26,167,86,56,85,18,52,6,56,0,0,14,41,56,0,8,9,21,24,32,60,58,15,97,44,163,94,39,0,8,83,91,60,98

Secondary structure (DSSP, 8-state):
--EEEE--EES-SS-HHHHHHHHHHHHTSTT-EEEEEEEETTTTEEEEEEEE-HHHHHHHHHHHHHHHHHH--GGG---SS--SBSEEEEEEEEEES--HHHHHHHHHHHHHHHHHHHT--EEEEETT-SSGGGS-HHHHHTTHHHHHHHHTTSGGG--SBS-----TTTB-EEEEE-S--EEEEEEESS-HHHHHHHHHHHSTT---STTEEEEEEEETTTTEEEEEEEES-TTTS-HHHHHHHHHHHHHHTT--EEEEEEES-B-HHHHHHHHHHHHHHHT-----HHHHHHHHHHHHTTTSSS---HHHHBHHHH-/--EEEE--EES-SS-HHHHHHHHHHHHTSTT-EEEEEEEETTTTEEEEEEEE-HHHHHHHHHHHHHHHHHH--GGG---SS--SBSEEEEEEEEEES--HHHHHHHHHHHHHHHHHHH---EEEEETT-SSGGGS-HHHHHTTHHHHHHHHTTSGGG--SBS-S---TTTB-EEEEE-S--EEEEEEESS-HHHHHHHHHHHBTTTTBTTB--SBTTEEEEEEEETTTTEEEEEEEES-TTTS-HHHHHHHHHHHHHHTT--EEEEEEES-B-HHHHHHHHHHHHHHTT-----HHHHHHHHHHHHTTTSSS---HHHHBHHHH-

Radius of gyration: 29.46 Å; Cα contacts (8 Å, |Δi|>4): 1614; chains: 2; bounding box: 75×74×58 Å

Organism: Sus scrofa (NCBI:txid9823)

Foldseek 3Di:
DWKKKKKWKFQAQDDPVLQVQLVCLLCVQPFKDWQDWDGAPQQRMIITIIMGHLVSVLNSVLSSLVSLLVVFFQLPGDHFHFAFWRRGEIEMAGDPPDDLVSSLVSQVVSQACNQVVSQAFEAEEDPNHPDPQRNDSCSLQVVHNVCLVVLLVDPVNHGPHGDSDADRRTGYYYTYYAYDKWWKKWWWADDQVLLQLLQQDPAPVNYDDDQKHWGKDARPVVNTIITIMMRRDCVRPAPLNVLVSSQVSCVVVPIHIAAMEIRAADALVSQLVNLVVVCVVVVHDDPDSVVSNVVSCVVRVHPRVHRDDCCSHHPVNVD/DWKKKKKWKFQAQDDVVLQVQLVCLQCVQPFKDWQDWFGDVQQRMIITIIMGHLVRVLNSVLSSLVSLLVVFFQLPTDHPHQAFWRRGEIEMEGDPPDDLVSRLVSQVVSQQVNQVVPQAFEAEEDPNHPDPQRPDSCSLRVVHNVCLVVLLVDPVNQGPHGHSDNDRRTGYYYYYYAHDKWWKKWWWADAQVLLQQLQLQAAQCRPHPVGGHDDPQKHWGKDAGPVVGTIITIMMRRDCVRPAPLNVQVSSQVSCVVVPMHTQAMEIGAADALVRQLVNLVVVCVVVVHDDDDSVVSNVVSCVVRVHPRVHRDDCCSHHVVSVD

Sequence (644 aa):
SQLLVECVPNFSEGKNQEVIDAISRRAVAQTPGCVVLLDVDDSGPSTNRTVYTFVGRPEDVVEGALNAARAAYQLIDMSRHHGEHPRMGALDVVCPFIPVRGVVTMDECVRCAQAFGQRLAEELGVPVYLYGEAARRTAGRQSLPALRAGEYEALPEKLKQAEWAPDFGPSAFVPSWGATVAGARKFLLAFNINLLSTREQAHRIALDLREQGGRLKKVQAIGWYLDEKNLAQVSTNLLDFEVTGLHTVFEETCCREAQELSLPVVGSQLVGLVPLKALLDAAAFYCEKENLFLLQDEHRIRLVVVNRLGLDDSLAPFKPKERIIEYLVSQLVECVPNFSEGKNQEVIDAISRAVAQTPGCVLLDVDSSGPSTNRTVYTTFVGRPEDVVEGALNAARAAYQLIDMSRHHGEHPRMGALDVCPFIPVRGVTMDDEECVRRCAQAFGQRRLAEELGVPVYLYGEAARTAGRQSLPALRAGEYEALPEKLKQAEWAPDFGPSSAFVPSWGATVAGARKKFLLAFNINLLSTREQAHRIALDLREQGRGKDQPGRLKKVQAIGWYLDEKNLAQVSTNLLDFEVTGLHTVFEETCCREAQELSLPVVGSQLLVGLVVPLKALLDAAAFYCEKENLFLLQDEHRIIRLVVVNRLGLDDSLAPFKPKERIIEYLV